Protein AF-A0A3B1A1F6-F1 (afdb_monomer)

Nearest PDB structures (foldseek):
  2eix-assembly1_B  TM=8.586E-01  e=1.267E-15  Physarum polycephalum
  7rom-assembly1_A  TM=8.284E-01  e=2.058E-14  Saccharomyces cerevisiae
  7c3a-assembly3_C  TM=8.137E-01  e=8.472E-13  Janthinobacterium sp. J3
  7c3a-assembly2_B  TM=8.041E-01  e=6.346E-12  Janthinobacterium sp. J3
  2gpj-assembly1_A  TM=7.113E-01  e=2.867E-08  Shewanella putrefaciens CN-32

pLDDT: mean 85.25, std 14.63, range [32.78, 98.19]

Foldseek 3Di:
DPVPPPDDDDDQQDQLAQVVSFGNVLLLVVCVVVVLPDDLVRSCVQQVGCQAPVQSSCVSCVSSPHPFKAWWFFPDWDDQFPFKIKTKTAGPPFWAAWDAQQWWKWKWFQFPNDIDIDIFTWLAATGHTGITMGMAGADDVDRVRVVVVPDDRPDTGMMMGHTDDPLADDQQDQAAEEEEEEQSQCRSVSNSLNHCLVDPNSLHAYEYEYEYQAPSSPGCPVVLVVSCVSRVSYYYDYHRCPPRNDDDLVNLLVVCVVRPPHAYEYTYPPVNRVRSVVSCVVSVNDPVSYGYDYPDDPRPPPPVLVPPLLVLLVVLVVVLVCCVVVVPDDPVLVVLLPDLVSLVVLLVVLLVLLVLLCVQVVCVVVPPNNVNPVNVSVSSNSLSCQSVSVCSNDSDCDDDLSVVLSVLSVVLSVLSSPQLPPDPDSNVSSVCNVVSVVVSVVSSVVNNVSSVVVVVVSVVD

InterPro domains:
  IPR001433 Oxidoreductase FAD/NAD(P)-binding [PF00175] (181-274)
  IPR008333 Flavoprotein pyridine nucleotide cytochrome reductase-like, FAD-binding domain [PF00970] (73-166)
  IPR017927 FAD-binding domain, ferredoxin reductase-type [PS51384] (67-170)
  IPR017938 Riboflavin synthase-like beta-barrel [SSF63380] (67-168)
  IPR039261 Ferredoxin-NADP reductase (FNR), nucleotide-binding domain [G3DSA:3.40.50.80] (172-301)
  IPR039261 Ferredoxin-NADP reductase (FNR), nucleotide-binding domain [SSF52343] (158-292)
  IPR050415 Multicomponent Reductase Electron Transfer [PTHR47354] (69-302)

Secondary structure (DSSP, 8-state):
--SSTT-PPPPTTSEEETTTTEEHHHHHHHHHHTTT---HHHHHHHH-TTTTT-TTHHHHHHHHT---EEEEEEEEEEEEETTEEEEEEE-SS-PPPP--TT-EEEEEEEETTEEEEEEEEB-SPTT--S-EEEEEE--TT-HHHHHHHH--TTS--EEEEPPB-S----SS-SS-EEEEEEGGGHHHHHHHHHHHTT-GGG---EEEEEEESSGGG-TTHHHHHHHHHH-TTEEEEEEEHHHH----HHHHHHHHHHSTT-EEEEEE-HHHHHHHHHHHHHTT--GGGEEEEE-S-STTTTTTTTTHHHHHHHHHHHHHHHHHHTT---HHHHHHHHSHHHHHHHHHHHHHHHHHTTHHHHHHHTT--SSHHHHHHHHHHHHHTHHHHHHHH-SS--STHHHHHHHHHHHHHHHHHS-GGG-SSHHHHHHHHHHHHHHHHHHHHHHHHHHHHHHHHHHH-

Mean predicted aligned error: 13.26 Å

Sequence (461 aa):
MSELEDHPGYNEDDLLCHCMSIKRGAVTSLFKKSRRAINLDGLIGRSGAGSVCTGCHPLLKEIVGENVWSFVTVSSIETLSTDFKTYRFETKGQPFYPAKAGQHIIVQAYINGQWELRRYTLTTPAEETRYREITVKRKSAGIMSNWLHNISESENLIRISQPIGDATPELVSNTPLVCLVGGIGLTPALSIVRTLSQREECGRDLKLDYSVKTDSDLVYKNEILEIVEQNKNISVTFRITNEAGYINQNDINTLVSQNPGSDFYICGPTEFSNTIIYYLDKANVYPDKISLENFTAPEQQQLNSSKSYYYIGLLFFILFSAQLALDIKFSWLENLQMTESYKIYSGLFLALYILSQFIMPYNKSCKVPHVTARIYQRHKFRGAFAPLIFYFHSTSLGSSYLLLLSAVYFSNFLLGLFNHERIKHSIRRLNYFKYWLSVHIALSVLLVGLVGFHTYIVASY

Solvent-accessible surface area (backbone atoms only — not comparable to full-atom values): 25559 Å² total; per-residue (Å²): 138,82,81,71,86,79,65,82,78,85,59,52,80,40,70,51,20,73,94,75,70,37,37,35,39,49,50,52,51,50,42,58,73,52,73,66,71,51,52,60,68,54,47,30,73,66,60,56,48,42,74,72,79,46,80,31,41,66,61,49,35,47,72,64,67,45,89,48,70,43,60,36,47,48,76,44,80,46,78,73,38,99,52,31,38,34,41,32,34,31,46,96,86,57,71,50,75,68,35,62,35,35,22,24,29,41,43,34,37,74,52,97,93,38,85,46,73,49,79,43,41,26,42,41,37,46,54,49,25,75,57,48,32,34,69,45,64,56,43,90,94,32,68,68,41,46,48,63,72,69,60,72,67,81,83,63,77,34,33,33,38,58,69,43,76,82,85,43,81,79,56,73,42,96,54,37,37,38,33,46,22,31,53,81,30,37,34,31,54,46,1,39,52,50,30,46,72,72,32,80,85,26,78,33,40,35,40,39,38,44,37,23,61,43,76,78,56,54,66,64,53,67,61,52,49,56,49,35,77,75,28,88,51,40,46,79,45,84,39,40,31,76,78,75,45,74,91,49,60,66,58,48,44,50,52,45,69,76,43,72,86,36,36,36,40,34,20,22,53,70,67,58,47,52,51,51,53,53,36,37,49,75,60,69,51,57,70,92,40,54,46,76,48,80,76,66,74,73,82,70,74,56,74,73,60,68,56,57,37,47,56,51,23,50,48,34,44,50,52,50,51,50,28,62,76,68,68,62,74,57,68,73,58,52,58,44,52,68,36,68,69,46,45,53,56,40,47,50,51,52,50,51,56,58,56,59,58,46,56,52,63,54,45,62,74,69,72,51,70,75,62,49,66,66,43,48,51,50,43,52,46,56,53,24,45,45,46,52,56,45,44,72,51,42,85,65,57,67,60,74,70,44,30,52,45,44,51,40,49,53,51,33,46,51,50,63,61,67,44,51,89,75,46,84,52,60,62,60,21,44,57,44,38,58,54,50,52,53,52,42,51,52,36,49,55,51,40,54,53,47,50,53,52,50,52,49,52,67,73,74,106

Organism: NCBI:txid652676

Structure (mmCIF, N/CA/C/O backbone):
data_AF-A0A3B1A1F6-F1
#
_entry.id   AF-A0A3B1A1F6-F1
#
loop_
_atom_site.group_PDB
_atom_site.id
_atom_site.type_symbol
_atom_site.label_atom_id
_atom_site.label_alt_id
_atom_site.label_comp_id
_atom_site.label_asym_id
_atom_site.label_entity_id
_atom_site.label_seq_id
_atom_site.pdbx_PDB_ins_code
_atom_site.Cartn_x
_atom_site.Cartn_y
_atom_site.Cartn_z
_atom_site.occupancy
_atom_site.B_iso_or_equiv
_atom_site.auth_seq_id
_atom_site.auth_comp_id
_atom_site.auth_asym_id
_atom_site.auth_atom_id
_atom_site.pdbx_PDB_model_num
ATOM 1 N N . MET A 1 1 ? -18.204 -31.054 6.158 1.00 32.78 1 MET A N 1
ATOM 2 C CA . MET A 1 1 ? -17.430 -31.429 4.952 1.00 32.78 1 MET A CA 1
ATOM 3 C C . MET A 1 1 ? -18.290 -31.484 3.679 1.00 32.78 1 MET A C 1
ATOM 5 O O . MET A 1 1 ? -17.778 -31.930 2.669 1.00 32.78 1 MET A O 1
ATOM 9 N N . SER A 1 2 ? -19.542 -30.992 3.689 1.00 36.50 2 SER A N 1
ATOM 10 C CA . SER A 1 2 ? -20.493 -31.092 2.562 1.00 36.50 2 SER A CA 1
ATOM 11 C C . SER A 1 2 ? -20.938 -29.745 1.959 1.00 36.50 2 SER A C 1
ATOM 13 O O . SER A 1 2 ? -21.838 -29.727 1.138 1.00 36.50 2 SER A O 1
ATOM 15 N N . GLU A 1 3 ? -20.328 -28.616 2.345 1.00 35.97 3 GLU A N 1
ATOM 16 C CA . GLU A 1 3 ? -20.562 -27.294 1.714 1.00 35.97 3 GLU A CA 1
ATOM 17 C C . GLU A 1 3 ? -19.407 -26.873 0.778 1.00 35.97 3 GLU A C 1
ATOM 19 O O . GLU A 1 3 ? -19.424 -25.791 0.205 1.00 35.97 3 GLU A O 1
ATOM 24 N N . LEU A 1 4 ? -18.374 -27.713 0.631 1.00 44.75 4 LEU A N 1
ATOM 25 C CA . LEU A 1 4 ? -17.158 -27.414 -0.144 1.00 44.75 4 LEU A CA 1
ATOM 26 C C . LEU A 1 4 ? -17.261 -27.787 -1.633 1.00 44.75 4 LEU A C 1
ATOM 28 O O . LEU A 1 4 ? -16.342 -27.482 -2.390 1.00 44.75 4 LEU A O 1
ATOM 32 N N . GLU A 1 5 ? -18.334 -28.462 -2.054 1.00 37.56 5 GLU A N 1
ATOM 33 C CA . GLU A 1 5 ? -18.433 -29.053 -3.398 1.00 37.56 5 GLU A CA 1
ATOM 34 C C . GLU A 1 5 ? -18.925 -28.080 -4.481 1.00 37.56 5 GLU A C 1
ATOM 36 O O . GLU A 1 5 ? -18.731 -28.360 -5.659 1.00 37.56 5 GLU A O 1
ATOM 41 N N . ASP A 1 6 ? -19.444 -26.905 -4.107 1.00 45.88 6 ASP A N 1
ATOM 42 C CA . ASP A 1 6 ? -20.024 -25.932 -5.050 1.00 45.88 6 ASP A CA 1
ATOM 43 C C . ASP A 1 6 ? -19.185 -24.644 -5.192 1.00 45.88 6 ASP A C 1
ATOM 45 O O . ASP A 1 6 ? -19.688 -23.559 -5.479 1.00 45.88 6 ASP A O 1
ATOM 49 N N . HIS A 1 7 ? -17.867 -24.733 -4.966 1.00 57.28 7 HIS A N 1
ATOM 50 C CA . HIS A 1 7 ? -16.962 -23.609 -5.212 1.00 57.28 7 HIS A CA 1
ATOM 51 C C . HIS A 1 7 ? -16.733 -23.455 -6.724 1.00 57.28 7 HIS A C 1
ATOM 53 O O . HIS A 1 7 ? -16.093 -24.327 -7.324 1.00 57.28 7 HIS A O 1
ATOM 59 N N . PRO A 1 8 ? -17.159 -22.346 -7.361 1.00 65.00 8 PRO A N 1
ATOM 60 C CA . PRO A 1 8 ? -16.946 -22.169 -8.788 1.00 65.00 8 PRO A CA 1
ATOM 61 C C . PRO A 1 8 ? -15.448 -22.227 -9.100 1.00 65.00 8 PRO A C 1
ATOM 63 O O . PRO A 1 8 ? -14.620 -21.571 -8.454 1.00 65.00 8 PRO A O 1
ATOM 66 N N . GLY A 1 9 ? -15.089 -23.076 -10.062 1.00 72.00 9 GLY A N 1
ATOM 67 C CA . GLY A 1 9 ? -13.708 -23.263 -10.488 1.00 72.00 9 GLY A CA 1
ATOM 68 C C . GLY A 1 9 ? -13.086 -21.965 -11.010 1.00 72.00 9 GLY A C 1
ATOM 69 O O . GLY A 1 9 ? -13.775 -21.031 -11.416 1.00 72.00 9 GLY A O 1
ATOM 70 N N . TYR A 1 10 ? -11.758 -21.901 -11.010 1.00 80.12 10 TYR A N 1
ATOM 71 C CA . TYR A 1 10 ? -11.032 -20.784 -11.611 1.00 80.12 10 TYR A CA 1
ATOM 72 C C . TYR A 1 10 ? -10.921 -20.932 -13.126 1.00 80.12 10 TYR A C 1
ATOM 74 O O . TYR A 1 10 ? -10.589 -22.021 -13.604 1.00 80.12 10 TYR A O 1
ATOM 82 N N . ASN A 1 11 ? -11.062 -19.833 -13.869 1.00 82.06 11 ASN A N 1
ATOM 83 C CA . ASN A 1 11 ? -10.718 -19.816 -15.285 1.00 82.06 11 ASN A CA 1
ATOM 84 C C . ASN A 1 11 ? -9.202 -19.574 -15.450 1.00 82.06 11 ASN A C 1
ATOM 86 O O . ASN A 1 11 ? -8.580 -18.789 -14.729 1.00 82.06 11 ASN A O 1
ATOM 90 N N . GLU A 1 12 ? -8.566 -20.257 -16.405 1.00 82.75 12 GLU A N 1
ATOM 91 C CA . GLU A 1 12 ? -7.149 -20.039 -16.721 1.00 82.75 12 GLU A CA 1
ATOM 92 C C . GLU A 1 12 ? -6.877 -18.624 -17.260 1.00 82.75 12 GLU A C 1
ATOM 94 O O . GLU A 1 12 ? -5.757 -18.113 -17.120 1.00 82.75 12 GLU A O 1
ATOM 99 N N . ASP A 1 13 ? -7.892 -17.976 -17.833 1.00 82.44 13 ASP A N 1
ATOM 100 C CA . ASP A 1 13 ? -7.798 -16.617 -18.356 1.00 82.44 13 ASP A CA 1
ATOM 101 C C . ASP A 1 13 ? -7.936 -15.512 -17.304 1.00 82.44 13 ASP A C 1
ATOM 103 O O . ASP A 1 13 ? -7.576 -14.365 -17.602 1.00 82.44 13 ASP A O 1
ATOM 107 N N . ASP A 1 14 ? -8.359 -15.848 -16.083 1.00 82.75 14 ASP A N 1
ATOM 108 C CA . ASP A 1 14 ? -8.508 -14.890 -14.989 1.00 82.75 14 ASP A CA 1
ATOM 109 C C . ASP A 1 14 ? -7.163 -14.250 -14.626 1.00 82.75 14 ASP A C 1
ATOM 111 O O . ASP A 1 14 ? -6.101 -14.895 -14.630 1.00 82.75 14 ASP A O 1
ATOM 115 N N . LEU A 1 15 ? -7.195 -12.963 -14.273 1.00 81.31 15 LEU A N 1
ATOM 116 C CA . LEU A 1 15 ? -6.026 -12.279 -13.733 1.00 81.31 15 LEU A CA 1
ATOM 117 C C . LEU A 1 15 ? -5.732 -12.806 -12.328 1.00 81.31 15 LEU A C 1
ATOM 119 O O . LEU A 1 15 ? -6.487 -12.591 -11.391 1.00 81.31 15 LEU A O 1
ATOM 123 N N . LEU A 1 16 ? -4.582 -13.459 -12.171 1.00 86.06 16 LEU A N 1
ATOM 124 C CA . LEU A 1 16 ? -4.072 -13.839 -10.856 1.00 86.06 16 LEU A CA 1
ATOM 125 C C . LEU A 1 16 ? -3.349 -12.665 -10.196 1.00 86.06 16 LEU A C 1
ATOM 127 O O . LEU A 1 16 ? -3.445 -12.461 -8.990 1.00 86.06 16 LEU A O 1
ATOM 131 N N . CYS A 1 17 ? -2.591 -11.895 -10.981 1.00 80.12 17 CYS A N 1
ATOM 132 C CA . CYS A 1 17 ? -1.827 -10.754 -10.494 1.00 80.12 17 CYS A CA 1
ATOM 133 C C . CYS A 1 17 ? -2.207 -9.502 -11.282 1.00 80.12 17 CYS A C 1
ATOM 135 O O . CYS A 1 17 ? -1.746 -9.314 -12.409 1.00 80.12 17 CYS A O 1
ATOM 137 N N . HIS A 1 18 ? -3.017 -8.636 -10.672 1.00 77.31 18 HIS A N 1
ATOM 138 C CA . HIS A 1 18 ? -3.508 -7.404 -11.293 1.00 77.31 18 HIS A CA 1
ATOM 139 C C . HIS A 1 18 ? -2.372 -6.413 -11.579 1.00 77.31 18 HIS A C 1
ATOM 141 O O . HIS A 1 18 ? -2.250 -5.916 -12.696 1.00 77.31 18 HIS A O 1
ATOM 147 N N . CYS A 1 19 ? -1.469 -6.199 -10.614 1.00 67.88 19 CYS A N 1
ATOM 148 C CA . CYS A 1 19 ? -0.381 -5.223 -10.751 1.00 67.88 19 CYS A CA 1
ATOM 149 C C . CYS A 1 19 ? 0.610 -5.552 -11.879 1.00 67.88 19 CYS A C 1
ATOM 151 O O . CYS A 1 19 ? 1.186 -4.644 -12.466 1.00 67.88 19 CYS A O 1
ATOM 153 N N . MET A 1 20 ? 0.776 -6.837 -12.206 1.00 74.44 20 MET A N 1
ATOM 154 C CA . MET A 1 20 ? 1.649 -7.306 -13.288 1.00 74.44 20 MET A CA 1
ATOM 155 C C . MET A 1 20 ? 0.870 -7.791 -14.520 1.00 74.44 20 MET A C 1
ATOM 157 O O . MET A 1 20 ? 1.477 -8.230 -15.497 1.00 74.44 20 MET A O 1
ATOM 161 N N . SER A 1 21 ? -0.469 -7.743 -14.487 1.00 76.69 21 SER A N 1
ATOM 162 C CA . SER A 1 21 ? -1.351 -8.287 -15.532 1.00 76.69 21 SER A CA 1
ATOM 163 C C . SER A 1 21 ? -1.006 -9.736 -15.926 1.00 76.69 21 SER A C 1
ATOM 165 O O . SER A 1 21 ? -0.884 -10.068 -17.113 1.00 76.69 21 SER A O 1
ATOM 167 N N . ILE A 1 22 ? -0.806 -10.604 -14.925 1.00 79.06 22 ILE A N 1
ATOM 168 C CA . ILE A 1 22 ? -0.463 -12.024 -15.116 1.00 79.06 22 ILE A CA 1
ATOM 169 C C . ILE A 1 22 ? -1.703 -12.890 -14.901 1.00 79.06 22 ILE A C 1
ATOM 171 O O . ILE A 1 22 ? -2.350 -12.819 -13.857 1.00 79.06 22 ILE A O 1
ATOM 175 N N . LYS A 1 23 ? -1.985 -13.749 -15.885 1.00 85.81 23 LYS A N 1
ATOM 176 C CA . LYS A 1 23 ? -3.090 -14.714 -15.869 1.00 85.81 23 LYS A CA 1
ATOM 177 C C . LYS A 1 23 ? -2.782 -15.958 -15.037 1.00 85.81 23 LYS A C 1
ATOM 179 O O . LYS A 1 23 ? -1.633 -16.414 -15.009 1.00 85.81 23 LYS A O 1
ATOM 184 N N . ARG A 1 24 ? -3.812 -16.565 -14.446 1.00 88.38 24 ARG A N 1
ATOM 185 C CA . ARG A 1 24 ? -3.706 -17.795 -13.644 1.00 88.38 24 ARG A CA 1
ATOM 186 C C . ARG A 1 24 ? -3.153 -18.980 -14.438 1.00 88.38 24 ARG A C 1
ATOM 188 O O . ARG A 1 24 ? -2.261 -19.672 -13.945 1.00 88.38 24 ARG A O 1
ATOM 195 N N . GLY A 1 25 ? -3.607 -19.187 -15.674 1.00 86.19 25 GLY A N 1
ATOM 196 C CA . GLY A 1 25 ? -3.150 -20.270 -16.557 1.00 86.19 25 GLY A CA 1
ATOM 197 C C . GLY A 1 25 ? -1.639 -20.251 -16.804 1.00 86.19 25 GLY A C 1
ATOM 198 O O . GLY A 1 25 ? -0.977 -21.286 -16.830 1.00 86.19 25 GLY A O 1
ATOM 199 N N . ALA A 1 26 ? -1.046 -19.055 -16.891 1.00 83.25 26 ALA A N 1
ATOM 200 C CA . ALA A 1 26 ? 0.397 -18.914 -17.074 1.00 83.25 26 ALA A CA 1
ATOM 201 C C . ALA A 1 26 ? 1.182 -19.410 -15.848 1.00 83.25 26 ALA A C 1
ATOM 203 O O . ALA A 1 26 ? 2.175 -20.123 -15.994 1.00 83.25 26 ALA A O 1
ATOM 204 N N . VAL A 1 27 ? 0.718 -19.064 -14.645 1.00 87.19 27 VAL A N 1
ATOM 205 C CA . VAL A 1 27 ? 1.352 -19.462 -13.379 1.00 87.19 27 VAL A CA 1
ATOM 206 C C . VAL A 1 27 ? 1.165 -20.957 -13.119 1.00 87.19 27 VAL A C 1
ATOM 208 O O . VAL A 1 27 ? 2.127 -21.662 -12.814 1.00 87.19 27 VAL A O 1
ATOM 211 N N . THR A 1 28 ? -0.049 -21.472 -13.306 1.00 89.69 28 THR A N 1
ATOM 212 C CA . THR A 1 28 ? -0.350 -22.899 -13.108 1.00 89.69 28 THR A CA 1
ATOM 213 C C . THR A 1 28 ? 0.378 -23.785 -14.121 1.00 89.69 28 THR A C 1
ATOM 215 O O . THR A 1 28 ? 0.904 -24.832 -13.746 1.00 89.69 28 THR A O 1
ATOM 218 N N . SER A 1 29 ? 0.504 -23.361 -15.385 1.00 86.69 29 SER A N 1
ATOM 219 C CA . SER A 1 29 ? 1.312 -24.060 -16.396 1.00 86.69 29 SER A CA 1
ATOM 220 C C . SER A 1 29 ? 2.793 -24.115 -16.005 1.00 86.69 29 SER A C 1
ATOM 222 O O . SER A 1 29 ? 3.427 -25.163 -16.146 1.00 86.69 29 SER A O 1
ATOM 224 N N . LEU A 1 30 ? 3.348 -23.025 -15.458 1.00 84.81 30 LEU A N 1
ATOM 225 C CA . LEU A 1 30 ? 4.723 -23.005 -14.945 1.00 84.81 30 LEU A CA 1
ATOM 226 C C . LEU A 1 30 ? 4.920 -23.990 -13.788 1.00 84.81 30 LEU A C 1
ATOM 228 O O . LEU A 1 30 ? 5.898 -24.738 -13.794 1.00 84.81 30 LEU A O 1
ATOM 232 N N . PHE A 1 31 ? 3.982 -24.027 -12.841 1.00 87.19 31 PHE A N 1
ATOM 233 C CA . PHE A 1 31 ? 4.017 -24.955 -11.709 1.00 87.19 31 PHE A CA 1
ATOM 234 C C . PHE A 1 31 ? 3.874 -26.425 -12.144 1.00 87.19 31 PHE A C 1
ATOM 236 O O . PHE A 1 31 ? 4.594 -27.303 -11.669 1.00 87.19 31 PHE A O 1
ATOM 243 N N . LYS A 1 32 ? 3.002 -26.714 -13.118 1.00 87.44 32 LYS A N 1
ATOM 244 C CA . LYS A 1 32 ? 2.887 -28.057 -13.714 1.00 87.44 32 LYS A CA 1
ATOM 245 C C . LYS A 1 32 ? 4.194 -28.472 -14.408 1.00 87.44 32 LYS A C 1
ATOM 247 O O . LYS A 1 32 ? 4.674 -29.583 -14.194 1.00 87.44 32 LYS A O 1
ATOM 252 N N . LYS A 1 33 ? 4.813 -27.575 -15.189 1.00 85.50 33 LYS A N 1
ATOM 253 C CA . LYS A 1 33 ? 6.080 -27.838 -15.905 1.00 85.50 33 LYS A CA 1
ATOM 254 C C . LYS A 1 33 ? 7.270 -28.078 -14.982 1.00 85.50 33 LYS A C 1
ATOM 256 O O . LYS A 1 33 ? 8.179 -28.811 -15.356 1.00 85.50 33 LYS A O 1
ATOM 261 N N . SER A 1 34 ? 7.274 -27.506 -13.782 1.00 77.62 34 SER A N 1
ATOM 262 C CA . SER A 1 34 ? 8.301 -27.787 -12.776 1.00 77.62 34 SER A CA 1
ATOM 263 C C . SER A 1 34 ? 8.060 -29.087 -12.001 1.00 77.62 34 SER A C 1
ATOM 265 O O . SER A 1 34 ? 8.674 -29.282 -10.955 1.00 77.62 34 SER A O 1
ATOM 267 N N . ARG A 1 35 ? 7.159 -29.962 -12.477 1.00 80.88 35 ARG A N 1
ATOM 268 C CA . ARG A 1 35 ? 6.719 -31.176 -11.769 1.00 80.88 35 ARG A CA 1
ATOM 269 C C . ARG A 1 35 ? 6.228 -30.873 -10.348 1.00 80.88 35 ARG A C 1
ATOM 271 O O . ARG A 1 35 ? 6.397 -31.696 -9.459 1.00 80.88 35 ARG A O 1
ATOM 278 N N . ARG A 1 36 ? 5.639 -29.685 -10.138 1.00 77.62 36 ARG A N 1
ATOM 279 C CA . ARG A 1 36 ? 5.137 -29.209 -8.836 1.00 77.62 36 ARG A CA 1
ATOM 280 C C . ARG A 1 36 ? 6.208 -29.119 -7.735 1.00 77.62 36 ARG A C 1
ATOM 282 O O . ARG A 1 36 ? 5.874 -29.077 -6.562 1.00 77.62 36 ARG A O 1
ATOM 289 N N . ALA A 1 37 ? 7.488 -29.052 -8.109 1.00 71.12 37 ALA A N 1
ATOM 290 C CA . ALA A 1 37 ? 8.612 -29.050 -7.169 1.00 71.12 37 ALA A CA 1
ATOM 291 C C . ALA A 1 37 ? 9.115 -27.642 -6.785 1.00 71.12 37 ALA A C 1
ATOM 293 O O . ALA A 1 37 ? 10.150 -27.516 -6.140 1.00 71.12 37 ALA A O 1
ATOM 294 N N . ILE A 1 38 ? 8.441 -26.570 -7.222 1.00 82.31 38 ILE A N 1
ATOM 295 C CA . ILE A 1 38 ? 8.831 -25.193 -6.869 1.00 82.31 38 ILE A CA 1
ATOM 296 C C . ILE A 1 38 ? 7.989 -24.696 -5.700 1.00 82.31 38 ILE A C 1
ATOM 298 O O . ILE A 1 38 ? 6.768 -24.791 -5.735 1.00 82.31 38 ILE A O 1
ATOM 302 N N . ASN A 1 39 ? 8.651 -24.139 -4.693 1.00 85.19 39 ASN A N 1
ATOM 303 C CA . ASN A 1 39 ? 8.002 -23.433 -3.593 1.00 85.19 39 ASN A CA 1
ATOM 304 C C . ASN A 1 39 ? 7.499 -22.044 -4.039 1.00 85.19 39 ASN A C 1
ATOM 306 O O . ASN A 1 39 ? 7.695 -21.636 -5.192 1.00 85.19 39 ASN A O 1
ATOM 310 N N . LEU A 1 40 ? 6.861 -21.311 -3.121 1.00 84.31 40 LEU A N 1
ATOM 311 C CA . LEU A 1 40 ? 6.331 -19.968 -3.371 1.00 84.31 40 LEU A CA 1
ATOM 312 C C . LEU A 1 40 ? 7.378 -19.028 -3.987 1.00 84.31 40 LEU A C 1
ATOM 314 O O . LEU A 1 40 ? 7.115 -18.430 -5.030 1.00 84.31 40 LEU A O 1
ATOM 318 N N . ASP A 1 41 ? 8.575 -18.944 -3.404 1.00 79.75 41 ASP A N 1
ATOM 319 C CA . ASP A 1 41 ? 9.646 -18.068 -3.896 1.00 79.75 41 ASP A CA 1
ATOM 320 C C . ASP A 1 41 ? 10.099 -18.450 -5.306 1.00 79.75 41 ASP A C 1
ATOM 322 O O . ASP A 1 41 ? 10.280 -17.590 -6.172 1.00 79.75 41 ASP A O 1
ATOM 326 N N . GLY A 1 42 ? 10.215 -19.751 -5.582 1.00 74.38 42 GLY A N 1
ATOM 327 C CA . GLY A 1 42 ? 10.506 -20.258 -6.918 1.00 74.38 42 GLY A CA 1
ATOM 328 C C . GLY A 1 42 ? 9.414 -19.900 -7.930 1.00 74.38 42 GLY A C 1
ATOM 329 O O . GLY A 1 42 ? 9.720 -19.581 -9.085 1.00 74.38 42 GLY A O 1
ATOM 330 N N . LEU A 1 43 ? 8.145 -19.916 -7.515 1.00 81.88 43 LEU A N 1
ATOM 331 C CA . LEU A 1 43 ? 7.012 -19.542 -8.360 1.00 81.88 43 LEU A CA 1
ATOM 332 C C . LEU A 1 43 ? 6.954 -18.027 -8.601 1.00 81.88 43 LEU A C 1
ATOM 334 O O . LEU A 1 43 ? 6.770 -17.609 -9.749 1.00 81.88 43 LEU A O 1
ATOM 338 N N . ILE A 1 44 ? 7.178 -17.206 -7.571 1.00 77.62 44 ILE A N 1
ATOM 339 C CA . ILE A 1 44 ? 7.295 -15.742 -7.677 1.00 77.62 44 ILE A CA 1
ATOM 340 C C . ILE A 1 44 ? 8.464 -15.384 -8.597 1.00 77.62 44 ILE A C 1
ATOM 342 O O . ILE A 1 44 ? 8.283 -14.631 -9.552 1.00 77.62 44 ILE A O 1
ATOM 346 N N . GLY A 1 45 ? 9.643 -15.971 -8.384 1.00 70.62 45 GLY A N 1
ATOM 347 C CA . GLY A 1 45 ? 10.840 -15.687 -9.178 1.00 70.62 45 GLY A CA 1
ATOM 348 C C . GLY A 1 45 ? 10.693 -16.045 -10.661 1.00 70.62 45 GLY A C 1
ATOM 349 O O . GLY A 1 45 ? 11.243 -15.359 -11.521 1.00 70.62 45 GLY A O 1
ATOM 350 N N . ARG A 1 46 ? 9.921 -17.090 -10.987 1.00 74.00 46 ARG A N 1
ATOM 351 C CA . ARG A 1 46 ? 9.685 -17.524 -12.378 1.00 74.00 46 ARG A CA 1
ATOM 352 C C . ARG A 1 46 ? 8.528 -16.801 -13.059 1.00 74.00 46 ARG A C 1
ATOM 354 O O . ARG A 1 46 ? 8.581 -16.588 -14.267 1.00 74.00 46 ARG A O 1
ATOM 361 N N . SER A 1 47 ? 7.475 -16.471 -12.315 1.00 79.62 47 SER A N 1
ATOM 362 C CA . SER A 1 47 ? 6.278 -15.831 -12.872 1.00 79.62 47 SER A CA 1
ATOM 363 C C . SER A 1 47 ? 6.307 -14.307 -12.782 1.00 79.62 47 SER A C 1
ATOM 365 O O . SER A 1 47 ? 5.580 -13.648 -13.513 1.00 79.62 47 SER A O 1
ATOM 367 N N . GLY A 1 48 ? 7.091 -13.726 -11.875 1.00 73.44 48 GLY A N 1
ATOM 368 C CA . GLY A 1 48 ? 7.023 -12.306 -11.523 1.00 73.44 48 GLY A CA 1
ATOM 369 C C . GLY A 1 48 ? 5.741 -11.901 -10.779 1.00 73.44 48 GLY A C 1
ATOM 370 O O . GLY A 1 48 ? 5.650 -10.763 -10.314 1.00 73.44 48 GLY A O 1
ATOM 371 N N . ALA A 1 49 ? 4.755 -12.794 -10.631 1.00 78.06 49 ALA A N 1
ATOM 372 C CA . ALA A 1 49 ? 3.527 -12.520 -9.895 1.00 78.06 49 ALA A CA 1
ATOM 373 C C . ALA A 1 49 ? 3.846 -12.279 -8.415 1.00 78.06 49 ALA A C 1
ATOM 375 O O . ALA A 1 49 ? 4.673 -12.968 -7.829 1.00 78.06 49 ALA A O 1
ATOM 376 N N . GLY A 1 50 ? 3.203 -11.280 -7.811 1.00 74.62 50 GLY A N 1
ATOM 377 C CA . GLY A 1 50 ? 3.370 -10.979 -6.386 1.00 74.62 50 GLY A CA 1
ATOM 378 C C . GLY A 1 50 ? 4.669 -10.254 -6.025 1.00 74.62 50 GLY A C 1
ATOM 379 O O . GLY A 1 50 ? 4.844 -9.910 -4.862 1.00 74.62 50 GLY A O 1
ATOM 380 N N . SER A 1 51 ? 5.541 -9.962 -6.996 1.00 72.81 51 SER A N 1
ATOM 381 C CA . SER A 1 51 ? 6.833 -9.288 -6.775 1.00 72.81 51 SER A CA 1
ATOM 382 C C . SER A 1 51 ? 6.735 -7.784 -6.479 1.00 72.81 51 SER A C 1
ATOM 384 O O . SER A 1 51 ? 7.725 -7.181 -6.079 1.00 72.81 51 SER A O 1
ATOM 386 N N . VAL A 1 52 ? 5.560 -7.175 -6.686 1.00 68.94 52 VAL A N 1
ATOM 387 C CA . VAL A 1 52 ? 5.341 -5.728 -6.510 1.00 68.94 52 VAL A CA 1
ATOM 388 C C . VAL A 1 52 ? 4.543 -5.421 -5.249 1.00 68.94 52 VAL A C 1
ATOM 390 O O . VAL A 1 52 ? 5.027 -4.730 -4.366 1.00 68.94 52 VAL A O 1
ATOM 393 N N . CYS A 1 53 ? 3.295 -5.890 -5.172 1.00 70.06 53 CYS A N 1
ATOM 394 C CA . CYS A 1 53 ? 2.368 -5.466 -4.118 1.00 70.06 53 CYS A CA 1
ATOM 395 C C . CYS A 1 53 ? 1.970 -6.576 -3.149 1.00 70.06 53 CYS A C 1
ATOM 397 O O . CYS A 1 53 ? 1.117 -6.317 -2.308 1.00 70.06 53 CYS A O 1
ATOM 399 N N . THR A 1 54 ? 2.477 -7.799 -3.345 1.00 79.25 54 THR A N 1
ATOM 400 C CA . THR A 1 54 ? 2.149 -9.032 -2.598 1.00 79.25 54 THR A CA 1
ATOM 401 C C . THR A 1 54 ? 0.668 -9.438 -2.521 1.00 79.25 54 THR A C 1
ATOM 403 O O . THR A 1 54 ? 0.349 -10.509 -2.021 1.00 79.25 54 THR A O 1
ATOM 406 N N . GLY A 1 55 ? -0.261 -8.666 -3.097 1.00 81.00 55 GLY A N 1
ATOM 407 C CA . GLY A 1 55 ? -1.706 -8.903 -2.963 1.00 81.00 55 GLY A CA 1
ATOM 408 C C . GLY A 1 55 ? -2.205 -10.231 -3.541 1.00 81.00 55 GLY A C 1
ATOM 409 O O . GLY A 1 55 ? -3.210 -10.755 -3.081 1.00 81.00 55 GLY A O 1
ATOM 410 N N . CYS A 1 56 ? -1.490 -10.813 -4.510 1.00 86.19 56 CYS A N 1
ATOM 411 C CA . CYS A 1 56 ? -1.814 -12.132 -5.060 1.00 86.19 56 CYS A CA 1
ATOM 412 C C . CYS A 1 56 ? -1.077 -13.291 -4.368 1.00 86.19 56 CYS A C 1
ATOM 414 O O . CYS A 1 56 ? -1.167 -14.422 -4.841 1.00 86.19 56 CYS A O 1
ATOM 416 N N . HIS A 1 57 ? -0.317 -13.042 -3.294 1.00 89.25 57 HIS A N 1
ATOM 417 C CA . HIS A 1 57 ? 0.426 -14.093 -2.586 1.00 89.25 57 HIS A CA 1
ATOM 418 C C . HIS A 1 57 ? -0.478 -15.223 -2.088 1.00 89.25 57 HIS A C 1
ATOM 420 O O . HIS A 1 57 ? -0.108 -16.368 -2.332 1.00 89.25 57 HIS A O 1
ATOM 426 N N . PRO A 1 58 ? -1.671 -14.973 -1.508 1.00 91.00 58 PRO A N 1
ATOM 427 C CA . PRO A 1 58 ? -2.560 -16.067 -1.117 1.00 91.00 58 PRO A CA 1
ATOM 428 C C . PRO A 1 58 ? -2.968 -16.979 -2.284 1.00 91.00 58 PRO A C 1
ATOM 430 O O . PRO A 1 58 ? -3.006 -18.195 -2.132 1.00 91.00 58 PRO A O 1
ATOM 433 N N . LEU A 1 59 ? -3.174 -16.420 -3.484 1.00 91.19 59 LEU A N 1
ATOM 434 C CA . LEU A 1 59 ? -3.460 -17.213 -4.687 1.00 91.19 59 LEU A CA 1
ATOM 435 C C . LEU A 1 59 ? -2.248 -18.024 -5.165 1.00 91.19 59 LEU A C 1
ATOM 437 O O . LEU A 1 59 ? -2.408 -19.122 -5.691 1.00 91.19 59 LEU A O 1
ATOM 441 N N . LEU A 1 60 ? -1.033 -17.487 -5.020 1.00 91.62 60 LEU A N 1
ATOM 442 C CA . LEU A 1 60 ? 0.196 -18.211 -5.360 1.00 91.62 60 LEU A CA 1
ATOM 443 C C . LEU A 1 60 ? 0.460 -19.356 -4.379 1.00 91.62 60 LEU A C 1
ATOM 445 O O . LEU A 1 60 ? 0.819 -20.447 -4.814 1.00 91.62 60 LEU A O 1
ATOM 449 N N . LYS A 1 61 ? 0.232 -19.112 -3.085 1.00 91.38 61 LYS A N 1
ATOM 450 C CA . LYS A 1 61 ? 0.291 -20.109 -2.012 1.00 91.38 61 LYS A CA 1
ATOM 451 C C . LYS A 1 61 ? -0.690 -21.257 -2.257 1.00 91.38 61 LYS A C 1
ATOM 453 O O . LYS A 1 61 ? -0.289 -22.416 -2.252 1.00 91.38 61 LYS A O 1
ATOM 458 N N . GLU A 1 62 ? -1.928 -20.934 -2.628 1.00 90.81 62 GLU A N 1
ATOM 459 C CA . GLU A 1 62 ? -2.928 -21.930 -3.033 1.00 90.81 62 GLU A CA 1
ATOM 460 C C . GLU A 1 62 ? -2.452 -22.785 -4.226 1.00 90.81 62 GLU A C 1
ATOM 462 O O . GLU A 1 62 ? -2.649 -23.997 -4.233 1.00 90.81 62 GLU A O 1
ATOM 467 N N . ILE A 1 63 ? -1.768 -22.196 -5.219 1.00 91.00 63 ILE A N 1
ATOM 468 C CA . ILE A 1 63 ? -1.226 -22.951 -6.368 1.00 91.00 63 ILE A CA 1
ATOM 469 C C . ILE A 1 63 ? -0.125 -23.931 -5.951 1.00 91.00 63 ILE A C 1
ATOM 471 O O . ILE A 1 63 ? -0.065 -25.028 -6.510 1.00 91.00 63 ILE A O 1
ATOM 475 N N . VAL A 1 64 ? 0.742 -23.556 -5.006 1.00 91.12 64 VAL A N 1
ATOM 476 C CA . VAL A 1 64 ? 1.811 -24.442 -4.509 1.00 91.12 64 VAL A CA 1
ATOM 477 C C . VAL A 1 64 ? 1.323 -25.443 -3.455 1.00 91.12 64 VAL A C 1
ATOM 479 O O . VAL A 1 64 ? 2.114 -26.256 -2.986 1.00 91.12 64 VAL A O 1
ATOM 482 N N . GLY A 1 65 ? 0.024 -25.439 -3.134 1.00 87.19 65 GLY A N 1
ATOM 483 C CA . GLY A 1 65 ? -0.612 -26.397 -2.226 1.00 87.19 65 GLY A CA 1
ATOM 484 C C . GLY A 1 65 ? -0.646 -25.967 -0.758 1.00 87.19 65 GLY A C 1
ATOM 485 O O . GLY A 1 65 ? -0.969 -26.785 0.098 1.00 87.19 65 GLY A O 1
ATOM 486 N N . GLU A 1 66 ? -0.332 -24.709 -0.447 1.00 88.88 66 GLU A N 1
ATOM 487 C CA . GLU A 1 66 ? -0.483 -24.167 0.905 1.00 88.88 66 GLU A CA 1
ATOM 488 C C . GLU A 1 66 ? -1.950 -23.795 1.172 1.00 88.88 66 GLU A C 1
ATOM 490 O O . GLU A 1 66 ? -2.578 -23.074 0.388 1.00 88.88 66 GLU A O 1
ATOM 495 N N . ASN A 1 67 ? -2.494 -24.241 2.308 1.00 84.69 67 ASN A N 1
ATOM 496 C CA . ASN A 1 67 ? -3.824 -23.834 2.750 1.00 84.69 67 ASN A CA 1
ATOM 497 C C . ASN A 1 67 ? -3.744 -22.536 3.565 1.00 84.69 67 ASN A C 1
ATOM 499 O O . ASN A 1 67 ? -3.371 -22.543 4.736 1.00 84.69 67 ASN A O 1
ATOM 503 N N . VAL A 1 68 ? -4.097 -21.422 2.926 1.00 88.94 68 VAL A N 1
ATOM 504 C CA . VAL A 1 68 ? -4.079 -20.079 3.529 1.00 88.94 68 VAL A CA 1
ATOM 505 C C . VAL A 1 68 ? -5.448 -19.415 3.578 1.00 88.94 68 VAL A C 1
ATOM 507 O O . VAL A 1 68 ? -5.528 -18.241 3.934 1.00 88.94 68 VAL A O 1
ATOM 510 N N . TRP A 1 69 ? -6.502 -20.132 3.189 1.00 90.94 69 TRP A N 1
ATOM 511 C CA . TRP A 1 69 ? -7.853 -19.599 3.077 1.00 90.94 69 TRP A CA 1
ATOM 512 C C . TRP A 1 69 ? -8.743 -20.158 4.178 1.00 90.94 69 TRP A C 1
ATOM 514 O O . TRP A 1 69 ? -8.805 -21.367 4.389 1.00 90.94 69 TRP A O 1
ATOM 524 N N . SER A 1 70 ? -9.492 -19.270 4.815 1.00 91.06 70 SER A N 1
ATOM 525 C CA . SER A 1 70 ? -10.593 -19.626 5.700 1.00 91.06 70 SER A CA 1
ATOM 526 C C . SER A 1 70 ? -11.897 -19.219 5.034 1.00 91.06 70 SER A C 1
ATOM 528 O O . SER A 1 70 ? -12.076 -18.051 4.689 1.00 91.06 70 SER A O 1
ATOM 530 N N . PHE A 1 71 ? -12.811 -20.170 4.856 1.00 89.94 71 PHE A N 1
ATOM 531 C CA . PHE A 1 71 ? -14.197 -19.848 4.526 1.00 89.94 71 PHE A CA 1
ATOM 532 C C . PHE A 1 71 ? -14.870 -19.230 5.742 1.00 89.94 71 PHE A C 1
ATOM 534 O O . PHE A 1 71 ? -14.667 -19.695 6.869 1.00 89.94 71 PHE A O 1
ATOM 541 N N . VAL A 1 72 ? -15.639 -18.172 5.506 1.00 90.94 72 VAL A N 1
ATOM 542 C CA . VAL A 1 72 ? -16.239 -17.385 6.578 1.00 90.94 72 VAL A CA 1
ATOM 543 C C . VAL A 1 72 ? -17.689 -17.051 6.290 1.00 90.94 72 VAL A C 1
ATOM 545 O O . VAL A 1 72 ? -18.094 -16.905 5.139 1.00 90.94 72 VAL A O 1
ATOM 548 N N . THR A 1 73 ? -18.449 -16.885 7.363 1.00 89.75 73 THR A N 1
ATOM 549 C CA . THR A 1 73 ? -19.772 -16.263 7.348 1.00 89.75 73 THR A CA 1
ATOM 550 C C . THR A 1 73 ? -19.665 -14.844 7.885 1.00 89.75 73 THR A C 1
ATOM 552 O O . THR A 1 73 ? -18.807 -14.559 8.724 1.00 89.75 73 THR A O 1
ATOM 555 N N . VAL A 1 74 ? -20.529 -13.950 7.408 1.00 91.62 74 VAL A N 1
ATOM 556 C CA . VAL A 1 74 ? -20.640 -12.597 7.960 1.00 91.62 74 VAL A CA 1
ATOM 557 C C . VAL A 1 74 ? -21.514 -12.679 9.206 1.00 91.62 74 VAL A C 1
ATOM 559 O O . VAL A 1 74 ? -22.712 -12.899 9.085 1.00 91.62 74 VAL A O 1
ATOM 562 N N . SER A 1 75 ? -20.922 -12.558 10.394 1.00 91.19 75 SER A N 1
ATOM 563 C CA . SER A 1 75 ? -21.661 -12.678 11.659 1.00 91.19 75 SER A CA 1
ATOM 564 C C . SER A 1 75 ? -22.309 -11.371 12.112 1.00 91.19 75 SER A C 1
ATOM 566 O O . SER A 1 75 ? -23.265 -11.406 12.879 1.00 91.19 75 SER A O 1
ATOM 568 N N . SER A 1 76 ? -21.816 -10.221 11.641 1.00 92.50 76 SER A N 1
ATOM 569 C CA . SER A 1 76 ? -22.457 -8.925 11.885 1.00 92.50 76 SER A CA 1
ATOM 570 C C . SER A 1 76 ? -22.082 -7.888 10.832 1.00 92.50 76 SER A C 1
ATOM 572 O O . SER A 1 76 ? -20.904 -7.797 10.451 1.00 92.50 76 SER A O 1
ATOM 574 N N . ILE A 1 77 ? -23.044 -7.046 10.448 1.00 94.69 77 ILE A N 1
ATOM 575 C CA . ILE A 1 77 ? -22.816 -5.845 9.634 1.00 94.69 77 ILE A CA 1
ATOM 576 C C . ILE A 1 77 ? -23.225 -4.592 10.413 1.00 94.69 77 ILE A C 1
ATOM 578 O O . ILE A 1 77 ? -24.394 -4.392 10.730 1.00 94.69 77 ILE A O 1
ATOM 582 N N . GLU A 1 78 ? -22.274 -3.692 10.644 1.00 95.44 78 GLU A N 1
ATOM 583 C CA . GLU A 1 78 ? -22.520 -2.395 11.279 1.00 95.44 78 GLU A CA 1
ATOM 584 C C . GLU A 1 78 ? -22.405 -1.266 10.248 1.00 95.44 78 GLU A C 1
ATOM 586 O O . GLU A 1 78 ? -21.452 -1.208 9.468 1.00 95.44 78 GLU A O 1
ATOM 591 N N . THR A 1 79 ? -23.371 -0.346 10.231 1.00 95.50 79 THR A N 1
ATOM 592 C CA . THR A 1 79 ? -23.316 0.851 9.378 1.00 95.50 79 THR A CA 1
ATOM 593 C C . THR A 1 79 ? -22.819 2.035 10.194 1.00 95.50 79 THR A C 1
ATOM 595 O O . THR A 1 79 ? -23.525 2.501 11.081 1.00 95.50 79 THR A O 1
ATOM 598 N N . LEU A 1 80 ? -21.623 2.535 9.870 1.00 94.56 80 LEU A N 1
ATOM 599 C CA . LEU A 1 80 ? -20.999 3.661 10.574 1.00 94.56 80 LEU A CA 1
ATOM 600 C C . LEU A 1 80 ? -21.424 5.006 9.976 1.00 94.56 80 LEU A C 1
ATOM 602 O O . LEU A 1 80 ? -21.646 5.975 10.692 1.00 94.56 80 LEU A O 1
ATOM 606 N N . SER A 1 81 ? -21.532 5.065 8.648 1.00 92.94 81 SER A N 1
ATOM 607 C CA . SER A 1 81 ? -22.094 6.198 7.908 1.00 92.94 81 SER A CA 1
ATOM 608 C C . SER A 1 81 ? -22.494 5.758 6.496 1.00 92.94 81 SER A C 1
ATOM 610 O O . SER A 1 81 ? -22.339 4.588 6.137 1.00 92.94 81 SER A O 1
ATOM 612 N N . THR A 1 82 ? -22.995 6.679 5.667 1.00 90.06 82 THR A N 1
ATOM 613 C CA . THR A 1 82 ? -23.456 6.388 4.294 1.00 90.06 82 THR A CA 1
ATOM 614 C C . THR A 1 82 ? -22.431 5.610 3.464 1.00 90.06 82 THR A C 1
ATOM 616 O O . THR A 1 82 ? -22.789 4.686 2.732 1.00 90.06 82 THR A O 1
ATOM 619 N N . ASP A 1 83 ? -21.149 5.953 3.600 1.00 92.75 83 ASP A N 1
ATOM 620 C CA . ASP A 1 83 ? -20.072 5.352 2.813 1.00 92.75 83 ASP A CA 1
ATOM 621 C C . ASP A 1 83 ? -19.286 4.279 3.569 1.00 92.75 83 ASP A C 1
ATOM 623 O O . ASP A 1 83 ? -18.427 3.638 2.965 1.00 92.75 83 ASP A O 1
ATOM 627 N N . PHE A 1 84 ? -19.552 4.038 4.854 1.00 95.38 84 PHE A N 1
ATOM 628 C CA . PHE A 1 84 ? -18.724 3.166 5.687 1.00 95.38 84 PHE A CA 1
ATOM 629 C C . PHE A 1 84 ? -19.554 2.100 6.393 1.00 95.38 84 PHE A C 1
ATOM 631 O O . PHE A 1 84 ? -20.482 2.394 7.145 1.00 95.38 84 PHE A O 1
ATOM 638 N N . LYS A 1 85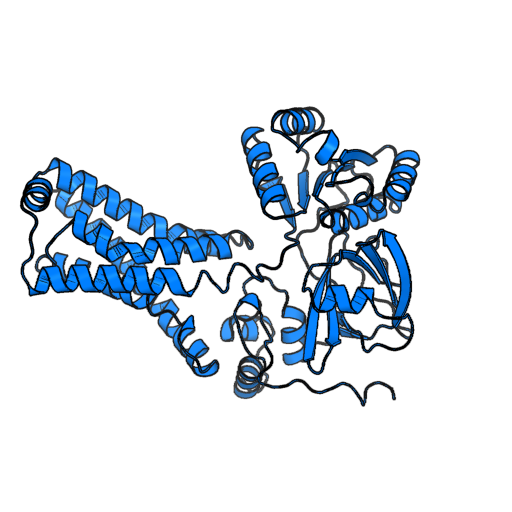 ? -19.162 0.844 6.178 1.00 96.50 85 LYS A N 1
ATOM 639 C CA . LYS A 1 85 ? -19.714 -0.318 6.874 1.00 96.50 85 LYS A CA 1
ATOM 640 C C . LYS A 1 85 ? -18.597 -1.190 7.422 1.00 96.50 85 LYS A C 1
ATOM 642 O O . LYS A 1 85 ? -17.540 -1.296 6.792 1.00 96.50 85 LYS A O 1
ATOM 647 N N . THR A 1 86 ? -18.870 -1.838 8.539 1.00 97.06 86 THR A N 1
ATOM 648 C CA . THR A 1 86 ? -17.976 -2.785 9.195 1.00 97.06 86 THR A CA 1
ATOM 649 C C . THR A 1 86 ? -18.579 -4.175 9.158 1.00 97.06 86 THR A C 1
ATOM 651 O O . THR A 1 86 ? -19.786 -4.340 9.303 1.00 97.06 86 THR A O 1
ATOM 654 N N . TYR A 1 87 ? -17.726 -5.167 8.920 1.00 96.00 87 TYR A N 1
ATOM 655 C CA . TYR A 1 87 ? -18.116 -6.563 8.758 1.00 96.00 87 TYR A CA 1
ATOM 656 C C . TYR A 1 87 ? -17.295 -7.402 9.718 1.00 96.00 87 TYR A C 1
ATOM 658 O O . TYR A 1 87 ? -16.063 -7.294 9.714 1.00 96.00 87 TYR A O 1
ATOM 666 N N . ARG A 1 88 ? -17.966 -8.256 10.492 1.00 95.38 88 ARG A N 1
ATOM 667 C CA . ARG A 1 88 ? -17.312 -9.324 11.251 1.00 95.38 88 ARG A CA 1
ATOM 668 C C . ARG A 1 88 ? -17.476 -10.648 10.532 1.00 95.38 88 ARG A C 1
ATOM 670 O O . ARG A 1 88 ? -18.551 -10.976 10.037 1.00 95.38 88 ARG A O 1
ATOM 677 N N . PHE A 1 89 ? -16.379 -11.383 10.473 1.00 94.19 89 PHE A N 1
ATOM 678 C CA . PHE A 1 89 ? -16.279 -12.694 9.870 1.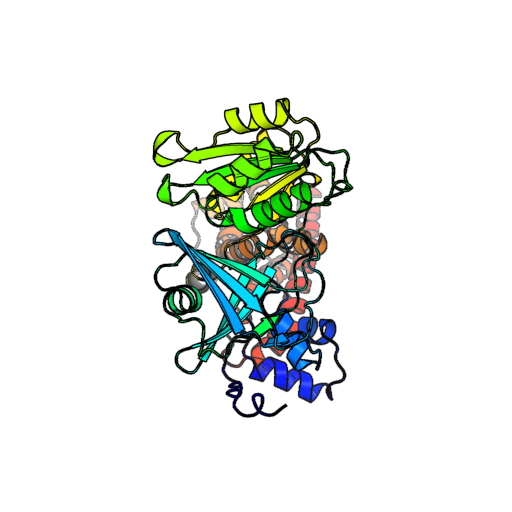00 94.19 89 PHE A CA 1
ATOM 679 C C . PHE A 1 89 ? -15.941 -13.725 10.933 1.00 94.19 89 PHE A C 1
ATOM 681 O O . PHE A 1 89 ? -15.001 -13.540 11.711 1.00 94.19 89 PHE A O 1
ATOM 688 N N . GLU A 1 90 ? -16.647 -14.843 10.887 1.00 92.88 90 GLU A N 1
ATOM 689 C CA . GLU A 1 90 ? -16.407 -16.010 11.728 1.00 92.88 90 GLU A CA 1
ATOM 690 C C . GLU A 1 90 ? -16.239 -17.246 10.851 1.00 92.88 90 GLU A C 1
ATOM 692 O O . GLU A 1 90 ? -16.780 -17.323 9.745 1.00 92.88 90 GLU A O 1
ATOM 697 N N . THR A 1 91 ? -15.464 -18.218 11.326 1.00 89.69 91 THR A N 1
ATOM 698 C CA . THR A 1 91 ? -15.417 -19.535 10.686 1.00 89.69 91 THR A CA 1
ATOM 699 C C . THR A 1 91 ? -16.422 -20.471 11.355 1.00 89.69 91 THR A C 1
ATOM 701 O O . THR A 1 91 ? -16.792 -20.298 12.518 1.00 89.69 91 THR A O 1
ATOM 704 N N . LYS A 1 92 ? -16.801 -21.545 10.658 1.00 79.50 92 LYS A N 1
ATOM 705 C CA . LYS A 1 92 ? -17.539 -22.657 11.268 1.00 79.50 92 LYS A CA 1
ATOM 706 C C . LYS A 1 92 ? -16.589 -23.523 12.114 1.00 79.50 92 LYS A C 1
ATOM 708 O O . LYS A 1 92 ? -16.131 -24.573 11.670 1.00 79.50 92 LYS A O 1
ATOM 713 N N . GLY A 1 93 ? -16.294 -23.071 13.334 1.00 71.06 93 GLY A N 1
ATOM 714 C CA . GLY A 1 93 ? -15.716 -23.897 14.403 1.00 71.06 93 GLY A CA 1
ATOM 715 C C . GLY A 1 93 ? -14.188 -24.013 14.464 1.00 71.06 93 GLY A C 1
ATOM 716 O O . GLY A 1 93 ? -13.701 -24.920 15.135 1.00 71.06 93 GLY A O 1
ATOM 717 N N . GLN A 1 94 ? -13.421 -23.142 13.796 1.00 83.19 94 GLN A N 1
ATOM 718 C CA . GLN A 1 94 ? -11.955 -23.089 13.933 1.00 83.19 94 GLN A CA 1
ATOM 719 C C . GLN A 1 94 ? -11.461 -21.659 14.216 1.00 83.19 94 GLN A C 1
ATOM 721 O O . GLN A 1 94 ? -11.801 -20.736 13.473 1.00 83.19 94 GLN A O 1
ATOM 726 N N . PRO A 1 95 ? -10.631 -21.432 15.246 1.00 89.62 95 PRO A N 1
ATOM 727 C CA . PRO A 1 95 ? -10.081 -20.105 15.489 1.00 89.62 95 PRO A CA 1
ATOM 728 C C . PRO A 1 95 ? -9.184 -19.660 14.325 1.00 89.62 95 PRO A C 1
ATOM 730 O O . PRO A 1 95 ? -8.513 -20.464 13.673 1.00 89.62 95 PRO A O 1
ATOM 733 N N . PHE A 1 96 ? -9.152 -18.357 14.067 1.00 93.50 96 PHE A N 1
ATOM 734 C CA . PHE A 1 96 ? -8.200 -17.760 13.140 1.00 93.50 96 PHE A CA 1
ATOM 735 C C . PHE A 1 96 ? -6.783 -17.771 13.721 1.00 93.50 96 PHE A C 1
ATOM 737 O O . PHE A 1 96 ? -6.586 -17.649 14.927 1.00 93.50 96 PHE A O 1
ATOM 744 N N . TYR A 1 97 ? -5.778 -17.809 12.844 1.00 90.06 97 TYR A N 1
ATOM 745 C CA . TYR A 1 97 ? -4.391 -17.547 13.233 1.00 90.06 97 TYR A CA 1
ATOM 746 C C . TYR A 1 97 ? -4.245 -16.136 13.809 1.00 90.06 97 TYR A C 1
ATOM 748 O O . TYR A 1 97 ? -4.760 -15.209 13.174 1.00 90.06 97 TYR A O 1
ATOM 756 N N . PRO A 1 98 ? -3.528 -15.946 14.934 1.00 91.94 98 PRO A N 1
ATOM 757 C CA . PRO A 1 98 ? -3.269 -14.629 15.510 1.00 91.94 98 PRO A CA 1
ATOM 758 C C . PRO A 1 98 ? -2.741 -13.631 14.472 1.00 91.94 98 PRO A C 1
ATOM 760 O O . PRO A 1 98 ? -1.876 -13.963 13.661 1.00 91.94 98 PRO A O 1
ATOM 763 N N . ALA A 1 99 ? -3.270 -12.408 14.500 1.00 92.50 99 ALA A N 1
ATOM 764 C CA . ALA A 1 99 ? -2.822 -11.303 13.656 1.00 92.50 99 ALA A CA 1
ATOM 765 C C . ALA A 1 99 ? -2.035 -10.288 14.489 1.00 92.50 99 ALA A C 1
ATOM 767 O O . ALA A 1 99 ? -2.361 -10.062 15.654 1.00 92.50 99 ALA A O 1
ATOM 768 N N . LYS A 1 100 ? -1.046 -9.625 13.889 1.00 92.81 100 LYS A N 1
ATOM 769 C CA . LYS A 1 100 ? -0.460 -8.405 14.461 1.00 92.81 100 LYS A CA 1
ATOM 770 C C . LYS A 1 100 ? -1.340 -7.199 14.129 1.00 92.81 100 LYS A C 1
ATOM 772 O O . LYS A 1 100 ? -2.003 -7.179 13.089 1.00 92.81 100 LYS A O 1
ATOM 777 N N . ALA A 1 101 ? -1.317 -6.184 14.989 1.00 92.38 101 ALA A N 1
ATOM 778 C CA . ALA A 1 101 ? -2.053 -4.950 14.743 1.00 92.38 101 ALA A CA 1
ATOM 779 C C . ALA A 1 101 ? -1.577 -4.271 13.452 1.00 92.38 101 ALA A C 1
ATOM 781 O O . ALA A 1 101 ? -0.377 -4.168 13.205 1.00 92.38 101 ALA A O 1
ATOM 782 N N . GLY A 1 102 ? -2.517 -3.819 12.623 1.00 90.56 102 GLY A N 1
ATOM 783 C CA . GLY A 1 102 ? -2.220 -3.206 11.324 1.00 90.56 102 GLY A CA 1
ATOM 784 C C . GLY A 1 102 ? -1.997 -4.190 10.168 1.00 90.56 102 GLY A C 1
ATOM 785 O O . GLY A 1 102 ? -1.847 -3.749 9.028 1.00 90.56 102 GLY A O 1
ATOM 786 N N . GLN A 1 103 ? -2.027 -5.508 10.407 1.00 92.06 103 GLN A N 1
ATOM 787 C CA . GLN A 1 103 ? -2.039 -6.481 9.312 1.00 92.06 103 GLN A CA 1
ATOM 788 C C . GLN A 1 103 ? -3.350 -6.445 8.528 1.00 92.06 103 GLN A C 1
ATOM 790 O O . GLN A 1 103 ? -4.400 -6.008 9.002 1.00 92.06 103 GLN A O 1
ATOM 795 N N . HIS A 1 104 ? -3.291 -6.950 7.304 1.00 92.00 104 HIS A N 1
ATOM 796 C CA . HIS A 1 104 ? -4.433 -7.018 6.410 1.00 92.00 104 HIS A CA 1
ATOM 797 C C . HIS A 1 104 ? -4.719 -8.451 5.973 1.00 92.00 104 HIS A C 1
ATOM 799 O O . HIS A 1 104 ? -3.861 -9.330 6.017 1.00 92.00 104 HIS A O 1
ATOM 805 N N . ILE A 1 105 ? -5.941 -8.674 5.512 1.00 94.06 105 ILE A N 1
ATOM 806 C CA . ILE A 1 105 ? -6.383 -9.919 4.889 1.00 94.06 105 ILE A CA 1
ATOM 807 C C . ILE A 1 105 ? -6.766 -9.654 3.435 1.00 94.06 105 ILE A C 1
ATOM 809 O O . ILE A 1 105 ? -7.107 -8.530 3.048 1.00 94.06 105 ILE A O 1
ATOM 813 N N . ILE A 1 106 ? -6.709 -10.693 2.609 1.00 93.19 106 ILE A N 1
ATOM 814 C CA . ILE A 1 106 ? -7.353 -10.688 1.298 1.00 93.19 106 ILE A CA 1
ATOM 815 C C . ILE A 1 106 ? -8.746 -11.273 1.470 1.00 93.19 106 ILE A C 1
ATOM 817 O O . ILE A 1 106 ? -8.876 -12.423 1.874 1.00 93.19 106 ILE A O 1
ATOM 821 N N . VAL A 1 107 ? -9.766 -10.489 1.142 1.00 93.88 107 VAL A N 1
ATOM 822 C CA . VAL A 1 107 ? -11.150 -10.949 1.022 1.00 93.88 107 VAL A CA 1
ATOM 823 C C . VAL A 1 107 ? -11.381 -11.342 -0.423 1.00 93.88 107 VAL A C 1
ATOM 825 O O . VAL A 1 107 ? -11.095 -10.551 -1.327 1.00 93.88 107 VAL A O 1
ATOM 828 N N . GLN A 1 108 ? -11.893 -12.548 -0.635 1.00 91.75 108 GLN A N 1
ATOM 829 C CA . GLN A 1 108 ? -12.243 -13.059 -1.947 1.00 91.75 108 GLN A CA 1
ATOM 830 C C . GLN A 1 108 ? -13.698 -13.526 -1.962 1.00 91.75 108 GLN A C 1
ATOM 832 O O . GLN A 1 108 ? -14.133 -14.255 -1.069 1.00 91.75 108 GLN A O 1
ATOM 837 N N . ALA A 1 109 ? -14.422 -13.111 -2.996 1.00 89.69 109 ALA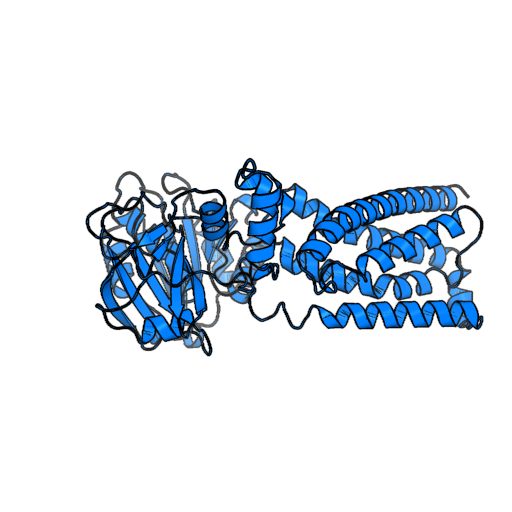 A N 1
ATOM 838 C CA . ALA A 1 109 ? -15.816 -13.463 -3.224 1.00 89.69 109 ALA A CA 1
ATOM 839 C C . ALA A 1 109 ? -16.056 -13.710 -4.717 1.00 89.69 109 ALA A C 1
ATOM 841 O O . ALA A 1 109 ? -15.343 -13.176 -5.573 1.00 89.69 109 ALA A O 1
ATOM 842 N N . TYR A 1 110 ? -17.063 -14.521 -5.028 1.00 84.38 110 TYR A N 1
ATOM 843 C CA . TYR A 1 110 ? -17.506 -14.742 -6.398 1.00 84.38 110 TYR A CA 1
ATOM 844 C C . TYR A 1 110 ? -18.624 -13.753 -6.737 1.00 84.38 110 TYR A C 1
ATOM 846 O O . TYR A 1 110 ? -19.714 -13.823 -6.173 1.00 84.38 110 TYR A O 1
ATOM 854 N N . ILE A 1 111 ? -18.341 -12.798 -7.622 1.00 83.62 111 ILE A N 1
ATOM 855 C CA . ILE A 1 111 ? -19.218 -11.664 -7.928 1.00 83.62 111 ILE A CA 1
ATOM 856 C C . ILE A 1 111 ? -19.425 -11.618 -9.442 1.00 83.62 111 ILE A C 1
ATOM 858 O O . ILE A 1 111 ? -18.461 -11.569 -10.201 1.00 83.62 111 ILE A O 1
ATOM 862 N N . ASN A 1 112 ? -20.681 -11.619 -9.898 1.00 81.75 112 ASN A N 1
ATOM 863 C CA . ASN A 1 112 ? -21.042 -11.505 -11.320 1.00 81.75 112 ASN A CA 1
ATOM 864 C C . ASN A 1 112 ? -20.313 -12.511 -12.239 1.00 81.75 112 ASN A C 1
ATOM 866 O O . ASN A 1 112 ? -19.886 -12.165 -13.340 1.00 81.75 112 ASN A O 1
ATOM 870 N N . GLY A 1 113 ? -20.144 -13.756 -11.785 1.00 78.19 113 GLY A N 1
ATOM 871 C CA . GLY A 1 113 ? -19.496 -14.809 -12.571 1.00 78.19 113 GLY A CA 1
ATOM 872 C C . GLY A 1 113 ? -17.961 -14.791 -12.542 1.00 78.19 113 GLY A C 1
ATOM 873 O O . GLY A 1 113 ? -17.335 -15.588 -13.244 1.00 78.19 113 GLY A O 1
ATOM 874 N N . GLN A 1 114 ? -17.337 -13.910 -11.750 1.00 80.56 114 GLN A N 1
ATOM 875 C CA . GLN A 1 114 ? -15.881 -13.796 -11.646 1.00 80.56 114 GLN A CA 1
ATOM 876 C C . GLN A 1 114 ? -15.403 -13.765 -10.194 1.00 80.56 114 GLN A C 1
ATOM 878 O O . GLN A 1 114 ? -16.077 -13.272 -9.291 1.00 80.56 114 GLN A O 1
ATOM 883 N N . TRP A 1 115 ? -14.200 -14.292 -9.970 1.00 83.06 115 TRP A N 1
ATOM 884 C CA . TRP A 1 115 ? -13.532 -14.191 -8.680 1.00 83.06 115 TRP A CA 1
ATOM 885 C C . TRP A 1 115 ? -12.958 -12.794 -8.488 1.00 83.06 115 TRP A C 1
ATOM 887 O O . TRP A 1 115 ? -12.012 -12.398 -9.166 1.00 83.06 115 TRP A O 1
ATOM 897 N N . GLU A 1 116 ? -13.488 -12.082 -7.505 1.00 85.56 116 GLU A N 1
ATOM 898 C CA . GLU A 1 116 ? -12.998 -10.776 -7.098 1.00 85.56 116 GLU A CA 1
ATOM 899 C C . GLU A 1 116 ? -12.256 -10.900 -5.777 1.00 85.56 116 GLU A C 1
ATOM 901 O O . GLU A 1 116 ? -12.720 -11.548 -4.839 1.00 85.56 116 GLU A O 1
ATOM 906 N N . LEU A 1 117 ? -11.100 -10.250 -5.686 1.00 88.94 117 LEU A N 1
ATOM 907 C CA . LEU A 1 117 ? -10.311 -10.197 -4.460 1.00 88.94 117 LEU A CA 1
ATOM 908 C C . LEU A 1 117 ? -9.926 -8.763 -4.142 1.00 88.94 117 LEU A C 1
ATOM 910 O O . LEU A 1 117 ? -9.563 -8.007 -5.044 1.00 88.94 117 LEU A O 1
ATOM 914 N N . ARG A 1 118 ? -9.967 -8.373 -2.870 1.00 88.38 118 ARG A N 1
ATOM 915 C CA . ARG A 1 118 ? -9.424 -7.091 -2.408 1.00 88.38 118 ARG A CA 1
ATOM 916 C C . ARG A 1 118 ? -8.777 -7.236 -1.042 1.00 88.38 118 ARG A C 1
ATOM 918 O O . ARG A 1 118 ? -9.130 -8.096 -0.244 1.00 88.38 118 ARG A O 1
ATOM 925 N N . ARG A 1 119 ? -7.796 -6.373 -0.804 1.00 89.62 119 ARG A N 1
ATOM 926 C CA . ARG A 1 119 ? -7.115 -6.242 0.479 1.00 89.62 119 ARG A CA 1
ATOM 927 C C . ARG A 1 119 ? -7.930 -5.348 1.404 1.00 89.62 119 ARG A C 1
ATOM 929 O O . ARG A 1 119 ? -8.318 -4.258 0.985 1.00 89.62 119 ARG A O 1
ATOM 936 N N . TYR A 1 120 ? -8.083 -5.779 2.649 1.00 93.38 120 TYR A N 1
ATOM 937 C CA . TYR A 1 120 ? -8.650 -4.979 3.728 1.00 93.38 120 TYR A CA 1
ATOM 938 C C . TYR A 1 120 ? -7.809 -5.135 4.989 1.00 93.38 120 TYR A C 1
ATOM 940 O O . TYR A 1 120 ? -7.485 -6.254 5.388 1.00 93.38 120 TYR A O 1
ATOM 948 N N . THR A 1 121 ? -7.438 -4.012 5.596 1.00 94.25 121 THR A N 1
ATOM 949 C CA . THR A 1 121 ? -6.765 -4.004 6.895 1.00 94.25 121 THR A CA 1
ATOM 950 C C . THR A 1 121 ? -7.729 -4.460 7.976 1.00 94.25 121 THR A C 1
ATOM 952 O O . THR A 1 121 ? -8.896 -4.061 7.974 1.00 94.25 121 THR A O 1
ATOM 955 N N . LEU A 1 122 ? -7.242 -5.317 8.870 1.00 96.31 122 LEU A N 1
ATOM 956 C CA . LEU A 1 122 ? -8.010 -5.757 10.022 1.00 96.31 122 LEU A CA 1
ATOM 957 C C . LEU A 1 122 ? -8.185 -4.587 10.985 1.00 96.31 122 LEU A C 1
ATOM 959 O O . LEU A 1 122 ? -7.222 -3.886 11.284 1.00 96.31 122 LEU A O 1
ATOM 963 N N . THR A 1 123 ? -9.401 -4.401 11.484 1.00 96.88 123 THR A N 1
ATOM 964 C CA . THR A 1 123 ? -9.695 -3.454 12.567 1.00 96.88 123 THR A CA 1
ATOM 965 C C . THR A 1 123 ? -9.729 -4.139 13.929 1.00 96.88 123 THR A C 1
ATOM 967 O O . THR A 1 123 ? -9.795 -3.462 14.949 1.00 96.88 123 THR A O 1
ATOM 970 N N . THR A 1 124 ? -9.633 -5.471 13.984 1.00 95.75 124 THR A N 1
ATOM 971 C CA . THR A 1 124 ? -9.496 -6.214 15.245 1.00 95.75 124 THR A CA 1
ATOM 972 C C . THR A 1 124 ? -8.207 -5.851 15.986 1.00 95.75 124 THR A C 1
ATOM 974 O O . THR A 1 124 ? -7.199 -5.552 15.334 1.00 95.75 124 THR A O 1
ATOM 977 N N . PRO A 1 125 ? -8.196 -5.941 17.327 1.00 94.50 125 PRO A N 1
ATOM 978 C CA . PRO A 1 125 ? -6.954 -5.912 18.093 1.00 94.50 125 PRO A CA 1
ATOM 979 C C . PRO A 1 125 ? -6.050 -7.105 17.734 1.00 94.50 125 PRO A C 1
ATOM 981 O O . PRO A 1 125 ? -6.500 -8.102 17.152 1.00 94.50 125 PRO A O 1
ATOM 984 N N . ALA A 1 126 ? -4.765 -7.001 18.074 1.00 92.69 126 ALA A N 1
ATOM 985 C CA . ALA A 1 126 ? -3.798 -8.071 17.866 1.00 92.69 126 ALA A CA 1
ATOM 986 C C . ALA A 1 126 ? -4.200 -9.355 18.610 1.00 92.69 126 ALA A C 1
ATOM 988 O O . ALA A 1 126 ? -4.802 -9.318 19.682 1.00 92.69 126 ALA A O 1
ATOM 989 N N . GLU A 1 127 ? -3.840 -10.490 18.016 1.00 91.38 127 GLU A N 1
ATOM 990 C CA . GLU A 1 127 ? -4.112 -11.863 18.465 1.00 91.38 127 GLU A CA 1
ATOM 991 C C . GLU A 1 127 ? -5.583 -12.219 18.717 1.00 91.38 127 GLU A C 1
ATOM 993 O O . GLU A 1 127 ? -5.850 -13.326 19.178 1.00 91.38 127 GLU A O 1
ATOM 998 N N . GLU A 1 128 ? -6.556 -11.375 18.353 1.00 94.12 128 GLU A N 1
ATOM 999 C CA . GLU A 1 128 ? -7.949 -11.829 18.288 1.00 94.12 128 GLU A CA 1
ATOM 1000 C C . GLU A 1 128 ? -8.012 -13.036 17.339 1.00 94.12 128 GLU A C 1
ATOM 1002 O O . GLU A 1 128 ? -7.403 -13.031 16.264 1.00 94.12 128 GLU A O 1
ATOM 1007 N N . THR A 1 129 ? -8.704 -14.098 17.736 1.00 94.56 129 THR A N 1
ATOM 1008 C CA . THR A 1 129 ? -8.778 -15.366 16.986 1.00 94.56 129 THR A CA 1
ATOM 1009 C C . THR A 1 129 ? -10.208 -15.842 16.771 1.00 94.56 129 THR A C 1
ATOM 1011 O O . THR A 1 129 ? -10.434 -16.705 15.926 1.00 94.56 129 THR A O 1
ATOM 1014 N N . ARG A 1 130 ? -11.190 -15.276 17.477 1.00 94.19 130 ARG A N 1
ATOM 1015 C CA . ARG A 1 130 ? -12.599 -15.678 17.385 1.00 94.19 130 ARG A CA 1
ATOM 1016 C C . ARG A 1 130 ? -13.264 -15.115 16.137 1.00 94.19 130 ARG A C 1
ATOM 1018 O O . ARG A 1 130 ? -13.985 -15.835 15.458 1.00 94.19 130 ARG A O 1
ATOM 1025 N N . TYR A 1 131 ? -12.976 -13.857 15.811 1.00 95.19 131 TYR A N 1
ATOM 1026 C CA . TYR A 1 131 ? -13.525 -13.178 14.640 1.00 95.19 131 TYR A CA 1
ATOM 1027 C C . TYR A 1 131 ? -12.470 -12.333 13.916 1.00 95.19 131 TYR A C 1
ATOM 1029 O O . TYR A 1 131 ? -11.379 -12.045 14.424 1.00 95.19 131 TYR A O 1
ATOM 1037 N N . ARG A 1 132 ? -12.785 -11.941 12.684 1.00 96.44 132 ARG A N 1
ATOM 1038 C CA . ARG A 1 132 ? -12.021 -10.970 11.891 1.00 96.44 132 ARG A CA 1
ATOM 1039 C C . ARG A 1 132 ? -12.939 -9.813 11.552 1.00 96.44 132 ARG A C 1
ATOM 1041 O O . ARG A 1 132 ? -14.063 -10.041 11.134 1.00 96.44 132 ARG A O 1
ATOM 1048 N N . GLU A 1 133 ? -12.465 -8.591 11.716 1.00 97.62 133 GLU A N 1
ATOM 1049 C CA . GLU A 1 133 ? -13.243 -7.384 11.448 1.00 97.62 133 GLU A CA 1
ATOM 1050 C C . GLU A 1 133 ? -12.523 -6.528 10.413 1.00 97.62 133 GLU A C 1
ATOM 1052 O O . GLU A 1 133 ? -11.300 -6.368 10.480 1.00 97.62 133 GLU A O 1
ATOM 1057 N N . ILE A 1 134 ? -13.283 -6.007 9.452 1.00 97.62 134 ILE A N 1
ATOM 1058 C CA . ILE A 1 134 ? -12.811 -5.018 8.482 1.00 97.62 134 ILE A CA 1
ATOM 1059 C C . ILE A 1 134 ? -13.810 -3.871 8.378 1.00 97.62 134 ILE A C 1
ATOM 1061 O O . ILE A 1 134 ? -15.021 -4.085 8.448 1.00 97.62 134 ILE A O 1
ATOM 1065 N N .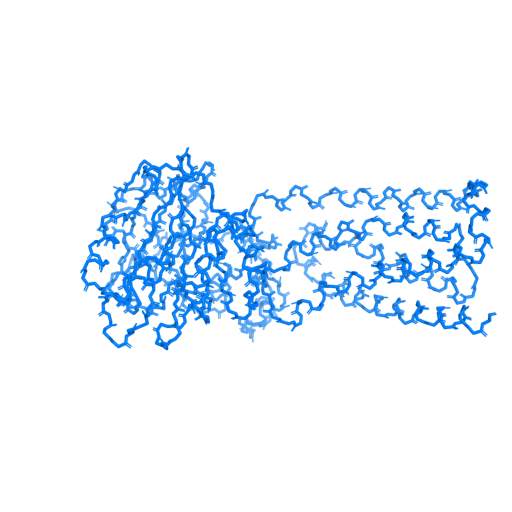 THR A 1 135 ? -13.308 -2.677 8.075 1.00 97.12 135 THR A N 1
ATOM 1066 C CA . THR A 1 135 ? -14.138 -1.527 7.695 1.00 97.12 135 THR A CA 1
ATOM 1067 C C . THR A 1 135 ? -13.949 -1.203 6.222 1.00 97.12 135 THR A C 1
ATOM 1069 O O . THR A 1 135 ? -12.830 -1.092 5.715 1.00 97.12 135 THR A O 1
ATOM 1072 N N . VAL A 1 136 ? -15.062 -1.024 5.516 1.00 95.38 136 VAL A N 1
ATOM 1073 C CA . VAL A 1 136 ? -15.097 -0.842 4.065 1.00 95.38 136 VAL A CA 1
ATOM 1074 C C . VAL A 1 136 ? -15.714 0.504 3.728 1.00 95.38 136 VAL A C 1
ATOM 1076 O O . VAL A 1 136 ? -16.924 0.701 3.867 1.00 95.38 136 VAL A O 1
ATOM 1079 N N . LYS A 1 137 ? -14.884 1.403 3.187 1.00 94.31 137 LYS A N 1
ATOM 1080 C CA . LYS A 1 137 ? -15.366 2.605 2.500 1.00 94.31 137 LYS A CA 1
ATOM 1081 C C . LYS A 1 137 ? -15.868 2.248 1.099 1.00 94.31 137 LYS A C 1
ATOM 1083 O O . LYS A 1 137 ? -15.140 1.627 0.315 1.00 94.31 137 LYS A O 1
ATOM 1088 N N . ARG A 1 138 ? -17.082 2.676 0.759 1.00 91.88 138 ARG A N 1
ATOM 1089 C CA . ARG A 1 138 ? -17.654 2.568 -0.583 1.00 91.88 138 ARG A CA 1
ATOM 1090 C C . ARG A 1 138 ? -16.794 3.360 -1.570 1.00 91.88 138 ARG A C 1
ATOM 1092 O O . ARG A 1 138 ? -16.448 4.516 -1.334 1.00 91.88 138 ARG A O 1
ATOM 1099 N N . LYS A 1 139 ? -16.421 2.734 -2.688 1.00 88.38 139 LYS A N 1
ATOM 1100 C CA . LYS A 1 139 ? -15.734 3.403 -3.800 1.00 88.38 139 LYS A CA 1
ATOM 1101 C C . LYS A 1 139 ? -16.650 3.481 -5.011 1.00 88.38 139 LYS A C 1
ATOM 1103 O O . LYS A 1 139 ? -17.272 2.485 -5.384 1.00 88.38 139 LYS A O 1
ATOM 1108 N N . SER A 1 140 ? -16.670 4.643 -5.663 1.00 82.69 140 SER A N 1
ATOM 1109 C CA . SER A 1 140 ? -17.321 4.795 -6.966 1.00 82.69 140 SER A CA 1
ATOM 1110 C C . SER A 1 140 ? -16.747 3.771 -7.952 1.00 82.69 140 SER A C 1
ATOM 1112 O O . SER A 1 140 ? -15.529 3.613 -8.034 1.00 82.69 140 SER A O 1
ATOM 1114 N N . ALA A 1 141 ? -17.626 3.026 -8.627 1.00 81.94 141 ALA A N 1
ATOM 1115 C CA . ALA A 1 141 ? -17.290 1.923 -9.536 1.00 81.94 141 ALA A CA 1
ATOM 1116 C C . ALA A 1 141 ? -16.442 0.770 -8.936 1.00 81.94 141 ALA A C 1
ATOM 1118 O O . ALA A 1 141 ? -15.902 -0.051 -9.676 1.00 81.94 141 ALA A O 1
ATOM 1119 N N . GLY A 1 142 ? -16.312 0.668 -7.607 1.00 84.31 142 GLY A N 1
ATOM 1120 C CA . GLY A 1 142 ? -15.581 -0.427 -6.961 1.00 84.31 142 GLY A CA 1
ATOM 1121 C C . GLY A 1 142 ? -16.412 -1.709 -6.864 1.00 84.31 142 GLY A C 1
ATOM 1122 O O . GLY A 1 142 ? -17.420 -1.718 -6.167 1.00 84.31 142 GLY A O 1
ATOM 1123 N N . ILE A 1 143 ? -15.985 -2.802 -7.502 1.00 87.62 143 ILE A N 1
ATOM 1124 C CA . ILE A 1 143 ? -16.761 -4.058 -7.559 1.00 87.62 143 ILE A CA 1
ATOM 1125 C C . ILE A 1 143 ? -16.976 -4.649 -6.155 1.00 87.62 143 ILE A C 1
ATOM 1127 O O . ILE A 1 143 ? -18.103 -4.679 -5.666 1.00 87.62 143 ILE A O 1
ATOM 1131 N N . MET A 1 144 ? -15.892 -5.024 -5.463 1.00 90.75 144 MET A N 1
ATOM 1132 C CA . MET A 1 144 ? -15.962 -5.625 -4.121 1.00 90.75 144 MET A CA 1
ATOM 1133 C C . MET A 1 144 ? -16.600 -4.688 -3.085 1.00 90.75 144 MET A C 1
ATOM 1135 O O . MET A 1 144 ? -17.435 -5.118 -2.299 1.00 90.75 144 MET A O 1
ATOM 1139 N N . SER A 1 145 ? -16.239 -3.397 -3.077 1.00 92.69 145 SER A N 1
ATOM 1140 C CA . SER A 1 145 ? -16.767 -2.465 -2.070 1.00 92.69 145 SER A CA 1
ATOM 1141 C C . SER A 1 145 ? -18.269 -2.237 -2.215 1.00 92.69 145 SER A C 1
ATOM 1143 O O . SER A 1 145 ? -18.954 -2.151 -1.205 1.00 92.69 145 SER A O 1
ATOM 1145 N N . ASN A 1 146 ? -18.786 -2.127 -3.447 1.00 91.81 146 ASN A N 1
ATOM 1146 C CA . ASN A 1 146 ? -20.227 -1.959 -3.656 1.00 91.81 146 ASN A CA 1
ATOM 1147 C C . ASN A 1 146 ? -20.977 -3.264 -3.397 1.00 91.81 146 ASN A C 1
ATOM 1149 O O . ASN A 1 146 ? -22.054 -3.224 -2.817 1.00 91.81 146 ASN A O 1
ATOM 1153 N N . TRP A 1 147 ? -20.392 -4.407 -3.768 1.00 91.94 147 TRP A N 1
ATOM 1154 C CA . TRP A 1 147 ? -20.964 -5.709 -3.449 1.00 91.94 147 TRP A CA 1
ATOM 1155 C C . TRP A 1 147 ? -21.101 -5.906 -1.936 1.00 91.94 147 TRP A C 1
ATOM 1157 O O . TRP A 1 147 ? -22.220 -6.086 -1.474 1.00 91.94 147 TRP A O 1
ATOM 1167 N N . LEU A 1 148 ? -20.023 -5.733 -1.156 1.00 93.06 148 LEU A N 1
ATOM 1168 C CA . LEU A 1 148 ? -20.069 -5.808 0.315 1.00 93.06 148 LEU A CA 1
ATOM 1169 C C . LEU A 1 148 ? -21.124 -4.862 0.902 1.00 93.06 148 LEU A C 1
ATOM 1171 O O . LEU A 1 148 ? -21.865 -5.222 1.805 1.00 93.06 148 LEU A O 1
ATOM 1175 N N . HIS A 1 149 ? -21.258 -3.656 0.355 1.00 93.00 149 HIS A N 1
ATOM 1176 C CA . HIS A 1 149 ? -22.258 -2.701 0.830 1.00 93.00 149 HIS A CA 1
ATOM 1177 C C . HIS A 1 149 ? -23.715 -3.138 0.621 1.00 93.00 149 HIS A C 1
ATOM 1179 O O . HIS A 1 149 ? -24.591 -2.613 1.318 1.00 93.00 149 HIS A O 1
ATOM 1185 N N . ASN A 1 150 ? -23.953 -4.073 -0.298 1.00 89.12 150 ASN A N 1
ATOM 1186 C CA . ASN A 1 150 ? -25.270 -4.554 -0.703 1.00 89.12 150 ASN A CA 1
ATOM 1187 C C . ASN A 1 150 ? -25.571 -5.991 -0.239 1.00 89.12 150 ASN A C 1
ATOM 1189 O O . ASN A 1 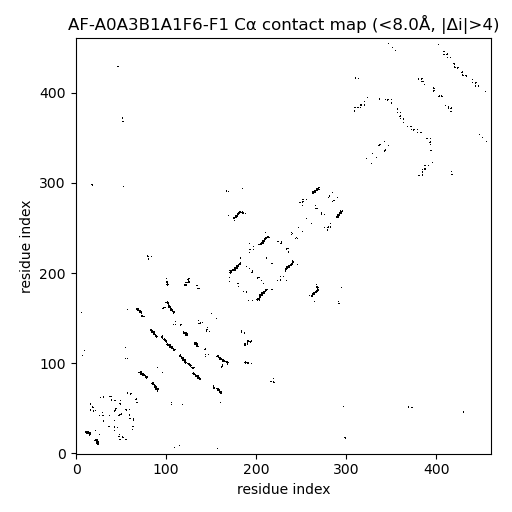150 ? -26.688 -6.453 -0.465 1.00 89.12 150 ASN A O 1
ATOM 1193 N N . ILE A 1 151 ? -24.619 -6.707 0.373 1.00 85.50 151 ILE A N 1
ATOM 1194 C CA . ILE A 1 151 ? -24.876 -8.067 0.870 1.00 85.50 151 ILE A CA 1
ATOM 1195 C C . ILE A 1 151 ? -25.695 -8.071 2.168 1.00 85.50 151 ILE A C 1
ATOM 1197 O O . ILE A 1 151 ? -25.636 -7.127 2.958 1.00 85.50 151 ILE A O 1
ATOM 1201 N N . SER A 1 152 ? -26.418 -9.170 2.395 1.00 74.62 152 SER A N 1
ATOM 1202 C CA . SER A 1 152 ? -27.024 -9.550 3.675 1.00 74.62 152 SER A CA 1
ATOM 1203 C C . SER A 1 152 ? -26.160 -10.588 4.411 1.00 74.62 152 SER A C 1
ATOM 1205 O O . SER A 1 152 ? -25.238 -11.173 3.834 1.00 74.62 152 SER A O 1
ATOM 1207 N N . GLU A 1 153 ? -26.452 -10.816 5.695 1.00 64.69 153 GLU A N 1
ATOM 1208 C CA . GLU A 1 153 ? -25.636 -11.627 6.615 1.00 64.69 153 GLU A CA 1
ATOM 1209 C C . GLU A 1 153 ? -25.577 -13.135 6.279 1.00 64.69 153 GLU A C 1
ATOM 1211 O O . GLU A 1 153 ? -24.744 -13.843 6.837 1.00 64.69 153 GLU A O 1
ATOM 1216 N N . SER A 1 154 ? -26.378 -13.659 5.339 1.00 55.62 154 SER A N 1
ATOM 1217 C CA . SER A 1 154 ? -26.650 -15.107 5.297 1.00 55.62 154 SER A CA 1
ATOM 1218 C C . SER A 1 154 ? -26.355 -15.895 4.011 1.00 55.62 154 SER A C 1
ATOM 1220 O O . SER A 1 154 ? -26.607 -17.094 4.025 1.00 55.62 154 SER A O 1
ATOM 1222 N N . GLU A 1 155 ? -25.814 -15.341 2.916 1.00 55.94 155 GLU A N 1
ATOM 1223 C CA . GLU A 1 155 ? -25.854 -16.085 1.625 1.00 55.94 155 GLU A CA 1
ATOM 1224 C C . GLU A 1 155 ? -24.618 -16.011 0.713 1.00 55.94 155 GLU A C 1
ATOM 1226 O O . GLU A 1 155 ? -24.710 -16.308 -0.475 1.00 55.94 155 GLU A O 1
ATOM 1231 N N . ASN A 1 156 ? -23.432 -15.654 1.217 1.00 65.00 156 ASN A N 1
ATOM 1232 C CA . ASN A 1 156 ? -22.293 -15.408 0.326 1.00 65.00 156 ASN A CA 1
ATOM 1233 C C . ASN A 1 156 ? -21.079 -16.298 0.605 1.00 65.00 156 ASN A C 1
ATOM 1235 O O . ASN A 1 156 ? -20.558 -16.333 1.718 1.00 65.00 156 ASN A O 1
ATOM 1239 N N . LEU A 1 157 ? -20.581 -16.962 -0.447 1.00 72.19 157 LEU A N 1
ATOM 1240 C CA . LEU A 1 157 ? -19.298 -17.669 -0.451 1.00 72.19 157 LEU A CA 1
ATOM 1241 C C . LEU A 1 157 ? -18.150 -16.654 -0.353 1.00 72.19 157 LEU A C 1
ATOM 1243 O O . LEU A 1 157 ? -17.592 -16.211 -1.361 1.00 72.19 157 LEU A O 1
ATOM 1247 N N . ILE A 1 158 ? -17.808 -16.279 0.878 1.00 88.81 158 ILE A N 1
ATOM 1248 C CA . ILE A 1 158 ? -16.651 -15.446 1.193 1.00 88.81 158 ILE A CA 1
ATOM 1249 C C . ILE A 1 158 ? -15.564 -16.335 1.779 1.00 88.81 158 ILE A C 1
ATOM 1251 O O . ILE A 1 158 ? -15.794 -17.155 2.673 1.00 88.81 158 ILE A O 1
ATOM 1255 N N . ARG A 1 159 ? -14.340 -16.134 1.303 1.00 91.62 159 ARG A N 1
ATOM 1256 C CA . ARG A 1 159 ? -13.151 -16.656 1.969 1.00 91.62 159 ARG A CA 1
ATOM 1257 C C . ARG A 1 159 ? -12.143 -15.546 2.181 1.00 91.62 159 ARG A C 1
ATOM 1259 O O . ARG A 1 159 ? -12.019 -14.630 1.365 1.00 91.62 159 ARG A O 1
ATOM 1266 N N . ILE A 1 160 ? -11.424 -15.639 3.286 1.00 94.31 160 ILE A N 1
ATOM 1267 C CA . ILE A 1 160 ? -10.399 -14.673 3.661 1.00 94.31 160 ILE A CA 1
ATOM 1268 C C . ILE A 1 160 ? -9.056 -15.364 3.824 1.00 94.31 160 ILE A C 1
ATOM 1270 O O . ILE A 1 160 ? -8.991 -16.523 4.235 1.00 94.31 160 ILE A O 1
ATOM 1274 N N . SER A 1 161 ? -7.978 -14.676 3.461 1.00 94.06 161 SER A N 1
ATOM 1275 C CA . SER A 1 161 ? -6.635 -15.203 3.672 1.00 94.06 161 SER A CA 1
ATOM 1276 C C . SER A 1 161 ? -6.243 -15.146 5.149 1.00 94.06 161 SER A C 1
ATOM 1278 O O . SER A 1 161 ? -6.797 -14.366 5.926 1.00 94.06 161 SER A O 1
ATOM 1280 N N . GLN A 1 162 ? -5.195 -15.880 5.517 1.00 92.56 162 GLN A N 1
ATOM 1281 C CA . GLN A 1 162 ? -4.423 -15.568 6.719 1.00 92.56 162 GLN A CA 1
ATOM 1282 C C . GLN A 1 162 ? -3.935 -14.100 6.696 1.00 92.56 162 GLN A C 1
ATOM 1284 O O . GLN A 1 162 ? -3.757 -13.538 5.602 1.00 92.56 162 GLN A O 1
ATOM 1289 N N . PRO A 1 163 ? -3.718 -13.481 7.874 1.00 91.75 163 PRO A N 1
ATOM 1290 C CA . PRO A 1 163 ? -3.142 -12.145 7.972 1.00 91.75 163 PRO A CA 1
ATOM 1291 C C . PRO A 1 163 ? -1.793 -12.054 7.254 1.00 91.75 163 PRO A C 1
ATOM 1293 O O . PRO A 1 163 ? -0.952 -12.949 7.347 1.00 91.75 163 PRO A O 1
ATOM 1296 N N . ILE A 1 164 ? -1.595 -10.961 6.528 1.00 86.44 164 ILE A N 1
ATOM 1297 C CA . ILE A 1 164 ? -0.376 -10.646 5.785 1.00 86.44 164 ILE A CA 1
ATOM 1298 C C . ILE A 1 164 ? 0.003 -9.175 6.003 1.00 86.44 164 ILE A C 1
ATOM 1300 O O . ILE A 1 164 ? -0.830 -8.343 6.365 1.00 86.44 164 ILE A O 1
ATOM 1304 N N . GLY A 1 165 ? 1.273 -8.862 5.750 1.00 79.06 165 GLY A N 1
ATOM 1305 C CA . GLY A 1 165 ? 1.843 -7.526 5.910 1.00 79.06 165 GLY A CA 1
ATOM 1306 C C . GLY A 1 165 ? 2.820 -7.469 7.080 1.00 79.06 165 GLY A C 1
ATOM 1307 O O . GLY A 1 165 ? 2.486 -7.869 8.192 1.00 79.06 165 GLY A O 1
ATOM 1308 N N . ASP A 1 166 ? 4.021 -6.966 6.802 1.00 68.25 166 ASP A N 1
ATOM 1309 C CA . ASP A 1 166 ? 5.107 -6.843 7.783 1.00 68.25 166 ASP A CA 1
ATOM 1310 C C . ASP A 1 166 ? 5.293 -5.396 8.272 1.00 68.25 166 ASP A C 1
ATOM 1312 O O . ASP A 1 166 ? 6.040 -5.149 9.212 1.00 68.25 166 ASP A O 1
ATOM 1316 N N . ALA A 1 167 ? 4.607 -4.430 7.650 1.00 67.31 167 ALA A N 1
ATOM 1317 C CA . ALA A 1 167 ? 4.678 -3.005 7.977 1.00 67.31 167 ALA A CA 1
ATOM 1318 C C . ALA A 1 167 ? 3.792 -2.652 9.186 1.00 67.31 167 ALA A C 1
ATOM 1320 O O . ALA A 1 167 ? 2.916 -1.790 9.109 1.00 67.31 167 ALA A O 1
ATOM 1321 N N . THR A 1 168 ? 3.997 -3.351 10.300 1.00 78.00 168 THR A N 1
ATOM 1322 C CA . THR A 1 168 ? 3.305 -3.107 11.571 1.00 78.00 168 THR A CA 1
ATOM 1323 C C . THR A 1 168 ? 4.285 -2.499 12.569 1.00 78.00 168 THR A C 1
ATOM 1325 O O . THR A 1 168 ? 5.381 -3.050 12.708 1.00 78.00 168 THR A O 1
ATOM 1328 N N . PRO A 1 169 ? 3.936 -1.413 13.277 1.00 82.50 169 PRO A N 1
ATOM 1329 C CA . PRO A 1 169 ? 4.817 -0.863 14.298 1.00 82.50 169 PRO A CA 1
ATOM 1330 C C . PRO A 1 169 ? 4.991 -1.853 15.455 1.00 82.50 169 PRO A C 1
ATOM 1332 O O . PRO A 1 169 ? 4.090 -2.629 15.777 1.00 82.50 169 PRO A O 1
ATOM 1335 N N . GLU A 1 170 ? 6.157 -1.819 16.095 1.00 86.06 170 GLU A N 1
ATOM 1336 C CA . GLU A 1 170 ? 6.409 -2.567 17.326 1.00 86.06 170 GLU A CA 1
ATOM 1337 C C . GLU A 1 170 ? 5.593 -1.964 18.475 1.00 86.06 170 GLU A C 1
ATOM 1339 O O . GLU A 1 170 ? 5.701 -0.776 18.754 1.00 86.06 170 GLU A O 1
ATOM 1344 N N . LEU A 1 171 ? 4.744 -2.746 19.138 1.00 86.31 171 LEU A N 1
ATOM 1345 C CA . LEU A 1 171 ? 3.849 -2.196 20.166 1.00 86.31 171 LEU A CA 1
ATOM 1346 C C . LEU A 1 171 ? 4.470 -2.161 21.565 1.00 86.31 171 LEU A C 1
ATOM 1348 O O . LEU A 1 171 ? 4.043 -1.367 22.393 1.00 86.31 171 LEU A O 1
ATOM 1352 N N . VAL A 1 172 ? 5.506 -2.963 21.812 1.00 87.69 172 VAL A N 1
ATOM 1353 C CA . VAL A 1 172 ? 6.261 -2.961 23.071 1.00 87.69 172 VAL A CA 1
ATOM 1354 C C . VAL A 1 172 ? 7.526 -2.136 22.862 1.00 87.69 172 VAL A C 1
ATOM 1356 O O . VAL A 1 172 ? 8.543 -2.642 22.399 1.00 87.69 172 VAL A O 1
ATOM 1359 N N . SER A 1 173 ? 7.450 -0.834 23.136 1.00 87.44 173 SER A N 1
ATOM 1360 C CA . SER A 1 173 ? 8.579 0.085 22.973 1.00 87.44 173 SER A CA 1
ATOM 1361 C C . SER A 1 173 ? 8.451 1.289 23.901 1.00 87.44 173 SER A C 1
ATOM 1363 O O . SER A 1 173 ? 7.352 1.781 24.138 1.00 87.44 173 SER A O 1
ATOM 1365 N N . ASN A 1 174 ? 9.593 1.801 24.369 1.00 86.56 174 ASN A N 1
ATOM 1366 C CA . ASN A 1 174 ? 9.674 3.043 25.149 1.00 86.56 174 ASN A CA 1
ATOM 1367 C C . ASN A 1 174 ? 9.667 4.302 24.264 1.00 86.56 174 ASN A C 1
ATOM 1369 O O . ASN A 1 174 ? 9.694 5.419 24.770 1.00 86.56 174 ASN A O 1
ATOM 1373 N N . THR A 1 175 ? 9.705 4.142 22.939 1.00 91.81 175 THR A N 1
ATOM 1374 C CA . THR A 1 175 ? 9.633 5.266 21.999 1.00 91.81 175 THR A CA 1
ATOM 1375 C C . THR A 1 175 ? 8.169 5.574 21.694 1.00 91.81 175 THR A C 1
ATOM 1377 O O . THR A 1 175 ? 7.454 4.646 21.328 1.00 91.81 175 THR A O 1
ATOM 1380 N N . PRO A 1 176 ? 7.690 6.827 21.756 1.00 94.56 176 PRO A N 1
ATOM 1381 C CA . PRO A 1 176 ? 6.304 7.133 21.403 1.00 94.56 176 PRO A CA 1
ATOM 1382 C C . PRO A 1 176 ? 5.974 6.783 19.942 1.00 94.56 176 PRO A C 1
ATOM 1384 O O . PRO A 1 176 ? 6.861 6.706 19.083 1.00 94.56 176 PRO A O 1
ATOM 1387 N N . LEU A 1 177 ? 4.698 6.534 19.658 1.00 96.38 177 LEU A N 1
ATOM 1388 C CA . LEU A 1 177 ? 4.175 6.258 18.320 1.00 96.38 177 LEU A CA 1
ATOM 1389 C C . LEU A 1 177 ? 3.213 7.363 17.889 1.00 96.38 177 LEU A C 1
ATOM 1391 O O . LEU A 1 177 ? 2.179 7.583 18.516 1.00 96.38 177 LEU A O 1
ATOM 1395 N N . VAL A 1 178 ? 3.507 8.008 16.766 1.00 97.75 178 VAL A N 1
ATOM 1396 C CA . VAL A 1 178 ? 2.643 9.028 16.170 1.00 97.75 178 VAL A CA 1
ATOM 1397 C C . VAL A 1 178 ? 1.986 8.462 14.913 1.00 97.75 178 VAL A C 1
ATOM 1399 O O . VAL A 1 178 ? 2.635 8.266 13.887 1.00 97.75 178 VAL A O 1
ATOM 1402 N N . CYS A 1 179 ? 0.684 8.200 14.978 1.00 97.62 179 CYS A N 1
ATOM 1403 C CA . CYS A 1 179 ? -0.115 7.736 13.848 1.00 97.62 179 CYS A CA 1
ATOM 1404 C C . CYS A 1 179 ? -0.740 8.926 13.109 1.00 97.62 179 CYS A C 1
ATOM 1406 O O . CYS A 1 179 ? -1.596 9.609 13.661 1.00 97.62 179 CYS A O 1
ATOM 1408 N N . LEU A 1 180 ? -0.354 9.149 11.853 1.00 97.75 180 LEU A N 1
ATOM 1409 C CA . LEU A 1 180 ? -0.894 10.193 10.974 1.00 97.75 180 LEU A CA 1
ATOM 1410 C C . LEU A 1 180 ? -1.765 9.534 9.905 1.00 97.75 180 LEU A C 1
ATOM 1412 O O . LEU A 1 180 ? -1.247 8.916 8.966 1.00 97.75 180 LEU A O 1
ATOM 1416 N N . VAL A 1 181 ? -3.087 9.643 10.043 1.00 97.25 181 VAL A N 1
ATOM 1417 C CA . VAL A 1 181 ? -4.027 8.884 9.210 1.00 97.25 181 VAL A CA 1
ATOM 1418 C C . VAL A 1 181 ? -5.072 9.739 8.502 1.00 97.25 181 VAL A C 1
ATOM 1420 O O . VAL A 1 181 ? -5.589 10.715 9.041 1.00 97.25 181 VAL A O 1
ATOM 1423 N N . GLY A 1 182 ? -5.398 9.343 7.269 1.00 95.56 182 GLY A N 1
ATOM 1424 C CA . GLY A 1 182 ? -6.351 10.034 6.402 1.00 95.56 182 GLY A CA 1
ATOM 1425 C C . GLY A 1 182 ? -7.509 9.144 5.948 1.00 95.56 182 GLY A C 1
ATOM 1426 O O . GLY A 1 182 ? -7.296 8.146 5.249 1.00 95.56 182 GLY A O 1
ATOM 1427 N N . GLY A 1 183 ? -8.751 9.526 6.262 1.00 94.19 183 GLY A N 1
ATOM 1428 C CA . GLY A 1 183 ? -9.957 8.805 5.832 1.00 94.19 183 GLY A CA 1
ATOM 1429 C C . GLY A 1 183 ? -9.977 7.339 6.290 1.00 94.19 183 GLY A C 1
ATOM 1430 O O . GLY A 1 183 ? -9.772 7.046 7.460 1.00 94.19 183 GLY A O 1
ATOM 1431 N N . ILE A 1 184 ? -10.189 6.394 5.363 1.00 93.69 184 ILE A N 1
ATOM 1432 C CA . ILE A 1 184 ? -10.176 4.947 5.679 1.00 93.69 184 ILE A CA 1
ATOM 1433 C C . ILE A 1 184 ? -8.781 4.418 6.073 1.00 93.69 184 ILE A C 1
ATOM 1435 O O . ILE A 1 184 ? -8.666 3.317 6.613 1.00 93.69 184 ILE A O 1
ATOM 1439 N N . GLY A 1 185 ? -7.726 5.220 5.872 1.00 93.31 185 GLY A N 1
ATOM 1440 C CA . GLY A 1 185 ? -6.390 4.947 6.409 1.00 93.31 185 GLY A CA 1
ATOM 1441 C C . GLY A 1 185 ? -6.344 4.876 7.941 1.00 93.31 185 GLY A C 1
ATOM 1442 O O . GLY A 1 185 ? -5.336 4.450 8.487 1.00 93.31 185 GLY A O 1
ATOM 1443 N N . LEU A 1 186 ? -7.435 5.229 8.636 1.00 96.31 186 LEU A N 1
ATOM 1444 C CA . LEU A 1 186 ? -7.613 4.975 10.066 1.00 96.31 186 LEU A CA 1
ATOM 1445 C C . LEU A 1 186 ? -7.480 3.489 10.430 1.00 96.31 186 LEU A C 1
ATOM 1447 O O . LEU A 1 186 ? -6.973 3.178 11.496 1.00 96.31 186 LEU A O 1
ATOM 1451 N N . THR A 1 187 ? -7.934 2.569 9.578 1.00 95.94 187 THR A N 1
ATOM 1452 C CA . THR A 1 187 ? -8.095 1.142 9.934 1.00 95.94 187 THR A CA 1
ATOM 1453 C C . THR A 1 187 ? -6.867 0.461 10.571 1.00 95.94 187 THR A C 1
ATOM 1455 O O . THR A 1 187 ? -7.056 -0.171 11.612 1.00 95.9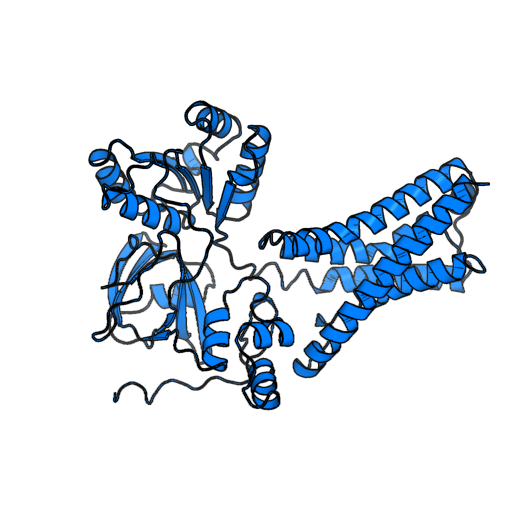4 187 THR A O 1
ATOM 1458 N N . PRO A 1 188 ? -5.617 0.596 10.072 1.00 94.56 188 PRO A N 1
ATOM 1459 C CA . PRO A 1 188 ? -4.456 0.060 10.781 1.00 94.56 188 PRO A CA 1
ATOM 1460 C C . PRO A 1 188 ? -4.220 0.744 12.130 1.00 94.56 188 PRO A C 1
ATOM 1462 O O . PRO A 1 188 ? -3.925 0.066 13.110 1.00 94.56 188 PRO A O 1
ATOM 1465 N N . ALA A 1 189 ? -4.384 2.069 12.205 1.00 96.12 189 ALA A N 1
ATOM 1466 C CA . ALA A 1 189 ? -4.229 2.811 13.453 1.00 96.12 189 ALA A CA 1
ATOM 1467 C C . ALA A 1 189 ? -5.306 2.437 14.480 1.00 96.12 189 ALA A C 1
ATOM 1469 O O . ALA A 1 189 ? -4.994 2.330 15.657 1.00 96.12 189 ALA A O 1
ATOM 1470 N N . LEU A 1 190 ? -6.537 2.152 14.051 1.00 97.38 190 LEU A N 1
ATOM 1471 C CA . LEU A 1 190 ? -7.600 1.665 14.929 1.00 97.38 190 LEU A CA 1
ATOM 1472 C C . LEU A 1 190 ? -7.253 0.295 15.525 1.00 97.38 190 LEU A C 1
ATOM 1474 O O . LEU A 1 190 ? -7.414 0.095 16.724 1.00 97.38 190 LEU A O 1
ATOM 1478 N N . SER A 1 191 ? -6.722 -0.626 14.714 1.00 96.12 191 SER A N 1
ATOM 1479 C CA . SER A 1 191 ? -6.229 -1.922 15.204 1.00 96.12 191 SER A CA 1
ATOM 1480 C C . SER A 1 191 ? -5.113 -1.750 16.241 1.00 96.12 191 SER A C 1
ATOM 1482 O O . SER A 1 191 ? -5.115 -2.431 17.267 1.00 96.12 191 SER A O 1
ATOM 1484 N N . ILE A 1 192 ? -4.196 -0.802 16.021 1.00 95.56 192 ILE A N 1
ATOM 1485 C CA . ILE A 1 192 ? -3.136 -0.457 16.980 1.00 95.56 192 ILE A CA 1
ATOM 1486 C C . ILE A 1 192 ? -3.736 0.118 18.269 1.00 95.56 192 ILE A C 1
ATOM 1488 O O . ILE A 1 192 ? -3.447 -0.403 19.341 1.00 95.56 192 ILE A O 1
ATOM 1492 N N . VAL A 1 193 ? -4.607 1.127 18.173 1.00 96.50 193 VAL A N 1
ATOM 1493 C CA . VAL A 1 193 ? -5.270 1.773 19.320 1.00 96.50 193 VAL A CA 1
ATOM 1494 C C . VAL A 1 193 ? -6.018 0.749 20.173 1.00 96.50 193 VAL A C 1
ATOM 1496 O O . VAL A 1 193 ? -5.785 0.684 21.376 1.00 96.50 193 VAL A O 1
ATOM 1499 N N . ARG A 1 194 ? -6.831 -0.115 19.550 1.00 96.00 194 ARG A N 1
ATOM 1500 C CA . ARG A 1 194 ? -7.547 -1.205 20.236 1.00 96.00 194 ARG A CA 1
ATOM 1501 C C . ARG A 1 194 ? -6.608 -2.211 20.895 1.00 96.00 194 ARG A C 1
ATOM 1503 O O . ARG A 1 194 ? -6.948 -2.795 21.915 1.00 96.00 194 ARG A O 1
ATOM 1510 N N . THR A 1 195 ? -5.441 -2.453 20.299 1.00 95.12 195 THR A N 1
ATOM 1511 C CA . THR A 1 195 ? -4.451 -3.371 20.876 1.00 95.12 195 THR A CA 1
ATOM 1512 C C . THR A 1 195 ? -3.802 -2.763 22.113 1.00 95.12 195 THR A C 1
ATOM 1514 O O . THR A 1 195 ? -3.730 -3.427 23.142 1.00 95.12 195 THR A O 1
ATOM 1517 N N . LEU A 1 196 ? -3.370 -1.502 22.028 1.00 93.50 196 LEU A N 1
ATOM 1518 C CA . LEU A 1 196 ? -2.749 -0.792 23.147 1.00 93.50 196 LEU A CA 1
ATOM 1519 C C . LEU A 1 196 ? -3.725 -0.593 24.312 1.00 93.50 196 LEU A C 1
ATOM 1521 O O . LEU A 1 196 ? -3.312 -0.677 25.460 1.00 93.50 196 LEU A O 1
ATOM 1525 N N . SER A 1 197 ? -5.015 -0.390 24.030 1.00 92.44 197 SER A N 1
ATOM 1526 C CA . SER A 1 197 ? -6.032 -0.210 25.071 1.00 92.44 197 SER A CA 1
ATOM 1527 C C . SER A 1 197 ? -6.410 -1.495 25.814 1.00 92.44 197 SER A C 1
ATOM 1529 O O . SER A 1 197 ? -7.084 -1.428 26.835 1.00 92.44 197 SER A O 1
ATOM 1531 N N . GLN A 1 198 ? -6.067 -2.669 25.274 1.00 89.31 198 GLN A N 1
ATOM 1532 C CA . GLN A 1 198 ? -6.433 -3.972 25.849 1.00 89.31 198 GLN A CA 1
ATOM 1533 C C . GLN A 1 198 ? -5.252 -4.698 26.498 1.00 89.31 198 GLN A C 1
ATOM 1535 O O . GLN A 1 198 ? -5.465 -5.671 27.220 1.00 89.31 198 GLN A O 1
ATOM 1540 N N . ARG A 1 199 ? -4.017 -4.270 26.218 1.00 80.69 199 ARG A N 1
ATOM 1541 C CA . ARG A 1 199 ? -2.792 -4.968 26.619 1.00 80.69 199 ARG A CA 1
ATOM 1542 C C . ARG A 1 199 ? -1.923 -4.070 27.473 1.00 80.69 199 ARG A C 1
ATOM 1544 O O . ARG A 1 199 ? -1.179 -3.243 26.948 1.00 80.69 199 ARG A O 1
ATOM 1551 N N . GLU A 1 200 ? -1.989 -4.268 28.783 1.00 72.81 200 GLU A N 1
ATOM 1552 C CA . GLU A 1 200 ? -1.201 -3.500 29.752 1.00 72.81 200 GLU A CA 1
ATOM 1553 C C . GLU A 1 200 ? 0.311 -3.620 29.498 1.00 72.81 200 GLU A C 1
ATOM 1555 O O . GLU A 1 200 ? 1.053 -2.658 29.698 1.00 72.81 200 GLU A O 1
ATOM 1560 N N . GLU A 1 201 ? 0.782 -4.761 28.980 1.00 74.94 201 GLU A N 1
ATOM 1561 C CA . GLU A 1 201 ? 2.191 -4.964 28.626 1.00 74.94 201 GLU A CA 1
ATOM 1562 C C . GLU A 1 201 ? 2.663 -4.106 27.437 1.00 74.94 201 GLU A C 1
ATOM 1564 O O . GLU A 1 201 ? 3.865 -3.946 27.222 1.00 74.94 201 GLU A O 1
ATOM 1569 N N . CYS A 1 202 ? 1.733 -3.539 26.664 1.00 73.31 202 CYS A N 1
ATOM 1570 C CA . CYS A 1 202 ? 2.017 -2.729 25.485 1.00 73.31 202 CYS A CA 1
ATOM 1571 C C . CYS A 1 202 ? 2.032 -1.221 25.794 1.00 73.31 202 CYS A C 1
ATOM 1573 O O . CYS A 1 202 ? 1.701 -0.453 24.905 1.00 73.31 202 CYS A O 1
ATOM 1575 N N . GLY A 1 203 ? 2.400 -0.779 27.007 1.00 74.69 203 GLY A N 1
ATOM 1576 C CA . GLY A 1 203 ? 2.315 0.608 27.527 1.00 74.69 203 GLY A CA 1
ATOM 1577 C C . GLY A 1 203 ? 3.072 1.735 26.788 1.00 74.69 203 GLY A C 1
ATOM 1578 O O . GLY A 1 203 ? 3.509 2.698 27.411 1.00 74.69 203 GLY A O 1
ATOM 1579 N N . ARG A 1 204 ? 3.244 1.626 25.471 1.00 91.62 204 ARG A N 1
ATOM 1580 C CA . ARG A 1 204 ? 3.782 2.617 24.547 1.00 91.62 204 ARG A CA 1
ATOM 1581 C C . ARG A 1 204 ? 2.841 3.821 24.438 1.00 91.62 204 ARG A C 1
ATOM 1583 O O . ARG A 1 204 ? 1.636 3.661 24.232 1.00 91.62 204 ARG A O 1
ATOM 1590 N N . ASP A 1 205 ? 3.399 5.026 24.515 1.00 94.00 205 ASP A N 1
ATOM 1591 C CA . ASP A 1 205 ? 2.651 6.261 24.264 1.00 94.00 205 ASP A CA 1
ATOM 1592 C C . ASP A 1 205 ? 2.220 6.342 22.795 1.00 94.00 205 ASP A C 1
ATOM 1594 O O . ASP A 1 205 ? 3.038 6.157 21.888 1.00 94.00 205 ASP A O 1
ATOM 1598 N N . LEU A 1 206 ? 0.942 6.643 22.550 1.00 96.12 206 LEU A N 1
ATOM 1599 C CA . LEU A 1 206 ? 0.376 6.801 21.214 1.00 96.12 206 LEU A CA 1
ATOM 1600 C C . LEU A 1 206 ? -0.302 8.161 21.040 1.00 96.12 206 LEU A C 1
ATOM 1602 O O . LEU A 1 206 ? -1.198 8.549 21.792 1.00 96.12 206 LEU A O 1
ATOM 1606 N N . LYS A 1 207 ? 0.056 8.846 19.953 1.00 97.56 207 LYS A N 1
ATOM 1607 C CA . LYS A 1 207 ? -0.644 10.027 19.443 1.00 97.56 207 LYS A CA 1
ATOM 1608 C C . LYS A 1 207 ? -1.293 9.693 18.103 1.00 97.56 207 LYS A C 1
ATOM 1610 O O . LYS A 1 207 ? -0.595 9.385 17.142 1.00 97.56 207 LYS A O 1
ATOM 1615 N N . LEU A 1 208 ? -2.615 9.781 18.018 1.00 98.19 208 LEU A N 1
ATOM 1616 C CA . LEU A 1 208 ? -3.372 9.633 16.777 1.00 98.19 208 LEU A CA 1
ATOM 1617 C C . LEU A 1 208 ? -3.750 11.012 16.227 1.00 98.19 208 LEU A C 1
ATOM 1619 O O . LEU A 1 208 ? -4.463 11.758 16.886 1.00 98.19 208 LEU A O 1
ATOM 1623 N N . ASP A 1 209 ? -3.331 11.343 15.012 1.00 97.88 209 ASP A N 1
ATOM 1624 C CA . ASP A 1 209 ? -3.861 12.473 14.245 1.00 97.88 209 ASP A CA 1
ATOM 1625 C C . ASP A 1 209 ? -4.704 11.922 13.089 1.00 97.88 209 ASP A C 1
ATOM 1627 O O . ASP A 1 209 ? -4.191 11.277 12.166 1.00 97.88 209 ASP A O 1
ATOM 1631 N N . TYR A 1 210 ? -6.019 12.120 13.189 1.00 98.12 210 TYR A N 1
ATOM 1632 C CA . TYR A 1 210 ? -7.003 11.567 12.272 1.00 98.12 210 TYR A CA 1
ATOM 1633 C C . TYR A 1 210 ? -7.666 12.667 11.445 1.00 98.12 210 TYR A C 1
ATOM 1635 O O . TYR A 1 210 ? -8.504 13.431 11.929 1.00 98.12 210 TYR A O 1
ATOM 1643 N N . SER A 1 211 ? -7.306 12.711 10.164 1.00 97.62 211 SER A N 1
ATOM 1644 C CA . SER A 1 211 ? -7.804 13.681 9.194 1.00 97.62 211 SER A CA 1
ATOM 1645 C C . SER A 1 211 ? -8.887 13.098 8.282 1.00 97.62 211 SER A C 1
ATOM 1647 O O . SER A 1 211 ? -8.694 12.067 7.628 1.00 97.62 211 SER A O 1
ATOM 1649 N N . VAL A 1 212 ? -10.011 13.801 8.149 1.00 96.19 212 VAL A N 1
ATOM 1650 C CA . VAL A 1 212 ? -11.098 13.467 7.215 1.00 96.19 212 VAL A CA 1
ATOM 1651 C C . VAL A 1 212 ? -11.690 14.717 6.569 1.00 96.19 212 VAL A C 1
ATOM 1653 O O . VAL A 1 212 ? -11.435 15.826 7.019 1.00 96.19 212 VAL A O 1
ATOM 1656 N N . LYS A 1 213 ? -12.498 14.557 5.514 1.00 93.62 213 LYS A N 1
ATOM 1657 C CA . LYS A 1 213 ? -13.084 15.702 4.802 1.00 93.62 213 LYS A CA 1
ATOM 1658 C C . LYS A 1 213 ? -14.229 16.353 5.569 1.00 93.62 213 LYS A C 1
ATOM 1660 O O . LYS A 1 213 ? -14.261 17.573 5.680 1.00 93.62 213 LYS A O 1
ATOM 1665 N N . THR A 1 214 ? -15.156 15.542 6.066 1.00 94.44 214 THR A N 1
ATOM 1666 C CA . THR A 1 214 ? -16.385 15.979 6.743 1.00 94.44 214 THR A CA 1
ATOM 1667 C C . THR A 1 214 ? -16.531 15.268 8.085 1.00 94.44 214 THR A C 1
ATOM 1669 O O . THR 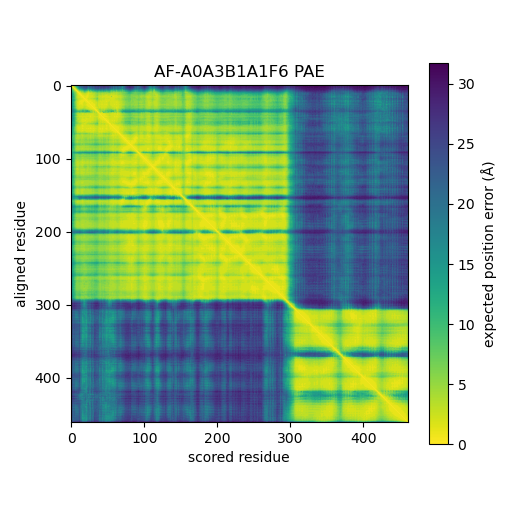A 1 214 ? -15.982 14.181 8.246 1.00 94.44 214 THR A O 1
ATOM 1672 N N . ASP A 1 215 ? -17.304 15.816 9.026 1.00 92.94 215 ASP A N 1
ATOM 1673 C CA . ASP A 1 215 ? -17.586 15.126 10.298 1.00 92.94 215 ASP A CA 1
ATOM 1674 C C . ASP A 1 215 ? -18.224 13.738 10.071 1.00 92.94 215 ASP A C 1
ATOM 1676 O O . ASP A 1 215 ? -17.874 12.779 10.745 1.00 92.94 215 ASP A O 1
ATOM 1680 N N . SER A 1 216 ? -19.042 13.572 9.021 1.00 90.94 216 SER A N 1
ATOM 1681 C CA . SER A 1 216 ? -19.640 12.272 8.658 1.00 90.94 216 SER A CA 1
ATOM 1682 C C . SER A 1 216 ? -18.636 11.198 8.199 1.00 90.94 216 SER A C 1
ATOM 1684 O O . SER A 1 216 ? -18.963 10.008 8.165 1.00 90.94 216 SER A O 1
ATOM 1686 N N . ASP A 1 217 ? -17.413 11.602 7.839 1.00 93.06 217 ASP A N 1
ATOM 1687 C CA . ASP A 1 217 ? -16.310 10.689 7.533 1.00 93.06 217 ASP A CA 1
ATOM 1688 C C . ASP A 1 217 ? -15.513 10.285 8.796 1.00 93.06 217 ASP A C 1
ATOM 1690 O O . ASP A 1 217 ? -14.688 9.374 8.688 1.00 93.06 217 ASP A O 1
ATOM 1694 N N . LEU A 1 218 ? -15.721 10.927 9.964 1.00 94.62 218 LEU A N 1
ATOM 1695 C CA . LEU A 1 218 ? -15.071 10.593 11.249 1.00 94.62 218 LEU A CA 1
ATOM 1696 C C . LEU A 1 218 ? -15.673 9.321 11.866 1.00 94.62 218 LEU A C 1
ATOM 1698 O O . LEU A 1 218 ? -16.288 9.335 12.935 1.00 94.62 218 LEU A O 1
ATOM 1702 N N . VAL A 1 219 ? -15.482 8.190 11.196 1.00 95.75 219 VAL A N 1
ATOM 1703 C CA . VAL A 1 219 ? -15.889 6.887 11.728 1.00 95.75 219 VAL A CA 1
ATOM 1704 C C . VAL A 1 219 ? -15.086 6.529 12.985 1.00 95.75 219 VAL A C 1
ATOM 1706 O O . VAL A 1 219 ? -13.923 6.907 13.109 1.00 95.75 219 VAL A O 1
ATOM 1709 N N . TYR A 1 220 ? -15.706 5.801 13.919 1.00 97.50 220 TYR A N 1
ATOM 1710 C CA . TYR A 1 220 ? -15.113 5.390 15.205 1.00 97.50 220 TYR A CA 1
ATOM 1711 C C . TYR A 1 220 ? -14.727 6.520 16.177 1.00 97.50 220 TYR A C 1
ATOM 1713 O O . TYR A 1 220 ? -14.044 6.268 17.165 1.00 97.50 220 TYR A O 1
ATOM 1721 N N . LYS A 1 221 ? -15.191 7.758 15.957 1.00 97.00 221 LYS A N 1
ATOM 1722 C CA . LYS A 1 221 ? -14.912 8.905 16.842 1.00 97.00 221 LYS A CA 1
ATOM 1723 C C . LYS A 1 221 ? -15.233 8.621 18.316 1.00 97.00 221 LYS A C 1
ATOM 1725 O O . LYS A 1 221 ? -14.375 8.841 19.162 1.00 97.00 221 LYS A O 1
ATOM 1730 N N . ASN A 1 222 ? -16.433 8.114 18.606 1.00 96.75 222 ASN A N 1
ATOM 1731 C CA . ASN A 1 222 ? -16.877 7.853 19.981 1.00 96.75 222 ASN A CA 1
ATOM 1732 C C . ASN A 1 222 ? -16.057 6.741 20.643 1.00 96.75 222 ASN A C 1
ATOM 1734 O O . ASN A 1 222 ? -15.553 6.941 21.738 1.00 96.75 222 ASN A O 1
ATOM 1738 N N . GLU A 1 223 ? -15.834 5.626 19.942 1.00 97.31 223 GLU A N 1
ATOM 1739 C CA . GLU A 1 223 ? -15.000 4.530 20.451 1.00 97.31 223 GLU A CA 1
ATOM 1740 C C . GLU A 1 223 ? -13.577 5.007 20.778 1.00 97.31 223 GLU A C 1
ATOM 1742 O O . GLU A 1 223 ? -13.032 4.693 21.832 1.00 97.31 223 GLU A O 1
ATOM 1747 N N . ILE A 1 224 ? -12.965 5.801 19.892 1.00 98.12 224 ILE A N 1
ATOM 1748 C CA . ILE A 1 224 ? -11.615 6.327 20.121 1.00 98.12 224 ILE A CA 1
ATOM 1749 C C . ILE A 1 224 ? -11.593 7.264 21.336 1.00 98.12 224 ILE A C 1
ATOM 1751 O O . ILE A 1 224 ? -10.637 7.221 22.108 1.00 98.12 224 ILE A O 1
ATOM 1755 N N . LEU A 1 225 ? -12.620 8.100 21.519 1.00 97.88 225 LEU A N 1
ATOM 1756 C CA . LEU A 1 225 ? -12.730 8.974 22.690 1.00 97.88 225 LEU A CA 1
ATOM 1757 C C . LEU A 1 225 ? -12.864 8.168 23.989 1.00 97.88 225 LEU A C 1
ATOM 1759 O O . LEU A 1 225 ? -12.135 8.448 24.935 1.00 97.88 225 LEU A O 1
ATOM 1763 N N . GLU A 1 226 ? -13.702 7.130 24.008 1.00 97.69 226 GLU A N 1
ATOM 1764 C CA . GLU A 1 226 ? -13.847 6.227 25.160 1.00 97.69 226 GLU A CA 1
ATOM 1765 C C . GLU A 1 226 ? -12.521 5.531 25.508 1.00 97.69 226 GLU A C 1
ATOM 1767 O O . GLU A 1 226 ? -12.133 5.464 26.676 1.00 97.69 226 GLU A O 1
ATOM 1772 N N . ILE A 1 227 ? -11.779 5.068 24.496 1.00 96.19 227 ILE A N 1
ATOM 1773 C CA . ILE A 1 227 ? -10.448 4.480 24.692 1.00 96.19 227 ILE A CA 1
ATOM 1774 C C . ILE A 1 227 ? -9.484 5.507 25.299 1.00 96.19 227 ILE A C 1
ATOM 1776 O O . ILE A 1 227 ? -8.771 5.182 26.246 1.00 96.19 227 ILE A O 1
ATOM 1780 N N . VAL A 1 228 ? -9.458 6.737 24.783 1.00 95.94 228 VAL A N 1
ATOM 1781 C CA . VAL A 1 228 ? -8.576 7.808 25.278 1.00 95.94 228 VAL A CA 1
ATOM 1782 C C . VAL A 1 228 ? -8.909 8.194 26.722 1.00 95.94 228 VAL A C 1
ATOM 1784 O O . VAL A 1 228 ? -7.998 8.410 27.519 1.00 95.94 228 VAL A O 1
ATOM 1787 N N . GLU A 1 229 ? -10.187 8.233 27.098 1.00 95.94 229 GLU A N 1
ATOM 1788 C CA . GLU A 1 229 ? -10.601 8.510 28.482 1.00 95.94 229 GLU A CA 1
ATOM 1789 C C . GLU A 1 229 ? -10.108 7.440 29.467 1.00 95.94 229 GLU A C 1
ATOM 1791 O O . GLU A 1 229 ? -9.755 7.755 30.607 1.00 95.94 229 GLU A O 1
ATOM 1796 N N . GLN A 1 230 ? -10.040 6.183 29.024 1.00 94.19 230 GLN A N 1
ATOM 1797 C CA . GLN A 1 230 ? -9.601 5.049 29.841 1.00 94.19 230 GLN A CA 1
ATOM 1798 C C . GLN A 1 230 ? -8.076 4.844 29.834 1.00 94.19 230 GLN A C 1
ATOM 1800 O O . GLN A 1 230 ? -7.548 4.185 30.729 1.00 94.19 230 GLN A O 1
ATOM 1805 N N . ASN A 1 231 ? -7.352 5.415 28.863 1.00 93.62 231 ASN A N 1
ATOM 1806 C CA . ASN A 1 231 ? -5.932 5.136 28.626 1.00 93.62 231 ASN A CA 1
ATOM 1807 C C . ASN A 1 231 ? -5.111 6.428 28.525 1.00 93.62 231 ASN A C 1
ATOM 1809 O O . ASN A 1 231 ? -5.056 7.075 27.482 1.00 93.62 231 ASN A O 1
ATOM 1813 N N . LYS A 1 232 ? -4.396 6.779 29.601 1.00 91.25 232 LYS A N 1
ATOM 1814 C CA . LYS A 1 232 ? -3.621 8.035 29.696 1.00 91.25 232 LYS A CA 1
ATOM 1815 C C . LYS A 1 232 ? -2.456 8.145 28.705 1.00 91.25 232 LYS A C 1
ATOM 1817 O O . LYS A 1 232 ? -2.020 9.255 28.419 1.00 91.25 232 LYS A O 1
ATOM 1822 N N . ASN A 1 233 ? -1.943 7.017 28.218 1.00 91.88 233 ASN A N 1
ATOM 1823 C CA . ASN A 1 233 ? -0.862 6.946 27.232 1.00 91.88 233 ASN A CA 1
ATOM 1824 C C . ASN A 1 233 ? -1.362 7.122 25.788 1.00 91.88 233 ASN A C 1
ATOM 1826 O O . ASN A 1 233 ? -0.553 7.199 24.868 1.00 91.88 233 ASN A O 1
ATOM 1830 N N . ILE A 1 234 ? -2.678 7.179 25.560 1.00 95.75 234 ILE A N 1
ATOM 1831 C CA . ILE A 1 234 ? -3.269 7.343 24.231 1.00 95.75 234 ILE A CA 1
ATOM 1832 C C . ILE A 1 234 ? -3.895 8.732 24.140 1.00 95.75 234 ILE A C 1
ATOM 1834 O O . ILE A 1 234 ? -4.675 9.142 24.991 1.00 95.75 234 ILE A O 1
ATOM 1838 N N . SER A 1 235 ? -3.587 9.469 23.077 1.00 96.81 235 SER A N 1
ATOM 1839 C CA . SER A 1 235 ? -4.228 10.754 22.800 1.00 96.81 235 SER A CA 1
ATOM 1840 C C . SER A 1 235 ? -4.580 10.898 21.326 1.00 96.81 235 SER A C 1
ATOM 1842 O O . SER A 1 235 ? -3.911 10.345 20.454 1.00 96.81 235 SER A O 1
ATOM 1844 N N . VAL A 1 236 ? -5.628 11.670 21.035 1.00 98.06 236 VAL A N 1
ATOM 1845 C CA . VAL A 1 236 ? -6.148 11.853 19.675 1.00 98.06 236 VAL A CA 1
ATOM 1846 C C . VAL A 1 236 ? -6.309 13.329 19.321 1.00 98.06 236 VAL A C 1
ATOM 1848 O O . VAL A 1 236 ? -6.614 14.159 20.175 1.00 98.06 236 VAL A O 1
ATOM 1851 N N . THR A 1 237 ? -6.106 13.649 18.047 1.00 97.38 237 THR A N 1
ATOM 1852 C CA . THR A 1 237 ? -6.482 14.905 17.403 1.00 97.38 237 THR A CA 1
ATOM 1853 C C . THR A 1 237 ? -7.346 14.563 16.191 1.00 97.38 237 THR A C 1
ATOM 1855 O O . THR A 1 237 ? -6.895 13.855 15.292 1.00 97.38 237 THR A O 1
ATOM 1858 N N . PHE A 1 238 ? -8.580 15.067 16.144 1.00 97.75 238 PHE A N 1
ATOM 1859 C CA . PHE A 1 238 ? -9.441 14.951 14.964 1.00 97.75 238 PHE A CA 1
ATOM 1860 C C . PHE A 1 238 ? -9.330 16.210 14.105 1.00 97.75 238 PHE A C 1
ATOM 1862 O O . PHE A 1 238 ? -9.382 17.325 14.627 1.00 97.75 238 PHE A O 1
ATOM 1869 N N . ARG A 1 239 ? -9.224 16.042 12.785 1.00 96.44 239 ARG A N 1
ATOM 1870 C CA . ARG A 1 239 ? -9.154 17.149 11.826 1.00 96.44 239 ARG A CA 1
ATOM 1871 C C . ARG A 1 239 ? -10.189 16.975 10.722 1.00 96.44 239 ARG A C 1
ATOM 1873 O O . ARG A 1 239 ? -10.082 16.074 9.893 1.00 96.44 239 ARG A O 1
ATOM 1880 N N . ILE A 1 240 ? -11.155 17.888 10.678 1.00 97.25 240 ILE A N 1
ATOM 1881 C CA . ILE A 1 240 ? -12.131 17.997 9.589 1.00 97.25 240 ILE A CA 1
ATOM 1882 C C . ILE A 1 240 ? -11.593 19.018 8.585 1.00 97.25 240 ILE A C 1
ATOM 1884 O O . ILE A 1 240 ? -11.609 20.225 8.826 1.00 97.25 240 ILE A O 1
ATOM 1888 N N . THR A 1 241 ? -11.063 18.545 7.460 1.00 95.88 241 THR A N 1
ATOM 1889 C CA . THR A 1 241 ? -10.260 19.373 6.548 1.00 95.88 241 THR A CA 1
ATOM 1890 C C . THR A 1 241 ? -11.075 20.414 5.790 1.00 95.88 241 THR A C 1
ATOM 1892 O O . THR A 1 241 ? -10.499 21.402 5.344 1.00 95.88 241 THR A O 1
ATOM 1895 N N . ASN A 1 242 ? -12.390 20.224 5.637 1.00 95.06 242 ASN A N 1
ATOM 1896 C CA . ASN A 1 242 ? -13.258 21.241 5.034 1.00 95.06 242 ASN A CA 1
ATOM 1897 C C . ASN A 1 242 ? -13.452 22.470 5.940 1.00 95.06 242 ASN A C 1
ATOM 1899 O O . ASN A 1 242 ? -13.826 23.526 5.440 1.00 95.06 242 ASN A O 1
ATOM 1903 N N . GLU A 1 243 ? -13.192 22.337 7.243 1.00 94.50 243 GLU A N 1
ATOM 1904 C CA . GLU A 1 243 ? -13.374 23.399 8.238 1.00 94.50 243 GLU A CA 1
ATOM 1905 C C . GLU A 1 243 ? -12.024 23.951 8.709 1.00 94.50 243 GLU A C 1
ATOM 1907 O O . GLU A 1 243 ? -11.776 25.151 8.640 1.00 94.50 243 GLU A O 1
ATOM 1912 N N . ALA A 1 244 ? -11.120 23.065 9.136 1.00 91.81 244 ALA A N 1
ATOM 1913 C CA . ALA A 1 244 ? -9.828 23.422 9.724 1.00 91.81 244 ALA A CA 1
ATOM 1914 C C . ALA A 1 244 ? -8.673 23.484 8.705 1.00 91.81 244 ALA A C 1
ATOM 1916 O O . ALA A 1 244 ? -7.542 23.810 9.066 1.00 91.81 244 ALA A O 1
ATOM 1917 N N . GLY A 1 245 ? -8.931 23.139 7.439 1.00 93.75 245 GLY A N 1
ATOM 1918 C CA . GLY A 1 245 ? -7.899 22.976 6.418 1.00 93.75 245 GLY A CA 1
ATOM 1919 C C . GLY A 1 245 ? -7.083 21.686 6.569 1.00 93.75 245 GLY A C 1
ATOM 1920 O O . GLY A 1 245 ? -7.249 20.897 7.504 1.00 93.75 245 GLY A O 1
ATOM 1921 N N . TYR A 1 246 ? -6.196 21.446 5.603 1.00 93.94 246 TYR A N 1
ATOM 1922 C CA . TYR A 1 246 ? -5.262 20.322 5.654 1.00 93.94 246 TYR A CA 1
ATOM 1923 C C . TYR A 1 246 ? -4.164 20.558 6.693 1.00 93.94 246 TYR A C 1
ATOM 1925 O O . TYR A 1 246 ? -3.788 21.696 6.971 1.00 93.94 246 TYR A O 1
ATOM 1933 N N . ILE A 1 247 ? -3.620 19.459 7.218 1.00 93.94 247 ILE A N 1
ATOM 1934 C CA . ILE A 1 247 ? -2.390 19.481 8.009 1.00 93.94 247 ILE A CA 1
ATOM 1935 C C . ILE A 1 247 ? -1.266 20.172 7.227 1.00 93.94 247 ILE A C 1
ATOM 1937 O O . ILE A 1 247 ? -1.101 19.939 6.026 1.00 93.94 247 ILE A O 1
ATOM 1941 N N . ASN A 1 248 ? -0.519 21.039 7.901 1.00 95.38 248 ASN A N 1
ATOM 1942 C CA . ASN A 1 248 ? 0.537 21.855 7.311 1.00 95.38 248 ASN A CA 1
ATOM 1943 C C . ASN A 1 248 ? 1.895 21.627 8.005 1.00 95.38 248 ASN A C 1
ATOM 1945 O O . ASN A 1 248 ? 2.019 20.851 8.951 1.00 95.38 248 ASN A O 1
ATOM 1949 N N . GLN A 1 249 ? 2.938 22.314 7.526 1.00 97.19 249 GLN A N 1
ATOM 1950 C CA . GLN A 1 249 ? 4.293 22.184 8.072 1.00 97.19 249 GLN A CA 1
ATOM 1951 C C . GLN A 1 249 ? 4.386 22.578 9.555 1.00 97.19 249 GLN A C 1
ATOM 1953 O O . GLN A 1 249 ? 5.133 21.948 10.299 1.00 97.19 249 GLN A O 1
ATOM 1958 N N . ASN A 1 250 ? 3.648 23.601 9.997 1.00 97.50 250 ASN A N 1
ATOM 1959 C CA . ASN A 1 250 ? 3.691 24.050 11.389 1.00 97.50 250 ASN A CA 1
ATOM 1960 C C . ASN A 1 250 ? 3.066 23.011 12.320 1.00 97.50 250 ASN A C 1
ATOM 1962 O O . ASN A 1 250 ? 3.652 22.728 13.361 1.00 97.50 250 ASN A O 1
ATOM 1966 N N . ASP A 1 251 ? 1.950 22.393 11.914 1.00 96.38 251 ASP A N 1
ATOM 1967 C CA . ASP A 1 251 ? 1.342 21.285 12.661 1.00 96.38 251 ASP A CA 1
ATOM 1968 C C . ASP A 1 251 ? 2.367 20.162 12.903 1.00 96.38 251 ASP A C 1
ATOM 1970 O O . ASP A 1 251 ? 2.535 19.696 14.029 1.00 96.38 251 ASP A O 1
ATOM 1974 N N . ILE A 1 252 ? 3.104 19.766 11.856 1.00 97.50 252 ILE A N 1
ATOM 1975 C CA . ILE A 1 252 ? 4.125 18.712 11.942 1.00 97.50 252 ILE A CA 1
ATOM 1976 C C . ILE A 1 252 ? 5.317 19.142 12.803 1.00 97.50 252 ILE A C 1
ATOM 1978 O O . ILE A 1 252 ? 5.779 18.357 13.627 1.00 97.50 252 ILE A O 1
ATOM 1982 N N . ASN A 1 253 ? 5.790 20.385 12.681 1.00 97.19 253 ASN A N 1
ATOM 1983 C CA . ASN A 1 253 ? 6.879 20.896 13.519 1.00 97.19 253 ASN A CA 1
ATOM 1984 C C . ASN A 1 253 ? 6.505 20.868 15.008 1.00 97.19 253 ASN A C 1
ATOM 1986 O O . ASN A 1 253 ? 7.318 20.465 15.843 1.00 97.19 253 ASN A O 1
ATOM 1990 N N . THR A 1 254 ? 5.276 21.269 15.342 1.00 96.44 254 THR A N 1
ATOM 1991 C CA . THR A 1 254 ? 4.743 21.194 16.707 1.00 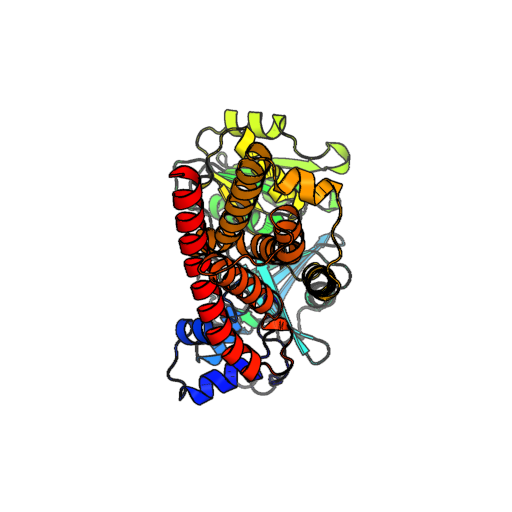96.44 254 THR A CA 1
ATOM 1992 C C . THR A 1 254 ? 4.638 19.746 17.173 1.00 96.44 254 THR A C 1
ATOM 1994 O O . THR A 1 254 ? 5.110 19.432 18.265 1.00 96.44 254 THR A O 1
ATOM 1997 N N . LEU A 1 255 ? 4.097 18.855 16.339 1.00 95.56 255 LEU A N 1
ATOM 1998 C CA . LEU A 1 255 ? 3.947 17.434 16.652 1.00 95.56 255 LEU A CA 1
ATOM 1999 C C . LEU A 1 255 ? 5.296 16.759 16.939 1.00 95.56 255 LEU A C 1
ATOM 2001 O O . LEU A 1 255 ? 5.422 16.055 17.938 1.00 95.56 255 LEU A O 1
ATOM 2005 N N . VAL A 1 256 ? 6.313 17.017 16.112 1.00 96.06 256 VAL A N 1
ATOM 2006 C CA . VAL A 1 256 ? 7.678 16.489 16.290 1.00 96.06 256 VAL A CA 1
ATOM 2007 C C . VAL A 1 256 ? 8.327 17.061 17.550 1.00 96.06 256 VAL A C 1
ATOM 2009 O O . VAL A 1 256 ? 8.949 16.326 18.311 1.00 96.06 256 VAL A O 1
ATOM 2012 N N . SER A 1 257 ? 8.150 18.359 17.804 1.00 95.38 257 SER A N 1
ATOM 2013 C CA . SER A 1 257 ? 8.739 19.036 18.967 1.00 95.38 257 SER A CA 1
ATOM 2014 C C . SER A 1 257 ? 8.125 18.571 20.292 1.00 95.38 257 SER A C 1
ATOM 2016 O O . SER A 1 257 ? 8.829 18.468 21.291 1.00 95.38 257 SER A O 1
ATOM 2018 N N . GLN A 1 258 ? 6.822 18.273 20.307 1.00 93.81 258 GLN A N 1
ATOM 2019 C CA . GLN A 1 258 ? 6.120 17.727 21.474 1.00 93.81 258 GLN A CA 1
ATOM 2020 C C . GLN A 1 258 ? 6.410 16.240 21.705 1.00 93.81 258 GLN A C 1
ATOM 2022 O O . GLN A 1 258 ? 6.246 15.764 22.823 1.00 93.81 258 GLN A O 1
ATOM 2027 N N . ASN A 1 259 ? 6.835 15.511 20.669 1.00 91.94 259 ASN A N 1
ATOM 2028 C CA . ASN A 1 259 ? 7.049 14.064 20.718 1.00 91.94 259 ASN A CA 1
ATOM 2029 C C . ASN A 1 259 ? 8.433 13.705 20.133 1.00 91.94 259 ASN A C 1
ATOM 2031 O O . ASN A 1 259 ? 8.519 13.045 19.088 1.00 91.94 259 ASN A O 1
ATOM 2035 N N . PRO A 1 260 ? 9.536 14.155 20.759 1.00 91.12 260 PRO A N 1
ATOM 2036 C CA . PRO A 1 260 ? 10.877 13.958 20.223 1.00 91.12 260 PRO A CA 1
ATOM 2037 C C . PRO A 1 260 ? 11.251 12.470 20.162 1.00 91.12 260 PRO A C 1
ATOM 2039 O O . PRO A 1 260 ? 10.978 11.702 21.079 1.00 91.12 260 PRO A O 1
ATOM 2042 N N . GLY A 1 261 ? 11.905 12.060 19.071 1.00 90.69 261 GLY A N 1
ATOM 2043 C CA . GLY A 1 261 ? 12.401 10.688 18.886 1.00 90.69 261 GLY A CA 1
ATOM 2044 C C . GLY A 1 261 ? 11.345 9.642 18.507 1.00 90.69 261 GLY A C 1
ATOM 2045 O O . GLY A 1 261 ? 11.714 8.481 18.311 1.00 90.69 261 GLY A O 1
ATOM 2046 N N . SER A 1 262 ? 10.078 10.049 18.376 1.00 95.75 262 SER A N 1
ATOM 2047 C CA . SER A 1 262 ? 8.947 9.177 18.037 1.00 95.75 262 SER A CA 1
ATOM 2048 C C . SER A 1 262 ? 9.128 8.432 16.723 1.00 95.75 262 SER A C 1
ATOM 2050 O O . SER A 1 262 ? 9.738 8.941 15.779 1.00 95.75 262 SER A O 1
ATOM 2052 N N . ASP A 1 263 ? 8.500 7.262 16.641 1.00 95.25 263 ASP A N 1
ATOM 2053 C CA . ASP A 1 263 ? 8.256 6.618 15.356 1.00 95.25 263 ASP A CA 1
ATOM 2054 C C . ASP A 1 263 ? 6.937 7.147 14.774 1.00 95.25 263 ASP A C 1
ATOM 2056 O O . ASP A 1 263 ? 5.961 7.373 15.493 1.00 95.25 263 ASP A O 1
ATOM 2060 N N . PHE A 1 264 ? 6.897 7.331 13.459 1.00 95.25 264 PHE A N 1
ATOM 2061 C CA . PHE A 1 264 ? 5.756 7.858 12.723 1.00 95.25 264 PHE A CA 1
ATOM 2062 C C . PHE A 1 264 ? 5.145 6.764 11.856 1.00 95.25 264 PHE A C 1
ATOM 2064 O O . PHE A 1 264 ? 5.821 6.172 11.015 1.00 95.25 264 PHE A O 1
ATOM 2071 N N . TYR A 1 265 ? 3.849 6.520 12.024 1.00 94.25 265 TYR A N 1
ATOM 2072 C CA . TYR A 1 265 ? 3.085 5.568 11.229 1.00 94.25 265 TYR A CA 1
ATOM 2073 C C . TYR A 1 265 ? 2.055 6.303 10.376 1.00 94.25 265 TYR A C 1
ATOM 2075 O O . TYR A 1 265 ? 1.145 6.948 10.893 1.00 94.25 265 TYR A O 1
ATOM 2083 N N . ILE A 1 266 ? 2.201 6.227 9.056 1.00 94.00 266 ILE A N 1
ATOM 2084 C CA . ILE A 1 266 ? 1.413 7.018 8.111 1.00 94.00 266 ILE A CA 1
ATOM 2085 C C . ILE A 1 266 ? 0.516 6.093 7.302 1.00 94.00 266 ILE A C 1
ATOM 2087 O O . ILE A 1 266 ? 0.991 5.133 6.690 1.00 94.00 266 ILE A O 1
ATOM 2091 N N . CYS A 1 267 ? -0.772 6.423 7.214 1.00 91.12 267 CYS A N 1
ATOM 2092 C CA . CYS A 1 267 ? -1.683 5.702 6.332 1.00 91.12 267 CYS A CA 1
ATOM 2093 C C . CYS A 1 267 ? -2.789 6.596 5.763 1.00 91.12 267 CYS A C 1
ATOM 2095 O O . CYS A 1 267 ? -3.529 7.254 6.487 1.00 91.12 267 CYS A O 1
ATOM 2097 N N . GLY A 1 268 ? -2.951 6.612 4.442 1.00 90.50 268 GLY A N 1
ATOM 2098 C CA . GLY A 1 268 ? -4.002 7.399 3.804 1.00 90.50 268 GLY A CA 1
ATOM 2099 C C . GLY A 1 268 ? -3.907 7.417 2.280 1.00 90.50 268 GLY A C 1
ATOM 2100 O O . GLY A 1 268 ? -3.194 6.607 1.679 1.00 90.50 268 GLY A O 1
ATOM 2101 N N . PRO A 1 269 ? -4.644 8.330 1.623 1.00 86.56 269 PRO A N 1
ATOM 2102 C CA . PRO A 1 269 ? -4.489 8.588 0.196 1.00 86.56 269 PRO A CA 1
ATOM 2103 C C . PRO A 1 269 ? -3.045 8.964 -0.160 1.00 86.56 269 PRO A C 1
ATOM 2105 O O . PRO A 1 269 ? -2.355 9.614 0.619 1.00 86.56 269 PRO A O 1
ATOM 2108 N N . THR A 1 270 ? -2.601 8.625 -1.372 1.00 81.50 270 THR A N 1
ATOM 2109 C CA . THR A 1 270 ? -1.214 8.865 -1.814 1.00 81.50 270 THR A CA 1
ATOM 2110 C C . THR A 1 270 ? -0.775 10.325 -1.677 1.00 81.50 270 THR A C 1
ATOM 2112 O O . THR A 1 270 ? 0.376 10.586 -1.341 1.00 81.50 270 THR A O 1
ATOM 2115 N N . GLU A 1 271 ? -1.668 11.281 -1.934 1.00 83.19 271 GLU A N 1
ATOM 2116 C CA . GLU A 1 271 ? -1.374 12.710 -1.769 1.00 83.19 271 GLU A CA 1
ATOM 2117 C C . GLU A 1 271 ? -1.154 13.077 -0.301 1.00 83.19 271 GLU A C 1
ATOM 2119 O O . GLU A 1 271 ? -0.147 13.701 0.011 1.00 83.19 271 GLU A O 1
ATOM 2124 N N . PHE A 1 272 ? -2.023 12.605 0.599 1.00 88.31 272 PHE A N 1
ATOM 2125 C CA . PHE A 1 272 ? -1.872 12.787 2.043 1.00 88.31 272 PHE A CA 1
ATOM 2126 C C . PHE A 1 272 ? -0.524 12.240 2.523 1.00 88.31 272 PHE A C 1
ATOM 2128 O O . PHE A 1 272 ? 0.276 12.981 3.088 1.00 88.31 272 PHE A O 1
ATOM 2135 N N . SER A 1 273 ? -0.221 10.976 2.217 1.00 86.00 273 SER A N 1
ATOM 2136 C CA . SER A 1 273 ? 1.024 10.342 2.655 1.00 86.00 273 SER A CA 1
ATOM 2137 C C . SER A 1 273 ? 2.272 11.055 2.127 1.00 86.00 273 SER A C 1
ATOM 2139 O O . SER A 1 273 ? 3.208 11.276 2.888 1.00 86.00 273 SER A O 1
ATOM 2141 N N . ASN A 1 274 ? 2.293 11.455 0.848 1.00 84.81 274 ASN A N 1
ATOM 2142 C CA . ASN A 1 274 ? 3.438 12.176 0.278 1.00 84.81 274 ASN A CA 1
ATOM 2143 C C . ASN A 1 274 ? 3.651 13.539 0.952 1.00 84.81 274 ASN A C 1
ATOM 2145 O O . ASN A 1 274 ? 4.794 13.921 1.193 1.00 84.81 274 ASN A O 1
ATOM 2149 N N . THR A 1 275 ? 2.567 14.260 1.241 1.00 86.62 275 THR A N 1
ATOM 2150 C CA . THR A 1 275 ? 2.623 15.565 1.908 1.00 86.62 275 THR A CA 1
ATOM 2151 C C . THR A 1 275 ? 3.155 15.437 3.333 1.00 86.62 275 THR A C 1
ATOM 2153 O O . THR A 1 275 ? 4.060 16.176 3.707 1.00 86.62 275 THR A O 1
ATOM 2156 N N . ILE A 1 276 ? 2.669 14.456 4.099 1.00 93.06 276 ILE A N 1
ATOM 2157 C CA . ILE A 1 276 ? 3.169 14.187 5.454 1.00 93.06 276 ILE A CA 1
ATOM 2158 C C . ILE A 1 276 ? 4.658 13.839 5.435 1.00 93.06 276 ILE A C 1
ATOM 2160 O O . ILE A 1 276 ? 5.424 14.414 6.200 1.00 93.06 276 ILE A O 1
ATOM 2164 N N . ILE A 1 277 ? 5.083 12.938 4.543 1.00 87.94 277 ILE A N 1
ATOM 2165 C CA . ILE A 1 277 ? 6.496 12.546 4.421 1.00 87.94 277 ILE A CA 1
ATOM 2166 C C . ILE A 1 277 ? 7.368 13.762 4.100 1.00 87.94 277 ILE A C 1
ATOM 2168 O O . ILE A 1 277 ? 8.423 13.933 4.701 1.00 87.94 277 ILE A O 1
ATOM 2172 N N . TYR A 1 278 ? 6.915 14.626 3.189 1.00 86.75 278 TYR A N 1
ATOM 2173 C CA . TYR A 1 278 ? 7.617 15.866 2.867 1.00 86.75 278 TYR A CA 1
ATOM 2174 C C . TYR A 1 278 ? 7.745 16.796 4.085 1.00 86.75 278 TYR A C 1
ATOM 2176 O O . TYR A 1 278 ? 8.813 17.359 4.313 1.00 86.75 278 TYR A O 1
ATOM 2184 N N . TYR A 1 279 ? 6.693 16.941 4.893 1.00 94.81 279 TYR A N 1
ATOM 2185 C CA . TYR A 1 279 ? 6.751 17.775 6.095 1.00 94.81 279 TYR A CA 1
ATOM 2186 C C . TYR A 1 279 ? 7.617 17.179 7.208 1.00 94.81 279 TYR A C 1
ATOM 2188 O O . TYR A 1 279 ? 8.317 17.931 7.885 1.00 94.81 279 TYR A O 1
ATOM 2196 N N . LEU A 1 280 ? 7.611 15.855 7.379 1.00 90.06 280 LEU A N 1
ATOM 2197 C CA . LEU A 1 280 ? 8.480 15.157 8.331 1.00 90.06 280 LEU A CA 1
ATOM 2198 C C . LEU A 1 280 ? 9.960 15.284 7.942 1.00 90.06 280 LEU A C 1
ATOM 2200 O O . LEU A 1 280 ? 10.788 15.565 8.804 1.00 90.06 280 LEU A O 1
ATOM 2204 N N . ASP A 1 281 ? 10.279 15.176 6.650 1.00 89.44 281 ASP A N 1
ATOM 2205 C CA . ASP A 1 281 ? 11.627 15.426 6.117 1.00 89.44 281 ASP A CA 1
ATOM 2206 C C . ASP A 1 281 ? 12.094 16.858 6.429 1.00 89.44 281 ASP A C 1
ATOM 2208 O O . ASP A 1 281 ? 13.174 17.069 6.977 1.00 89.44 281 ASP A O 1
ATOM 2212 N N . LYS A 1 282 ? 11.231 17.857 6.198 1.00 89.38 282 LYS A N 1
ATOM 2213 C CA . LYS A 1 282 ? 11.501 19.259 6.564 1.00 89.38 282 LYS A CA 1
ATOM 2214 C C . LYS A 1 282 ? 11.638 19.498 8.067 1.00 89.38 282 LYS A C 1
ATOM 2216 O O . LYS A 1 282 ? 12.323 20.440 8.461 1.00 89.38 282 LYS A O 1
ATOM 2221 N N . ALA A 1 283 ? 11.015 18.657 8.886 1.00 93.75 283 ALA A N 1
ATOM 2222 C CA . ALA A 1 283 ? 11.159 18.658 10.338 1.00 93.75 283 ALA A CA 1
ATOM 2223 C C . ALA A 1 283 ? 12.374 17.835 10.824 1.00 93.75 283 ALA A C 1
ATOM 2225 O O . ALA A 1 283 ? 12.543 17.663 12.029 1.00 93.75 283 ALA A O 1
ATOM 2226 N N . ASN A 1 284 ? 13.236 17.364 9.912 1.00 91.31 284 ASN A N 1
ATOM 2227 C CA . ASN A 1 284 ? 14.423 16.544 10.183 1.00 91.31 284 ASN A CA 1
ATOM 2228 C C . ASN A 1 284 ? 14.121 15.184 10.839 1.00 91.31 284 ASN A C 1
ATOM 2230 O O . ASN A 1 284 ? 14.932 14.665 11.608 1.00 91.31 284 ASN A O 1
ATOM 2234 N N . VAL A 1 285 ? 12.965 14.586 10.541 1.00 85.31 285 VAL A N 1
ATOM 2235 C CA . VAL A 1 285 ? 12.661 13.209 10.951 1.00 85.31 285 VAL A CA 1
ATOM 2236 C C . VAL A 1 285 ? 13.356 12.239 10.000 1.00 85.31 285 VAL A C 1
ATOM 2238 O O . VAL A 1 285 ? 13.147 12.280 8.788 1.00 85.31 285 VAL A O 1
ATOM 2241 N N . TYR A 1 286 ? 14.182 11.350 10.552 1.00 80.19 286 TYR A N 1
ATOM 2242 C CA . TYR A 1 286 ? 14.924 10.381 9.754 1.00 80.19 286 TYR A CA 1
ATOM 2243 C C . TYR A 1 286 ? 13.999 9.326 9.112 1.00 80.19 286 TYR A C 1
ATOM 2245 O O . TYR A 1 286 ? 13.011 8.918 9.723 1.00 80.19 286 TYR A O 1
ATOM 2253 N N . PRO A 1 287 ? 14.300 8.842 7.889 1.00 79.44 287 PRO A N 1
ATOM 2254 C CA . PRO A 1 287 ? 13.435 7.892 7.184 1.00 79.44 287 PRO A CA 1
ATOM 2255 C C . PRO A 1 287 ? 13.194 6.556 7.901 1.00 79.44 287 PRO A C 1
ATOM 2257 O O . PRO A 1 287 ? 12.148 5.947 7.701 1.00 79.44 287 PRO A O 1
ATOM 2260 N N . ASP A 1 288 ? 14.136 6.088 8.720 1.00 83.50 288 ASP A N 1
ATOM 2261 C CA . ASP A 1 288 ? 14.016 4.863 9.525 1.00 83.50 288 ASP A CA 1
ATOM 2262 C C . ASP A 1 288 ? 12.973 4.987 10.646 1.00 83.50 288 ASP A C 1
ATOM 2264 O O . ASP A 1 288 ? 12.434 3.980 11.101 1.00 83.50 288 ASP A O 1
ATOM 2268 N N . LYS A 1 289 ? 12.628 6.220 11.029 1.00 86.19 289 LYS A N 1
ATOM 2269 C CA . LYS A 1 289 ? 11.539 6.534 11.957 1.00 86.19 289 LYS A CA 1
ATOM 2270 C C . LYS A 1 289 ? 10.168 6.576 11.298 1.00 86.19 289 LYS A C 1
ATOM 2272 O O . LYS A 1 289 ? 9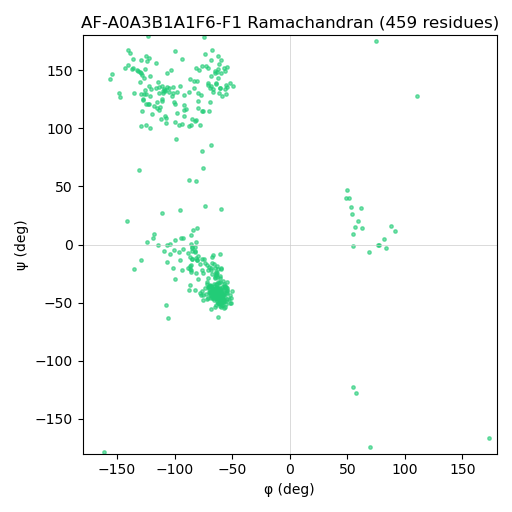.181 6.785 11.995 1.00 86.19 289 LYS A O 1
ATOM 2277 N N . ILE A 1 290 ? 10.069 6.385 9.982 1.00 87.50 290 ILE A N 1
ATOM 2278 C CA . ILE A 1 290 ? 8.816 6.528 9.238 1.00 87.50 290 ILE A CA 1
ATOM 2279 C C . ILE A 1 290 ? 8.385 5.182 8.653 1.00 87.50 290 ILE A C 1
ATOM 2281 O O . ILE A 1 290 ? 9.026 4.617 7.769 1.00 87.50 290 ILE A O 1
ATOM 2285 N N . SER A 1 291 ? 7.224 4.709 9.092 1.00 87.00 291 SER A N 1
ATOM 2286 C CA . SER A 1 291 ? 6.513 3.567 8.521 1.00 87.00 291 SER A CA 1
ATOM 2287 C C . SER A 1 291 ? 5.316 4.047 7.701 1.00 87.00 291 SER A C 1
ATOM 2289 O O . SER A 1 291 ? 4.522 4.864 8.161 1.00 87.00 291 SER A O 1
ATOM 2291 N N . LEU A 1 292 ? 5.169 3.538 6.477 1.00 84.19 292 LEU A N 1
ATOM 2292 C CA . LEU A 1 292 ? 4.093 3.916 5.557 1.00 84.19 292 LEU A CA 1
ATOM 2293 C C . LEU A 1 292 ? 3.290 2.688 5.126 1.00 84.19 292 LEU A C 1
ATOM 2295 O O . LEU A 1 292 ? 3.827 1.818 4.439 1.00 84.19 292 LEU A O 1
ATOM 2299 N N . GLU A 1 293 ? 1.988 2.690 5.406 1.00 79.06 293 GLU A N 1
ATOM 2300 C CA . GLU A 1 293 ? 1.045 1.699 4.880 1.00 79.06 293 GLU A CA 1
ATOM 2301 C C . GLU A 1 293 ? 0.262 2.271 3.690 1.00 79.06 293 GLU A C 1
ATOM 2303 O O . GLU A 1 293 ? -0.422 3.296 3.780 1.00 79.06 293 GLU A O 1
ATOM 2308 N N . ASN A 1 294 ? 0.341 1.590 2.543 1.00 68.75 294 ASN A N 1
ATOM 2309 C CA . ASN A 1 294 ? -0.269 2.047 1.295 1.00 68.75 294 ASN A CA 1
ATOM 2310 C C . ASN A 1 294 ? -1.645 1.405 1.060 1.00 68.75 294 ASN A C 1
ATOM 2312 O O . ASN A 1 294 ? -1.751 0.280 0.571 1.00 68.75 294 ASN A O 1
ATOM 2316 N N . PHE A 1 295 ? -2.707 2.175 1.304 1.00 60.88 295 PHE A N 1
ATOM 2317 C CA . PHE A 1 295 ? -4.102 1.726 1.177 1.00 60.88 295 PHE A CA 1
ATOM 2318 C C . PHE A 1 295 ? -4.635 1.655 -0.264 1.00 60.88 295 PHE A C 1
ATOM 2320 O O . PHE A 1 295 ? -5.676 1.057 -0.547 1.00 60.88 295 PHE A O 1
ATOM 2327 N N . THR A 1 296 ? -3.948 2.304 -1.202 1.00 53.53 296 THR A N 1
ATOM 2328 C CA . THR A 1 296 ? -4.388 2.368 -2.597 1.00 53.53 296 THR A CA 1
ATOM 2329 C C . THR A 1 296 ? -3.603 1.330 -3.388 1.00 53.53 296 THR A C 1
ATOM 2331 O O . THR A 1 296 ? -2.424 1.527 -3.677 1.00 53.53 296 THR A O 1
ATOM 2334 N N . ALA A 1 297 ? -4.249 0.217 -3.760 1.00 43.50 297 ALA A N 1
ATOM 2335 C CA . ALA A 1 297 ? -3.746 -0.593 -4.865 1.00 43.50 297 ALA A CA 1
ATOM 2336 C C . ALA A 1 297 ? -3.540 0.350 -6.062 1.00 43.50 297 ALA A C 1
ATOM 2338 O O . ALA A 1 297 ? -4.378 1.232 -6.272 1.00 43.50 297 ALA A O 1
ATOM 2339 N N . PRO A 1 298 ? -2.462 0.225 -6.847 1.00 42.78 298 PRO A N 1
ATOM 2340 C CA . PRO A 1 298 ? -2.152 1.189 -7.902 1.00 42.78 298 PRO A CA 1
ATOM 2341 C C . PRO A 1 298 ? -3.083 1.070 -9.139 1.00 42.78 298 PRO A C 1
ATOM 2343 O O . PRO A 1 298 ? -2.687 1.311 -10.277 1.00 42.78 298 PRO A O 1
ATOM 2346 N N . GLU A 1 299 ? -4.345 0.699 -8.923 1.00 37.66 299 GLU A N 1
ATOM 2347 C CA . GLU A 1 299 ? -5.160 -0.121 -9.815 1.00 37.66 299 GLU A CA 1
ATOM 2348 C C . GLU A 1 299 ? -5.890 0.638 -10.936 1.00 37.66 299 GLU A C 1
ATOM 2350 O O . GLU A 1 299 ? -6.479 -0.010 -11.787 1.00 37.66 299 GLU A O 1
ATOM 2355 N N . GLN A 1 300 ? -5.812 1.969 -11.060 1.00 33.56 300 GLN A N 1
ATOM 2356 C CA . GLN A 1 300 ? -6.479 2.655 -12.193 1.00 33.56 300 GLN A CA 1
ATOM 2357 C C . GLN A 1 300 ? -5.664 3.735 -12.916 1.00 33.56 300 GLN A C 1
ATOM 2359 O O . GLN A 1 300 ? -5.900 3.972 -14.098 1.00 33.56 300 GLN A O 1
ATOM 2364 N N . GLN A 1 301 ? -4.627 4.317 -12.308 1.00 34.81 301 GLN A N 1
ATOM 2365 C CA . GLN A 1 301 ? -3.741 5.255 -13.021 1.00 34.81 301 GLN A CA 1
ATOM 2366 C C . GLN A 1 301 ? -2.615 4.567 -13.818 1.00 34.81 301 GLN A C 1
ATOM 2368 O O . GLN A 1 301 ? -1.966 5.206 -14.646 1.00 34.81 301 GLN A O 1
ATOM 2373 N N . GLN A 1 302 ? -2.369 3.267 -13.606 1.00 39.72 302 GLN A N 1
ATOM 2374 C CA . GLN A 1 302 ? -1.234 2.559 -14.218 1.00 39.72 302 GLN A CA 1
ATOM 2375 C C . GLN A 1 302 ? -1.488 1.984 -15.619 1.00 39.72 302 GLN A C 1
ATOM 2377 O O . GLN A 1 302 ? -0.528 1.787 -16.360 1.00 39.72 302 GLN A O 1
ATOM 2382 N N . LEU A 1 303 ? -2.741 1.754 -16.026 1.00 39.53 303 LEU A N 1
ATOM 2383 C CA . LEU A 1 303 ? -3.042 1.180 -17.348 1.00 39.53 303 LEU A CA 1
ATOM 2384 C C . LEU A 1 303 ? -2.969 2.213 -18.487 1.00 39.53 303 LEU A C 1
ATOM 2386 O O . LEU A 1 303 ? -2.572 1.866 -19.599 1.00 39.53 303 LEU A O 1
ATOM 2390 N N . ASN A 1 304 ? -3.255 3.490 -18.213 1.00 34.22 304 ASN A N 1
ATOM 2391 C CA . ASN A 1 304 ? -3.261 4.532 -19.249 1.00 34.22 304 ASN A CA 1
ATOM 2392 C C . ASN A 1 304 ? -1.877 5.152 -19.518 1.00 34.22 304 ASN A C 1
ATOM 2394 O O . ASN A 1 304 ? -1.626 5.616 -20.629 1.00 34.22 304 ASN A O 1
ATOM 2398 N N . SER A 1 305 ? -0.938 5.105 -18.564 1.00 43.50 305 SER A N 1
ATOM 2399 C CA . SER A 1 305 ? 0.430 5.625 -18.757 1.00 43.50 305 SER A CA 1
ATOM 2400 C C . SER A 1 305 ? 1.362 4.669 -19.518 1.00 43.50 305 SER A C 1
ATOM 2402 O O . SER A 1 305 ? 2.415 5.085 -19.995 1.00 43.50 305 SER A O 1
ATOM 2404 N N . SER A 1 306 ? 0.967 3.400 -19.695 1.00 53.88 306 SER A N 1
ATOM 2405 C CA . SER A 1 306 ? 1.801 2.355 -20.312 1.00 53.88 306 SER A CA 1
ATOM 2406 C C . SER A 1 306 ? 2.059 2.559 -21.820 1.00 53.88 306 SER A C 1
ATOM 2408 O O . SER A 1 306 ? 3.036 2.040 -22.359 1.00 53.88 306 SER A O 1
ATOM 2410 N N . LYS A 1 307 ? 1.217 3.318 -22.536 1.00 62.59 307 LYS A N 1
ATOM 2411 C CA . LYS A 1 307 ? 1.322 3.430 -24.005 1.00 62.59 307 LYS A CA 1
ATOM 2412 C C . LYS A 1 307 ? 2.030 4.692 -24.502 1.00 62.59 307 LYS A C 1
ATOM 2414 O O . LYS A 1 307 ? 2.652 4.630 -25.557 1.00 62.59 307 LYS A O 1
ATOM 2419 N N . SER A 1 308 ? 1.964 5.813 -23.783 1.00 77.44 308 SER A N 1
ATOM 2420 C CA . SER A 1 308 ? 2.441 7.112 -24.289 1.00 77.44 308 SER A CA 1
ATOM 2421 C C . SER A 1 308 ? 3.962 7.172 -24.471 1.00 77.44 308 SER A C 1
ATOM 2423 O O . SER A 1 308 ? 4.424 7.581 -25.533 1.00 77.44 308 SER A O 1
ATOM 2425 N N . TYR A 1 309 ? 4.747 6.695 -23.497 1.00 85.81 309 TYR A N 1
ATOM 2426 C CA . TYR A 1 309 ? 6.217 6.710 -23.588 1.00 85.81 309 TYR A CA 1
ATOM 2427 C C . TYR A 1 309 ? 6.744 5.895 -24.778 1.00 85.81 309 TYR A C 1
ATOM 2429 O O . TYR A 1 309 ? 7.758 6.259 -25.364 1.00 85.81 309 TYR A O 1
ATOM 2437 N N . TYR A 1 310 ? 6.050 4.815 -25.162 1.00 87.62 310 TYR A N 1
ATOM 2438 C CA . TYR A 1 310 ? 6.445 3.990 -26.302 1.00 87.62 310 TYR A CA 1
ATOM 2439 C C . TYR A 1 310 ? 6.399 4.791 -27.604 1.00 87.62 310 TYR A C 1
ATOM 2441 O O . TYR A 1 310 ? 7.358 4.783 -28.368 1.00 87.62 310 TYR A O 1
ATOM 2449 N N . TYR A 1 311 ? 5.292 5.497 -27.850 1.00 90.12 311 TYR A N 1
ATOM 2450 C CA . TYR A 1 311 ? 5.132 6.285 -29.073 1.00 90.12 311 TYR A CA 1
ATOM 2451 C C . TYR A 1 311 ? 6.052 7.507 -29.084 1.00 90.12 311 TYR A C 1
ATOM 2453 O O . TYR A 1 311 ? 6.610 7.819 -30.129 1.00 90.12 311 TYR A O 1
ATOM 2461 N N . ILE A 1 312 ? 6.269 8.145 -27.928 1.00 92.25 312 ILE A N 1
ATOM 2462 C CA . ILE A 1 312 ? 7.227 9.253 -27.787 1.00 92.25 312 ILE A CA 1
ATOM 2463 C C . ILE A 1 312 ? 8.649 8.781 -28.115 1.00 92.25 312 ILE A C 1
ATOM 2465 O O . ILE A 1 312 ? 9.329 9.394 -28.934 1.00 92.25 312 ILE A O 1
ATOM 2469 N N . GLY A 1 313 ? 9.089 7.669 -27.520 1.00 93.75 313 GLY A N 1
ATOM 2470 C CA . GLY A 1 313 ? 10.424 7.132 -27.775 1.00 93.75 313 GLY A CA 1
ATOM 2471 C C . GLY A 1 313 ? 10.604 6.680 -29.220 1.00 93.75 313 GLY A C 1
ATOM 2472 O O . GLY A 1 313 ? 11.624 6.985 -29.835 1.00 93.75 313 GLY A O 1
ATOM 2473 N N . LEU A 1 314 ? 9.595 6.015 -29.789 1.00 94.56 314 LEU A N 1
ATOM 2474 C CA . LEU A 1 314 ? 9.613 5.611 -31.192 1.00 94.56 314 LEU A CA 1
ATOM 2475 C C . LEU A 1 314 ? 9.696 6.826 -32.126 1.00 94.56 314 LEU A C 1
ATOM 2477 O O . LEU A 1 314 ? 10.483 6.805 -33.067 1.00 94.56 314 LEU A O 1
ATOM 2481 N N . LEU A 1 315 ? 8.938 7.891 -31.845 1.00 96.12 315 LEU A N 1
ATOM 2482 C CA . LEU A 1 315 ? 8.985 9.139 -32.605 1.00 96.12 315 LEU A CA 1
ATOM 2483 C C . LEU A 1 315 ? 10.391 9.749 -32.585 1.00 96.12 315 LEU A C 1
ATOM 2485 O O . LEU A 1 315 ? 10.944 10.009 -33.649 1.00 96.12 315 LEU A O 1
ATOM 2489 N N . PHE A 1 316 ? 10.996 9.938 -31.407 1.00 97.31 316 PHE A N 1
ATOM 2490 C CA . PHE A 1 316 ? 12.345 10.509 -31.324 1.00 97.31 316 PHE A CA 1
ATOM 2491 C C . PHE A 1 316 ? 13.399 9.632 -32.001 1.00 97.31 316 PHE A C 1
ATOM 2493 O O . PHE A 1 316 ? 14.307 10.157 -32.640 1.00 97.31 316 PHE A O 1
ATOM 2500 N N . PHE A 1 317 ? 13.269 8.308 -31.911 1.00 96.88 317 PHE A N 1
ATOM 2501 C CA . PHE A 1 317 ? 14.177 7.390 -32.593 1.00 96.88 317 PHE A CA 1
ATOM 2502 C C . PHE A 1 317 ? 14.045 7.459 -34.120 1.00 96.88 317 PHE A C 1
ATOM 2504 O O . PHE A 1 317 ? 15.058 7.479 -34.820 1.00 96.88 317 PHE A O 1
ATOM 2511 N N . ILE A 1 318 ? 12.816 7.543 -34.643 1.00 97.00 318 ILE A N 1
ATOM 2512 C CA . ILE A 1 318 ? 12.561 7.723 -36.080 1.00 97.00 318 ILE A CA 1
ATOM 2513 C C . ILE A 1 318 ? 13.111 9.069 -36.553 1.00 97.00 318 ILE A C 1
ATOM 2515 O O . ILE A 1 318 ? 13.781 9.106 -37.579 1.00 97.00 318 ILE A O 1
ATOM 2519 N N . LEU A 1 319 ? 12.880 10.153 -35.807 1.00 96.56 319 LEU A N 1
ATOM 2520 C CA . LEU A 1 319 ? 13.394 11.482 -36.152 1.00 96.56 319 LEU A CA 1
ATOM 2521 C C . LEU A 1 319 ? 14.927 11.511 -36.184 1.00 96.56 319 LEU A C 1
ATOM 2523 O O . LEU A 1 319 ? 15.497 12.014 -37.146 1.00 96.56 319 LEU A O 1
ATOM 2527 N N . PHE A 1 320 ? 15.590 10.921 -35.186 1.00 95.94 320 PHE A N 1
ATOM 2528 C CA . PHE A 1 320 ? 17.049 10.791 -35.169 1.00 95.94 320 PHE A CA 1
ATOM 2529 C C . PHE A 1 320 ? 17.565 9.946 -36.347 1.00 95.94 320 PHE A C 1
ATOM 2531 O O . PHE A 1 320 ? 18.510 10.323 -37.033 1.00 95.94 320 PHE A O 1
ATOM 2538 N N . SER A 1 321 ? 16.900 8.827 -36.645 1.00 95.75 321 SER A N 1
ATOM 2539 C CA . SER A 1 321 ? 17.274 7.964 -37.774 1.00 95.75 321 SER A CA 1
ATOM 2540 C C . SER A 1 321 ? 17.083 8.661 -39.125 1.00 95.75 321 SER A C 1
ATOM 2542 O O . SER A 1 321 ? 17.933 8.545 -40.004 1.00 95.75 321 SER A O 1
ATOM 2544 N N . ALA A 1 322 ? 15.987 9.407 -39.292 1.00 95.88 322 ALA A N 1
ATOM 2545 C CA . ALA A 1 322 ? 15.718 10.202 -40.487 1.00 95.88 322 ALA A CA 1
ATOM 2546 C C . ALA A 1 322 ? 16.745 11.327 -40.646 1.00 95.88 322 ALA A C 1
ATOM 2548 O O . ALA A 1 322 ? 17.225 11.557 -41.752 1.00 95.88 322 ALA A O 1
ATOM 2549 N N . GLN A 1 323 ? 17.126 11.976 -39.543 1.00 95.31 323 GLN A N 1
ATOM 2550 C CA . GLN A 1 323 ? 18.197 12.962 -39.534 1.00 95.31 323 GLN A CA 1
ATOM 2551 C C . GLN A 1 323 ? 19.523 12.371 -40.029 1.00 95.31 323 GLN A C 1
ATOM 2553 O O . GLN A 1 323 ? 20.162 12.987 -40.877 1.00 95.31 323 GLN A O 1
ATOM 2558 N N . LEU A 1 324 ? 19.918 11.188 -39.551 1.00 93.81 324 LEU A N 1
ATOM 2559 C CA . LEU A 1 324 ? 21.135 10.518 -40.019 1.00 93.81 324 LEU A CA 1
ATOM 2560 C C . LEU A 1 324 ? 21.052 10.113 -41.499 1.00 93.81 324 LEU A C 1
ATOM 2562 O O . LEU A 1 324 ? 22.025 10.270 -42.229 1.00 93.81 324 LEU A O 1
ATOM 2566 N N . ALA A 1 325 ? 19.906 9.592 -41.945 1.00 95.12 325 ALA A N 1
ATOM 2567 C CA . ALA A 1 325 ? 19.733 9.095 -43.311 1.00 95.12 325 ALA A CA 1
ATOM 2568 C C . ALA A 1 325 ? 19.669 10.213 -44.364 1.00 95.12 325 ALA A C 1
ATOM 2570 O O . ALA A 1 325 ? 20.108 10.019 -45.495 1.00 95.12 325 ALA A O 1
ATOM 2571 N N . LEU A 1 326 ? 19.100 11.362 -43.998 1.00 95.62 326 LEU A N 1
ATOM 2572 C CA . LEU A 1 326 ? 18.918 12.519 -44.878 1.00 95.62 326 LEU A CA 1
ATOM 2573 C C . LEU A 1 326 ? 19.989 13.604 -44.666 1.00 95.62 326 LEU A C 1
ATOM 2575 O O . LEU A 1 326 ? 19.886 14.668 -45.267 1.00 95.62 326 LEU A O 1
ATOM 2579 N N . ASP A 1 327 ? 20.971 13.354 -43.793 1.00 91.00 327 ASP A N 1
ATOM 2580 C CA . ASP A 1 327 ? 22.009 14.305 -43.363 1.00 91.00 327 ASP A CA 1
ATOM 2581 C C . ASP A 1 327 ? 21.442 15.676 -42.930 1.00 91.00 327 ASP A C 1
ATOM 2583 O O . ASP A 1 327 ? 21.985 16.742 -43.221 1.00 91.00 327 ASP A O 1
ATOM 2587 N N . ILE A 1 328 ? 20.303 15.664 -42.226 1.00 91.88 328 ILE A N 1
ATOM 2588 C CA . ILE A 1 328 ? 19.622 16.892 -41.791 1.00 91.88 328 ILE A CA 1
ATOM 2589 C C . ILE A 1 328 ? 20.349 17.465 -40.574 1.00 91.88 328 ILE A C 1
ATOM 2591 O O . ILE A 1 328 ? 20.168 17.010 -39.444 1.00 91.88 328 ILE A O 1
ATOM 2595 N N . LYS A 1 329 ? 21.146 18.508 -40.779 1.00 88.12 329 LYS A N 1
ATOM 2596 C CA . LYS A 1 329 ? 21.876 19.179 -39.698 1.00 88.12 329 LYS A CA 1
ATOM 2597 C C . LYS A 1 329 ? 21.370 20.597 -39.487 1.00 88.12 329 LYS A C 1
ATOM 2599 O O . LYS A 1 329 ? 21.185 21.356 -40.434 1.00 88.12 329 LYS A O 1
ATOM 2604 N N . PHE A 1 330 ? 21.176 20.970 -38.224 1.00 92.44 330 PHE A N 1
ATOM 2605 C CA . PHE A 1 330 ? 20.937 22.361 -37.858 1.00 92.44 330 PHE A CA 1
ATOM 2606 C C . PHE A 1 330 ? 22.269 23.043 -37.569 1.00 92.44 330 PHE A C 1
ATOM 2608 O O . PHE A 1 330 ? 22.946 22.700 -36.601 1.00 92.44 330 PHE A O 1
ATOM 2615 N N . SER A 1 331 ? 22.609 24.051 -38.369 1.00 92.12 331 SER A N 1
ATOM 2616 C CA . SER A 1 331 ? 23.903 24.742 -38.308 1.00 92.12 331 SER A CA 1
ATOM 2617 C C . SER A 1 331 ? 24.210 25.315 -36.920 1.00 92.12 331 SER A C 1
ATOM 2619 O O . SER A 1 331 ? 25.342 25.266 -36.457 1.00 92.12 331 SER A O 1
ATOM 2621 N N . TRP A 1 332 ? 23.194 25.825 -36.215 1.00 95.69 332 TRP A N 1
ATOM 2622 C CA . TRP A 1 332 ? 23.366 26.364 -34.864 1.00 95.69 332 TRP A CA 1
ATOM 2623 C C . TRP A 1 332 ? 23.771 25.285 -33.847 1.00 95.69 332 TRP A C 1
ATOM 2625 O O . TRP A 1 332 ? 24.590 25.550 -32.970 1.00 95.69 332 TRP A O 1
ATOM 2635 N N . LEU A 1 333 ? 23.222 24.072 -33.969 1.00 93.81 333 LEU A N 1
ATOM 2636 C CA . LEU A 1 333 ? 23.511 22.965 -33.062 1.00 93.81 333 LEU A CA 1
ATOM 2637 C C . LEU A 1 333 ? 24.879 22.360 -33.371 1.00 93.81 333 LEU A C 1
ATOM 2639 O O . LEU A 1 333 ? 25.627 22.067 -32.448 1.00 93.81 333 LEU A O 1
ATOM 2643 N N . GLU A 1 334 ? 25.228 22.229 -34.651 1.00 92.38 334 GLU A N 1
ATOM 2644 C CA . GLU A 1 334 ? 26.550 21.755 -35.073 1.00 92.38 334 GLU A CA 1
ATOM 2645 C C . GLU A 1 334 ? 27.655 22.703 -34.586 1.00 92.38 334 GLU A C 1
ATOM 2647 O O . GLU A 1 334 ? 28.623 22.262 -33.969 1.00 92.38 334 GLU A O 1
ATOM 2652 N N . ASN A 1 335 ? 27.459 24.017 -34.743 1.00 94.12 335 ASN A N 1
ATOM 2653 C CA . ASN A 1 335 ? 28.388 25.019 -34.221 1.00 94.12 335 ASN A CA 1
ATOM 2654 C C . ASN A 1 335 ? 28.571 24.896 -32.703 1.00 94.12 335 ASN A C 1
ATOM 2656 O O . ASN A 1 335 ? 29.701 24.950 -32.222 1.00 94.12 335 ASN A O 1
ATOM 2660 N N . LEU A 1 336 ? 27.486 24.683 -31.947 1.00 94.44 336 LEU A N 1
ATOM 2661 C CA . LEU A 1 336 ? 27.572 24.428 -30.507 1.00 94.44 336 LEU A CA 1
ATOM 2662 C C . LEU A 1 336 ? 28.344 23.139 -30.213 1.00 94.44 336 LEU A C 1
ATOM 2664 O O . LEU A 1 336 ? 29.296 23.178 -29.437 1.00 94.44 336 LEU A O 1
ATOM 2668 N N . GLN A 1 337 ? 27.992 22.031 -30.869 1.00 94.62 337 GLN A N 1
ATOM 2669 C CA . GLN A 1 337 ? 28.619 20.713 -30.700 1.00 94.62 337 GLN A CA 1
ATOM 2670 C C . GLN A 1 337 ? 30.119 20.701 -31.017 1.00 94.62 337 GLN A C 1
ATOM 2672 O O . GLN A 1 337 ? 30.835 19.828 -30.527 1.00 94.62 337 GLN A O 1
ATOM 2677 N N . MET A 1 338 ? 30.618 21.672 -31.783 1.00 91.62 338 MET A N 1
ATOM 2678 C CA . MET A 1 338 ? 32.044 21.823 -32.068 1.00 91.62 338 MET A CA 1
ATOM 2679 C C . MET A 1 338 ? 32.826 22.537 -30.958 1.00 91.62 338 MET A C 1
ATOM 2681 O O . MET A 1 338 ? 34.025 22.278 -30.820 1.00 91.62 338 MET A O 1
ATOM 2685 N N . THR A 1 339 ? 32.174 23.370 -30.141 1.00 94.12 339 THR A N 1
ATOM 2686 C CA . THR A 1 339 ? 32.833 24.095 -29.040 1.00 94.12 339 THR A CA 1
ATOM 2687 C C . THR A 1 339 ? 33.240 23.163 -27.894 1.00 94.12 339 THR A C 1
ATOM 2689 O O . THR A 1 339 ? 32.490 22.266 -27.505 1.00 94.12 339 THR A O 1
ATOM 2692 N N . GLU A 1 340 ? 34.428 23.378 -27.320 1.00 89.75 340 GLU A N 1
ATOM 2693 C CA . GLU A 1 340 ? 34.946 22.543 -26.223 1.00 89.75 340 GLU A CA 1
ATOM 2694 C C . GLU A 1 340 ? 34.057 22.587 -24.980 1.00 89.75 340 GLU A C 1
ATOM 2696 O O . GLU A 1 340 ? 33.726 21.548 -24.407 1.00 89.75 340 GLU A O 1
ATOM 2701 N N . SER A 1 341 ? 33.602 23.783 -24.602 1.00 91.94 341 SER A N 1
ATOM 2702 C CA . SER A 1 341 ? 32.724 23.968 -23.448 1.00 91.94 341 SER A CA 1
ATOM 2703 C C . SER A 1 341 ? 31.430 23.170 -23.604 1.00 91.94 341 SER A C 1
ATOM 2705 O O . SER A 1 341 ? 31.038 22.444 -22.689 1.00 91.94 341 SER A O 1
ATOM 2707 N N . TYR A 1 342 ? 30.788 23.227 -24.772 1.00 94.06 342 TYR A N 1
ATOM 2708 C CA . TYR A 1 342 ? 29.569 22.467 -25.018 1.00 94.06 342 TYR A CA 1
ATOM 2709 C C . TYR A 1 342 ? 29.810 20.958 -24.986 1.00 94.06 342 TYR A C 1
ATOM 2711 O O . TYR A 1 342 ? 29.004 20.246 -24.388 1.00 94.06 342 TYR A O 1
ATOM 2719 N N . LYS A 1 343 ? 30.904 20.454 -25.575 1.00 90.88 343 LYS A N 1
ATOM 2720 C CA . LYS A 1 343 ? 31.250 19.019 -25.529 1.00 90.88 343 LYS A CA 1
ATOM 2721 C C . LYS A 1 343 ? 31.343 18.513 -24.088 1.00 90.88 343 LYS A C 1
ATOM 2723 O O . LYS A 1 343 ? 30.740 17.490 -23.767 1.00 90.88 343 LYS A O 1
ATOM 2728 N N . ILE A 1 344 ? 32.008 19.270 -23.213 1.00 90.38 344 ILE A N 1
ATOM 2729 C CA . ILE A 1 344 ? 32.157 18.932 -21.790 1.00 90.38 344 ILE A CA 1
ATOM 2730 C C . ILE A 1 344 ? 30.800 18.955 -21.076 1.00 90.38 344 ILE A C 1
ATOM 2732 O O . ILE A 1 344 ? 30.409 17.962 -20.460 1.00 90.38 344 ILE A O 1
ATOM 2736 N N . TYR A 1 345 ? 30.049 20.058 -21.169 1.00 93.25 345 TYR A N 1
ATOM 2737 C CA . TYR A 1 345 ? 28.794 20.200 -20.421 1.00 93.25 345 TYR A CA 1
ATOM 2738 C C . TYR A 1 345 ? 27.688 19.267 -20.927 1.00 93.25 345 TYR A C 1
ATOM 2740 O O . TYR A 1 345 ? 26.982 18.658 -20.122 1.00 93.25 345 TYR A O 1
ATOM 2748 N N . SER A 1 346 ? 27.545 19.115 -22.246 1.00 94.75 346 SER A N 1
ATOM 2749 C CA . SER A 1 346 ? 26.567 18.189 -22.832 1.00 94.75 346 SER A CA 1
ATOM 2750 C C . SER A 1 346 ? 26.939 16.726 -22.564 1.00 94.75 346 SER A C 1
ATOM 2752 O O . SER A 1 346 ? 26.052 15.923 -22.274 1.00 94.75 346 SER A O 1
ATOM 2754 N N . GLY A 1 347 ? 28.235 16.388 -22.568 1.00 92.25 347 GLY A N 1
ATOM 2755 C CA . GLY A 1 347 ? 28.731 15.060 -22.204 1.00 92.25 347 GLY A CA 1
ATOM 2756 C C . GLY A 1 347 ? 28.487 14.730 -20.731 1.00 92.25 347 GLY A C 1
ATOM 2757 O O . GLY A 1 347 ? 27.953 13.664 -20.416 1.00 92.25 347 GLY A O 1
ATOM 2758 N N . LEU A 1 348 ? 28.775 15.669 -19.821 1.00 92.75 348 LEU A N 1
ATOM 2759 C CA . LEU A 1 348 ? 28.476 15.525 -18.393 1.00 92.75 348 LEU A CA 1
ATOM 2760 C C . LEU A 1 348 ? 26.971 15.363 -18.148 1.00 92.75 348 LEU A C 1
ATOM 2762 O O . LEU A 1 348 ? 26.557 14.493 -17.380 1.00 92.75 348 LEU A O 1
ATOM 2766 N N . PHE A 1 349 ? 26.142 16.162 -18.824 1.00 94.62 349 PHE A N 1
ATOM 2767 C CA . PHE A 1 349 ? 24.688 16.032 -18.755 1.00 94.62 349 PHE A CA 1
ATOM 2768 C C . PHE A 1 349 ? 24.220 14.646 -19.217 1.00 94.62 349 PHE A C 1
ATOM 2770 O O . PHE A 1 349 ? 23.425 14.007 -18.524 1.00 94.62 349 PHE A O 1
ATOM 2777 N N . LEU A 1 350 ? 24.735 14.149 -20.348 1.00 94.38 350 LEU A N 1
ATOM 2778 C CA . LEU A 1 350 ? 24.412 12.816 -20.857 1.00 94.38 350 LEU A CA 1
ATOM 2779 C C . LEU A 1 350 ? 24.854 11.714 -19.878 1.00 94.38 350 LEU A C 1
ATOM 2781 O O . LEU A 1 350 ? 24.086 10.783 -19.622 1.00 94.38 350 LEU A O 1
ATOM 2785 N N . ALA A 1 351 ? 26.039 11.835 -19.276 1.00 93.69 351 ALA A N 1
ATOM 2786 C CA . ALA A 1 351 ? 26.531 10.896 -18.269 1.00 93.69 351 ALA A CA 1
ATOM 2787 C C . ALA A 1 351 ? 25.640 10.879 -17.013 1.00 93.69 351 ALA A C 1
ATOM 2789 O O . ALA A 1 351 ? 25.216 9.809 -16.569 1.00 93.69 351 ALA A O 1
ATOM 2790 N N . LEU A 1 352 ? 25.277 12.051 -16.480 1.00 93.19 352 LEU A N 1
ATOM 2791 C CA . LEU A 1 352 ? 24.353 12.176 -15.345 1.00 93.19 352 LEU A CA 1
ATOM 2792 C C . LEU A 1 352 ? 22.958 11.635 -15.681 1.00 93.19 352 LEU A C 1
ATOM 2794 O O . LEU A 1 352 ? 22.337 10.964 -14.853 1.00 93.19 352 LEU A O 1
ATOM 2798 N N . TYR A 1 353 ? 22.473 11.871 -16.901 1.00 94.69 353 TYR A N 1
ATOM 2799 C CA . TYR A 1 353 ? 21.221 11.298 -17.384 1.00 94.69 353 TYR A CA 1
ATOM 2800 C C . TYR A 1 353 ? 21.266 9.764 -17.376 1.00 94.69 353 TYR A C 1
ATOM 2802 O O . TYR A 1 353 ? 20.341 9.145 -16.840 1.00 94.69 353 TYR A O 1
ATOM 2810 N N . ILE A 1 354 ? 22.336 9.153 -17.899 1.00 93.12 354 ILE A N 1
ATOM 2811 C CA . ILE A 1 354 ? 22.524 7.692 -17.900 1.00 93.12 354 ILE A CA 1
ATOM 2812 C C . ILE A 1 354 ? 22.586 7.163 -16.462 1.00 93.12 354 ILE A C 1
ATOM 2814 O O . ILE A 1 354 ? 21.850 6.232 -16.132 1.00 93.12 354 ILE A O 1
ATOM 2818 N N . LEU A 1 355 ? 23.368 7.792 -15.578 1.00 90.19 355 LEU A N 1
ATOM 2819 C CA . LEU A 1 355 ? 23.453 7.416 -14.160 1.00 90.19 355 LEU A CA 1
ATOM 2820 C C . LEU A 1 355 ? 22.094 7.515 -13.452 1.00 90.19 355 LEU A C 1
ATOM 2822 O O . LEU A 1 355 ? 21.732 6.634 -12.672 1.00 90.19 355 LEU A O 1
ATOM 2826 N N . SER A 1 356 ? 21.280 8.523 -13.777 1.00 88.75 356 SER A N 1
ATOM 2827 C CA . SER A 1 356 ? 19.939 8.674 -13.199 1.00 88.75 356 SER A CA 1
ATOM 2828 C C . SER A 1 356 ? 18.991 7.509 -13.535 1.00 88.75 356 SER A C 1
ATOM 2830 O O . SER A 1 356 ? 18.022 7.279 -12.806 1.00 88.75 356 SER A O 1
ATOM 2832 N N . GLN A 1 357 ? 19.264 6.739 -14.598 1.00 89.00 357 GLN A N 1
ATOM 2833 C CA . GLN A 1 357 ? 18.490 5.538 -14.934 1.00 89.00 357 GLN A CA 1
ATOM 2834 C C . GLN A 1 357 ? 18.760 4.371 -13.966 1.00 89.00 357 GLN A C 1
ATOM 2836 O O . GLN A 1 357 ? 17.925 3.473 -13.853 1.00 89.00 357 GLN A O 1
ATOM 2841 N N . PHE A 1 358 ? 19.861 4.408 -13.203 1.00 83.69 358 PHE A N 1
ATOM 2842 C CA . PHE A 1 358 ? 20.232 3.376 -12.223 1.00 83.69 358 PHE A CA 1
ATOM 2843 C C . PHE A 1 358 ? 19.576 3.545 -10.845 1.00 83.69 358 PHE A C 1
ATOM 2845 O O . PHE A 1 358 ? 19.653 2.636 -10.016 1.00 83.69 358 PHE A O 1
ATOM 2852 N N . ILE A 1 359 ? 18.843 4.643 -10.620 1.00 76.88 359 ILE A N 1
ATOM 2853 C CA . ILE A 1 359 ? 18.066 4.872 -9.387 1.00 76.88 359 ILE A CA 1
ATOM 2854 C C . ILE A 1 359 ? 17.086 3.711 -9.129 1.00 76.88 359 ILE A C 1
ATOM 2856 O O . ILE A 1 359 ? 16.871 3.306 -7.987 1.00 76.88 359 ILE A O 1
ATOM 2860 N N . MET A 1 360 ? 16.502 3.137 -10.188 1.00 73.31 360 MET A N 1
ATOM 2861 C CA . MET A 1 360 ? 15.576 2.010 -10.064 1.00 73.31 360 MET A CA 1
ATOM 2862 C C . MET A 1 360 ? 16.267 0.708 -9.601 1.00 73.31 360 MET A C 1
ATOM 2864 O O . MET A 1 360 ? 15.812 0.149 -8.600 1.00 73.31 360 MET A O 1
ATOM 2868 N N . PRO A 1 361 ? 17.324 0.199 -10.275 1.00 64.62 361 PRO A N 1
ATOM 2869 C CA . PRO A 1 361 ? 18.107 -0.936 -9.784 1.00 64.62 361 PRO A CA 1
ATOM 2870 C C . PRO A 1 361 ? 18.603 -0.771 -8.345 1.00 64.62 361 PRO A C 1
ATOM 2872 O O . PRO A 1 361 ? 18.472 -1.705 -7.558 1.00 64.62 361 PRO A O 1
ATOM 2875 N N . TYR A 1 362 ? 19.111 0.415 -7.989 1.00 63.03 362 TYR A N 1
ATOM 2876 C CA . TYR A 1 362 ? 19.627 0.700 -6.647 1.00 63.03 362 TYR A CA 1
ATOM 2877 C C . TYR A 1 362 ? 18.543 0.526 -5.573 1.00 63.03 362 TYR A C 1
ATOM 2879 O O . TYR A 1 362 ? 18.696 -0.273 -4.649 1.00 63.03 362 TYR A O 1
ATOM 2887 N N . ASN A 1 363 ? 17.382 1.158 -5.764 1.00 61.47 363 ASN A N 1
ATOM 2888 C CA . ASN A 1 363 ? 16.274 1.066 -4.808 1.00 61.47 363 ASN A CA 1
ATOM 2889 C C . ASN A 1 363 ? 15.695 -0.353 -4.690 1.00 61.47 363 ASN A C 1
ATOM 2891 O O . ASN A 1 363 ? 15.176 -0.722 -3.637 1.00 61.47 363 ASN A O 1
ATOM 2895 N N . LYS A 1 364 ? 15.795 -1.165 -5.751 1.00 55.81 364 LYS A N 1
ATOM 2896 C CA . LYS A 1 364 ? 15.371 -2.572 -5.732 1.00 55.81 364 LYS A CA 1
ATOM 2897 C C . LYS A 1 364 ? 16.299 -3.443 -4.875 1.00 55.81 364 LYS A C 1
ATOM 2899 O O . LYS A 1 364 ? 15.811 -4.340 -4.192 1.00 55.81 364 LYS A O 1
ATOM 2904 N N . SER A 1 365 ? 17.605 -3.175 -4.886 1.00 52.94 365 SER A N 1
ATOM 2905 C CA . SER A 1 365 ? 18.591 -3.900 -4.070 1.00 52.94 365 SER A CA 1
ATOM 2906 C C . SER A 1 365 ? 18.488 -3.568 -2.576 1.00 52.94 365 SER A C 1
ATOM 2908 O O . SER A 1 365 ? 18.745 -4.433 -1.744 1.00 52.94 365 SER A O 1
ATOM 2910 N N . CYS A 1 366 ? 18.034 -2.362 -2.223 1.00 46.12 366 CYS A N 1
ATOM 2911 C CA . CYS A 1 366 ? 17.875 -1.912 -0.833 1.00 46.12 366 CYS A CA 1
ATOM 2912 C C . CYS A 1 366 ? 16.550 -2.337 -0.158 1.00 46.12 366 CYS A C 1
ATOM 2914 O O . CYS A 1 366 ? 16.223 -1.816 0.902 1.00 46.12 366 CYS A O 1
ATOM 2916 N N . LYS A 1 367 ? 15.775 -3.269 -0.743 1.00 42.41 367 LYS A N 1
ATOM 2917 C CA . LYS A 1 367 ? 14.500 -3.794 -0.193 1.00 42.41 367 LYS A CA 1
ATOM 2918 C C . LYS A 1 367 ? 13.439 -2.731 0.164 1.00 42.41 367 LYS A C 1
ATOM 2920 O O . LYS A 1 367 ? 12.573 -3.009 0.984 1.00 42.41 367 LYS A O 1
ATOM 2925 N N . VAL A 1 368 ? 13.439 -1.548 -0.461 1.00 39.28 368 VAL A N 1
ATOM 2926 C CA . VAL A 1 368 ? 12.398 -0.527 -0.226 1.00 39.28 368 VAL A CA 1
ATOM 2927 C C . VAL A 1 368 ? 11.196 -0.801 -1.155 1.00 39.28 368 VAL A C 1
ATOM 2929 O O . VAL A 1 368 ? 11.282 -0.501 -2.350 1.00 39.28 368 VAL A O 1
ATOM 2932 N N . PRO A 1 369 ? 10.068 -1.371 -0.679 1.00 37.38 369 PRO A N 1
ATOM 2933 C CA . PRO A 1 369 ? 9.088 -2.033 -1.557 1.00 37.38 369 PRO A CA 1
ATOM 2934 C C . PRO A 1 369 ? 8.204 -1.073 -2.375 1.00 37.38 369 PRO A C 1
ATOM 2936 O O . PRO A 1 369 ? 7.679 -1.436 -3.427 1.00 37.38 369 PRO A O 1
ATOM 2939 N N . HIS A 1 370 ? 8.012 0.163 -1.902 1.00 39.53 370 HIS A N 1
ATOM 2940 C CA . HIS A 1 370 ? 6.933 1.041 -2.381 1.00 39.53 370 HIS A CA 1
ATOM 2941 C C . HIS A 1 370 ? 7.367 2.117 -3.380 1.00 39.53 370 HIS A C 1
ATOM 2943 O O . HIS A 1 370 ? 6.553 2.607 -4.168 1.00 39.53 370 HIS A O 1
ATOM 2949 N N . VAL A 1 371 ? 8.656 2.453 -3.427 1.00 48.50 371 VAL A N 1
ATOM 2950 C CA . VAL A 1 371 ? 9.172 3.475 -4.353 1.00 48.50 371 VAL A CA 1
ATOM 2951 C C . VAL A 1 371 ? 9.281 2.925 -5.790 1.00 48.50 371 VAL A C 1
ATOM 2953 O O . VAL A 1 371 ? 9.396 3.678 -6.757 1.00 48.50 371 VAL A O 1
ATOM 2956 N N . THR A 1 372 ? 9.167 1.606 -5.967 1.00 54.44 372 THR A N 1
ATOM 2957 C CA . THR A 1 372 ? 9.511 0.885 -7.199 1.00 54.44 372 THR A CA 1
ATOM 2958 C C . THR A 1 372 ? 8.578 1.176 -8.373 1.00 54.44 372 THR A C 1
ATOM 2960 O O . THR A 1 372 ? 9.062 1.341 -9.487 1.00 54.44 372 THR A O 1
ATOM 2963 N N . ALA A 1 373 ? 7.261 1.298 -8.172 1.00 51.84 373 ALA A N 1
ATOM 2964 C CA . ALA A 1 373 ? 6.325 1.443 -9.295 1.00 51.84 373 ALA A CA 1
ATOM 2965 C C . ALA A 1 373 ? 6.349 2.848 -9.929 1.00 51.84 373 ALA A C 1
ATOM 2967 O O . ALA A 1 373 ? 6.385 2.985 -11.153 1.00 51.84 373 ALA A O 1
ATOM 2968 N N . ARG A 1 374 ? 6.383 3.907 -9.106 1.00 59.94 374 ARG A N 1
ATOM 2969 C CA . ARG A 1 374 ? 6.498 5.298 -9.587 1.00 59.94 374 ARG A CA 1
ATOM 2970 C C . ARG A 1 374 ? 7.868 5.550 -10.214 1.00 59.94 374 ARG A C 1
ATOM 2972 O O . ARG A 1 374 ? 7.957 6.206 -11.251 1.00 59.94 374 ARG A O 1
ATOM 2979 N N . ILE A 1 375 ? 8.926 5.000 -9.617 1.00 65.44 375 ILE A N 1
ATOM 2980 C CA . ILE A 1 375 ? 10.279 5.056 -10.178 1.00 65.44 375 ILE A CA 1
ATOM 2981 C C . ILE A 1 375 ? 10.365 4.281 -11.491 1.00 65.44 375 ILE A C 1
ATOM 2983 O O . ILE A 1 375 ? 10.955 4.787 -12.438 1.00 65.44 375 ILE A O 1
ATOM 2987 N N . TYR A 1 376 ? 9.733 3.113 -11.589 1.00 70.12 376 TYR A N 1
ATOM 2988 C CA . TYR A 1 376 ? 9.701 2.331 -12.822 1.00 70.12 376 TYR A CA 1
ATOM 2989 C C . TYR A 1 376 ? 9.046 3.096 -13.977 1.00 70.12 376 TYR A C 1
ATOM 2991 O O . TYR A 1 376 ? 9.584 3.130 -15.082 1.00 70.12 376 TYR A O 1
ATOM 2999 N N . GLN A 1 377 ? 7.928 3.783 -13.722 1.00 72.31 377 GLN A N 1
ATOM 3000 C CA . GLN A 1 377 ? 7.291 4.628 -14.738 1.00 72.31 377 GLN A CA 1
ATOM 3001 C C . GLN A 1 377 ? 8.153 5.841 -15.106 1.00 72.31 377 GLN A C 1
ATOM 3003 O O . GLN A 1 377 ? 8.272 6.174 -16.283 1.00 72.31 377 GLN A O 1
ATOM 3008 N N . ARG A 1 378 ? 8.817 6.473 -14.128 1.00 79.62 378 ARG A N 1
ATOM 3009 C CA . ARG A 1 378 ? 9.785 7.551 -14.396 1.00 79.62 378 ARG A CA 1
ATOM 3010 C C . ARG A 1 378 ? 10.968 7.065 -15.230 1.00 79.62 378 ARG A C 1
ATOM 3012 O O . ARG A 1 378 ? 11.393 7.792 -16.117 1.00 79.62 378 ARG A O 1
ATOM 3019 N N . HIS A 1 379 ? 11.470 5.859 -14.977 1.00 86.81 379 HIS A N 1
ATOM 3020 C CA . HIS A 1 379 ? 12.533 5.234 -15.762 1.00 86.81 379 HIS A CA 1
ATOM 3021 C C . HIS A 1 379 ? 12.091 5.011 -17.215 1.00 86.81 379 HIS A C 1
ATOM 3023 O O . HIS A 1 379 ? 12.757 5.493 -18.126 1.00 86.81 379 HIS A O 1
ATOM 3029 N N . LYS A 1 380 ? 10.914 4.406 -17.442 1.00 86.06 380 LYS A N 1
ATOM 3030 C CA . LYS A 1 380 ? 10.341 4.243 -18.793 1.00 86.06 380 LYS A CA 1
ATOM 3031 C C . LYS A 1 380 ? 10.164 5.574 -19.519 1.00 86.06 380 LYS A C 1
ATOM 3033 O O . LYS A 1 380 ? 10.561 5.714 -20.672 1.00 86.06 380 LYS A O 1
ATOM 3038 N N . PHE A 1 381 ? 9.562 6.547 -18.838 1.00 87.50 381 PHE A N 1
ATOM 3039 C CA . PHE A 1 381 ? 9.274 7.850 -19.420 1.00 87.50 381 PHE A CA 1
ATOM 3040 C C . PHE A 1 381 ? 10.552 8.617 -19.755 1.00 87.50 381 PHE A C 1
ATOM 3042 O O . PHE A 1 381 ? 10.679 9.106 -20.868 1.00 87.50 381 PHE A O 1
ATOM 3049 N N . ARG A 1 382 ? 11.522 8.683 -18.833 1.00 90.12 382 ARG A N 1
ATOM 3050 C CA . ARG A 1 382 ? 12.820 9.324 -19.096 1.00 90.12 382 ARG A CA 1
ATOM 3051 C C . ARG A 1 382 ? 13.556 8.612 -20.225 1.00 90.12 382 ARG A C 1
ATOM 3053 O O . ARG A 1 382 ? 13.996 9.283 -21.146 1.00 90.12 382 ARG A O 1
ATOM 3060 N N . GLY A 1 383 ? 13.600 7.278 -20.193 1.00 91.19 383 GLY A N 1
ATOM 3061 C CA . GLY A 1 383 ? 14.220 6.452 -21.229 1.00 91.19 383 GLY A CA 1
ATOM 3062 C C . GLY A 1 383 ? 13.689 6.734 -22.637 1.00 91.19 383 GLY A C 1
ATOM 3063 O O . GLY A 1 383 ? 14.464 6.694 -23.588 1.00 91.19 383 GLY A O 1
ATOM 3064 N N . ALA A 1 384 ? 12.411 7.108 -22.781 1.00 93.94 384 ALA A N 1
ATOM 3065 C CA . ALA A 1 384 ? 11.834 7.494 -24.070 1.00 93.94 384 ALA A CA 1
ATOM 3066 C C . ALA A 1 384 ? 12.524 8.715 -24.712 1.00 93.94 384 ALA A C 1
ATOM 3068 O O . ALA A 1 384 ? 12.549 8.818 -25.933 1.00 93.94 384 ALA A O 1
ATOM 3069 N N . PHE A 1 385 ? 13.124 9.610 -23.923 1.00 95.31 385 PHE A N 1
ATOM 3070 C CA . PHE A 1 385 ? 13.832 10.796 -24.420 1.00 95.31 385 PHE A CA 1
ATOM 3071 C C . PHE A 1 385 ? 15.297 10.527 -24.788 1.00 95.31 385 PHE A C 1
ATOM 3073 O O . PHE A 1 385 ? 15.980 11.445 -25.235 1.00 95.31 385 PHE A O 1
ATOM 3080 N N . ALA A 1 386 ? 15.790 9.291 -24.639 1.00 96.12 386 ALA A N 1
ATOM 3081 C CA . ALA A 1 386 ? 17.184 8.952 -24.928 1.00 96.12 386 ALA A CA 1
ATOM 3082 C C . ALA A 1 386 ? 17.650 9.390 -26.337 1.00 96.12 386 ALA A C 1
ATOM 3084 O O . ALA A 1 386 ? 18.680 10.057 -26.415 1.00 96.12 386 ALA A O 1
ATOM 3085 N N . PRO A 1 387 ? 16.907 9.151 -27.442 1.00 97.31 387 PRO A N 1
ATOM 3086 C CA . PRO A 1 387 ? 17.355 9.591 -28.766 1.00 97.31 387 PRO A CA 1
ATOM 3087 C C . PRO A 1 387 ? 17.476 11.114 -28.883 1.00 97.31 387 PRO A C 1
ATOM 3089 O O . PRO A 1 387 ? 18.419 11.611 -29.489 1.00 97.31 387 PRO A O 1
ATOM 3092 N N . LEU A 1 388 ? 16.558 11.858 -28.259 1.00 96.38 388 LEU A N 1
ATOM 3093 C CA . LEU A 1 388 ? 16.582 13.320 -28.264 1.00 96.38 388 LEU A CA 1
ATOM 3094 C C . LEU A 1 388 ? 17.772 13.865 -27.463 1.00 96.38 388 LEU A C 1
ATOM 3096 O O . LEU A 1 388 ? 18.445 14.792 -27.901 1.00 96.38 388 LEU A O 1
ATOM 3100 N N . ILE A 1 389 ? 18.043 13.288 -26.293 1.00 96.38 389 ILE A N 1
ATOM 3101 C CA . ILE A 1 389 ? 19.170 13.702 -25.449 1.00 96.38 389 ILE A CA 1
ATOM 3102 C C . ILE A 1 389 ? 20.500 13.387 -26.141 1.00 96.38 389 ILE A C 1
ATOM 3104 O O . ILE A 1 389 ? 21.401 14.224 -26.131 1.00 96.38 389 ILE A O 1
ATOM 3108 N N . PHE A 1 390 ? 20.609 12.217 -26.780 1.00 96.94 390 PHE A N 1
ATOM 3109 C CA . PHE A 1 390 ? 21.770 11.881 -27.600 1.00 96.94 390 PHE A CA 1
ATOM 3110 C C . PHE A 1 390 ? 21.948 12.889 -28.737 1.00 96.94 390 PHE A C 1
ATOM 3112 O O . PHE A 1 390 ? 23.045 13.404 -28.899 1.00 96.94 390 PHE A O 1
ATOM 3119 N N . TYR A 1 391 ? 20.875 13.230 -29.460 1.00 96.44 391 TYR A N 1
ATOM 3120 C CA . TYR A 1 391 ? 20.907 14.184 -30.572 1.00 96.44 391 TYR A CA 1
ATOM 3121 C C . TYR A 1 391 ? 21.481 15.554 -30.187 1.00 96.44 391 TYR A C 1
ATOM 3123 O O . TYR A 1 391 ? 22.283 16.121 -30.928 1.00 96.44 391 TYR A O 1
ATOM 3131 N N . PHE A 1 392 ? 21.106 16.076 -29.014 1.00 96.06 392 PHE A N 1
ATOM 3132 C CA . PHE A 1 392 ? 21.667 17.332 -28.515 1.00 96.06 392 PHE A CA 1
ATOM 3133 C C . PHE A 1 392 ? 23.159 17.217 -28.195 1.00 96.06 392 PHE A C 1
ATOM 3135 O O . PHE A 1 392 ? 23.897 18.167 -28.430 1.00 96.06 392 PHE A O 1
ATOM 3142 N N . HIS A 1 393 ? 23.634 16.063 -27.731 1.00 95.56 393 HIS A N 1
ATOM 3143 C CA . HIS A 1 393 ? 25.061 15.852 -27.494 1.00 95.56 393 HIS A CA 1
ATOM 3144 C C . HIS A 1 393 ? 25.855 15.605 -28.790 1.00 95.56 393 HIS A C 1
ATOM 3146 O O . HIS A 1 393 ? 26.922 16.186 -28.971 1.00 95.56 393 HIS A O 1
ATOM 3152 N N . SER A 1 394 ? 25.334 14.777 -29.700 1.00 94.69 394 SER A N 1
ATOM 3153 C CA . SER A 1 394 ? 25.971 14.432 -30.972 1.00 94.69 394 SER A CA 1
ATOM 3154 C C . SER A 1 394 ? 24.943 14.165 -32.072 1.00 94.69 394 SER A C 1
ATOM 3156 O O . SER A 1 394 ? 24.032 13.347 -31.927 1.00 94.69 394 SER A O 1
ATOM 3158 N N . THR A 1 395 ? 25.153 14.801 -33.223 1.00 93.12 395 THR A N 1
ATOM 3159 C CA . THR A 1 395 ? 24.417 14.549 -34.477 1.00 93.12 395 THR A CA 1
ATOM 3160 C C . THR A 1 395 ? 24.998 13.394 -35.304 1.00 93.12 395 THR A C 1
ATOM 3162 O O . THR A 1 395 ? 24.432 13.038 -36.338 1.00 93.12 395 THR A O 1
ATOM 3165 N N . SER A 1 396 ? 26.108 12.789 -34.860 1.00 91.44 396 SER A N 1
ATOM 3166 C CA . SER A 1 396 ? 26.777 11.663 -35.525 1.00 91.44 396 SER A CA 1
ATOM 3167 C C . SER A 1 396 ? 26.927 10.454 -34.597 1.00 91.44 396 SER A C 1
ATOM 3169 O O . SER A 1 396 ? 26.942 10.586 -33.372 1.00 91.44 396 SER A O 1
ATOM 3171 N N . LEU A 1 397 ? 27.084 9.262 -35.178 1.00 93.06 397 LEU A N 1
ATOM 3172 C CA . LEU A 1 397 ? 27.351 8.033 -34.416 1.00 93.06 397 LEU A CA 1
ATOM 3173 C C . LEU A 1 397 ? 28.825 7.895 -33.990 1.00 93.06 397 LEU A C 1
ATOM 3175 O O . LEU A 1 397 ? 29.148 7.011 -33.196 1.00 93.06 397 LEU A O 1
ATOM 3179 N N . GLY A 1 398 ? 29.708 8.756 -34.504 1.00 91.25 398 GLY A N 1
ATOM 3180 C CA . GLY A 1 398 ? 31.155 8.638 -34.348 1.00 91.25 398 GLY A CA 1
ATOM 3181 C C . GLY A 1 398 ? 31.758 7.461 -35.125 1.00 91.25 398 GLY A C 1
ATOM 3182 O O . GLY A 1 398 ? 31.088 6.776 -35.898 1.00 91.25 398 GLY A O 1
ATOM 3183 N N . SER A 1 399 ? 33.054 7.230 -34.920 1.00 92.25 399 SER A N 1
ATOM 3184 C CA . SER A 1 399 ? 33.822 6.131 -35.517 1.00 92.25 399 SER A CA 1
ATOM 3185 C C . SER A 1 399 ? 34.508 5.287 -34.435 1.00 92.25 399 SER A C 1
ATOM 3187 O O . SER A 1 399 ? 34.642 5.703 -33.282 1.00 92.25 399 SER A O 1
ATOM 3189 N N . SER A 1 400 ? 34.929 4.069 -34.786 1.00 93.25 400 SER A N 1
ATOM 3190 C CA . SER A 1 400 ? 35.667 3.167 -33.887 1.00 93.25 400 SER A CA 1
ATOM 3191 C C . SER A 1 400 ? 34.929 2.910 -32.559 1.00 93.25 400 SER A C 1
ATOM 3193 O O . SER A 1 400 ? 33.790 2.441 -32.565 1.00 93.25 400 SER A O 1
ATOM 3195 N N . TYR A 1 401 ? 35.542 3.210 -31.408 1.00 94.38 401 TYR A N 1
ATOM 3196 C CA . TYR A 1 401 ? 34.917 2.973 -30.106 1.00 94.38 401 TYR A CA 1
ATOM 3197 C C . TYR A 1 401 ? 33.690 3.872 -29.857 1.00 94.38 401 TYR A C 1
ATOM 3199 O O . TYR A 1 401 ? 32.792 3.466 -29.121 1.00 94.38 401 TYR A O 1
ATOM 3207 N N . LEU A 1 402 ? 33.605 5.053 -30.490 1.00 94.06 402 LEU A N 1
ATOM 3208 C CA . LEU A 1 402 ? 32.426 5.926 -30.398 1.00 94.06 402 LEU A CA 1
ATOM 3209 C C . LEU A 1 402 ? 31.224 5.311 -31.119 1.00 94.06 402 LEU A C 1
ATOM 3211 O O . LEU A 1 402 ? 30.105 5.387 -30.617 1.00 94.06 402 LEU A O 1
ATOM 3215 N N . LEU A 1 403 ? 31.462 4.619 -32.239 1.00 96.38 403 LEU A N 1
ATOM 3216 C CA . LEU A 1 403 ? 30.418 3.852 -32.918 1.00 96.38 403 LEU A CA 1
ATOM 3217 C C . LEU A 1 403 ? 29.915 2.708 -32.030 1.00 96.38 403 LEU A C 1
ATOM 3219 O O . LEU A 1 403 ? 28.708 2.495 -31.936 1.00 96.38 403 LEU A O 1
ATOM 3223 N N . LEU A 1 404 ? 30.820 2.007 -31.335 1.00 96.31 404 LEU A N 1
ATOM 3224 C CA . LEU A 1 404 ? 30.446 0.981 -30.357 1.00 96.31 404 LEU A CA 1
ATOM 3225 C C . LEU A 1 404 ? 29.617 1.575 -29.206 1.00 96.31 404 LEU A C 1
ATOM 3227 O O . LEU A 1 404 ? 28.581 1.011 -28.854 1.00 96.31 404 LEU A O 1
ATOM 3231 N N . LEU A 1 405 ? 30.031 2.718 -28.650 1.00 96.44 405 LEU A N 1
ATOM 3232 C CA . LEU A 1 405 ? 29.292 3.433 -27.605 1.00 96.44 405 LEU A CA 1
ATOM 3233 C C . LEU A 1 405 ? 27.873 3.793 -28.069 1.00 96.44 405 LEU A C 1
ATOM 3235 O O . LEU A 1 405 ? 26.903 3.464 -27.382 1.00 96.44 405 LEU A O 1
ATOM 3239 N N . SER A 1 406 ? 27.742 4.395 -29.253 1.00 97.31 406 SER A N 1
ATOM 3240 C CA . SER A 1 406 ? 26.451 4.746 -29.854 1.00 97.31 406 SER A CA 1
ATOM 3241 C C . SER A 1 406 ? 25.584 3.509 -30.107 1.00 97.31 406 SER A C 1
ATOM 3243 O O . SER A 1 406 ? 24.395 3.497 -29.779 1.00 97.31 406 SER A O 1
ATOM 3245 N N . ALA A 1 407 ? 26.171 2.428 -30.629 1.00 97.00 407 ALA A N 1
ATOM 3246 C CA . ALA A 1 407 ? 25.463 1.176 -30.879 1.00 97.00 407 ALA A CA 1
ATOM 3247 C C . ALA A 1 407 ? 24.928 0.551 -29.582 1.00 97.00 407 ALA A C 1
ATOM 3249 O O . ALA A 1 407 ? 23.767 0.137 -29.534 1.00 97.00 407 ALA A O 1
ATOM 3250 N N . VAL A 1 408 ? 25.732 0.521 -28.514 1.00 97.44 408 VAL A N 1
ATOM 3251 C CA . VAL A 1 408 ? 25.307 0.025 -27.195 1.00 97.44 408 VAL A CA 1
ATOM 3252 C C . VAL A 1 408 ? 24.221 0.926 -26.600 1.00 97.44 408 VAL A C 1
ATOM 3254 O O . VAL A 1 408 ? 23.223 0.408 -26.094 1.00 97.44 408 VAL A O 1
ATOM 3257 N N . TYR A 1 409 ? 24.355 2.251 -26.716 1.00 97.25 409 TYR A N 1
ATOM 3258 C CA . TYR A 1 409 ? 23.360 3.222 -26.249 1.00 97.25 409 TYR A CA 1
ATOM 3259 C C . TYR A 1 409 ? 21.984 2.984 -26.887 1.00 97.25 409 TYR A C 1
ATOM 3261 O O . TYR A 1 409 ? 20.993 2.768 -26.179 1.00 97.25 409 TYR A O 1
ATOM 3269 N N . PHE A 1 410 ? 21.919 2.954 -28.222 1.00 97.12 410 PHE A N 1
ATOM 3270 C CA . PHE A 1 410 ? 20.658 2.771 -28.944 1.00 97.12 410 PHE A CA 1
ATOM 3271 C C . PHE A 1 410 ? 20.109 1.347 -28.834 1.00 97.12 410 PHE A C 1
ATOM 3273 O O . PHE A 1 410 ? 18.893 1.179 -28.747 1.00 97.12 410 PHE A O 1
ATOM 3280 N N . SER A 1 411 ? 20.967 0.326 -28.747 1.00 96.00 411 SER A N 1
ATOM 3281 C CA . SER A 1 411 ? 20.526 -1.052 -28.482 1.00 96.00 411 SER A CA 1
ATOM 3282 C C . SER A 1 411 ? 19.873 -1.170 -27.108 1.00 96.00 411 SER A C 1
ATOM 3284 O O . SER A 1 411 ? 18.810 -1.781 -26.977 1.00 96.00 411 SER A O 1
ATOM 3286 N N . ASN A 1 412 ? 20.464 -0.544 -26.086 1.00 95.31 412 ASN A N 1
ATOM 3287 C CA . ASN A 1 412 ? 19.899 -0.533 -24.743 1.00 95.31 412 ASN A CA 1
ATOM 3288 C C . ASN A 1 412 ? 18.553 0.209 -24.706 1.00 95.31 412 ASN A C 1
ATOM 3290 O O . ASN A 1 412 ? 17.589 -0.292 -24.124 1.00 95.31 412 ASN A O 1
ATOM 3294 N N . PHE A 1 413 ? 18.467 1.362 -25.378 1.00 95.25 413 PHE A N 1
ATOM 3295 C CA . PHE A 1 413 ? 17.225 2.122 -25.540 1.00 95.25 413 PHE A CA 1
ATOM 3296 C C . PHE A 1 413 ? 16.129 1.305 -26.239 1.00 95.25 413 PHE A C 1
ATOM 3298 O O . PHE A 1 413 ? 15.028 1.187 -25.700 1.00 95.25 413 PHE A O 1
ATOM 3305 N N . LEU A 1 414 ? 16.416 0.715 -27.405 1.00 94.06 414 LEU A N 1
ATOM 3306 C CA . LEU A 1 414 ? 15.441 -0.067 -28.169 1.00 94.06 414 LEU A CA 1
ATOM 3307 C C . LEU A 1 414 ? 14.953 -1.263 -27.358 1.00 94.06 414 LEU A C 1
ATOM 3309 O O . LEU A 1 414 ? 13.750 -1.510 -27.286 1.00 94.06 414 LEU A O 1
ATOM 3313 N N . LEU A 1 415 ? 15.863 -1.964 -26.681 1.00 91.25 415 LEU A N 1
ATOM 3314 C CA . LEU A 1 415 ? 15.487 -3.066 -25.808 1.00 91.25 415 LEU A CA 1
ATOM 3315 C C . LEU A 1 415 ? 14.564 -2.579 -24.678 1.00 91.25 415 LEU A C 1
ATOM 3317 O O . LEU A 1 415 ? 13.527 -3.194 -24.440 1.00 91.25 415 LEU A O 1
ATOM 3321 N N . GLY A 1 416 ? 14.862 -1.439 -24.050 1.00 88.69 416 GLY A N 1
ATOM 3322 C CA . GLY A 1 416 ? 13.996 -0.813 -23.044 1.00 88.69 416 GLY A CA 1
ATOM 3323 C C . GLY A 1 416 ? 12.613 -0.403 -23.579 1.00 88.69 416 GLY A C 1
ATOM 3324 O O . GLY A 1 416 ? 11.599 -0.606 -22.902 1.00 88.69 416 GLY A O 1
ATOM 3325 N N . LEU A 1 417 ? 12.558 0.129 -24.805 1.00 88.56 417 LEU A N 1
ATOM 3326 C CA . LEU A 1 417 ? 11.332 0.558 -25.486 1.00 88.56 417 LEU A CA 1
ATOM 3327 C C . LEU A 1 417 ? 10.427 -0.635 -25.836 1.00 88.56 417 LEU A C 1
ATOM 3329 O O . LEU A 1 417 ? 9.216 -0.595 -25.599 1.00 88.56 417 LEU A O 1
ATOM 3333 N N . PHE A 1 418 ? 11.015 -1.721 -26.345 1.00 84.19 418 PHE A N 1
ATOM 3334 C CA . PHE A 1 418 ? 10.344 -2.985 -26.668 1.00 84.19 418 PHE A CA 1
ATOM 3335 C C . PHE A 1 418 ? 10.294 -3.926 -25.456 1.00 84.19 418 PHE A C 1
ATOM 3337 O O . PHE A 1 418 ? 10.728 -5.083 -25.491 1.00 84.19 418 PHE A O 1
ATOM 3344 N N . ASN A 1 419 ? 9.738 -3.426 -24.355 1.00 75.12 419 ASN A N 1
ATOM 3345 C CA . ASN A 1 419 ? 9.562 -4.223 -23.150 1.00 75.12 419 ASN A CA 1
ATOM 3346 C C . ASN A 1 419 ? 8.531 -5.357 -23.330 1.00 75.12 419 ASN A C 1
ATOM 3348 O O . ASN A 1 419 ? 7.742 -5.419 -24.277 1.00 75.12 419 ASN A O 1
ATOM 3352 N N . HIS A 1 420 ? 8.530 -6.271 -22.362 1.00 64.12 420 HIS A N 1
ATOM 3353 C CA . HIS A 1 420 ? 7.681 -7.460 -22.359 1.00 64.12 420 HIS A CA 1
ATOM 3354 C C . HIS A 1 420 ? 6.162 -7.173 -22.397 1.00 64.12 420 HIS A C 1
ATOM 3356 O O . HIS A 1 420 ? 5.399 -8.047 -22.807 1.00 64.12 420 HIS A O 1
ATOM 3362 N N . GLU A 1 421 ? 5.689 -5.974 -22.032 1.00 62.72 421 GLU A N 1
ATOM 3363 C CA . GLU A 1 421 ? 4.251 -5.658 -21.910 1.00 62.72 421 GLU A CA 1
ATOM 3364 C C . GLU A 1 421 ? 3.492 -5.766 -23.246 1.00 62.72 421 GLU A C 1
ATOM 3366 O O . GLU A 1 421 ? 2.272 -5.928 -23.260 1.00 62.72 421 GLU A O 1
ATOM 3371 N N . ARG A 1 422 ? 4.199 -5.748 -24.385 1.00 63.00 422 ARG A N 1
ATOM 3372 C CA . ARG A 1 422 ? 3.608 -5.881 -25.729 1.00 63.00 422 ARG A CA 1
ATOM 3373 C C . ARG A 1 422 ? 3.297 -7.323 -26.145 1.00 63.00 422 ARG A C 1
ATOM 3375 O O . ARG A 1 422 ? 2.568 -7.536 -27.116 1.00 63.00 422 ARG A O 1
ATOM 3382 N N . ILE A 1 423 ? 3.811 -8.327 -25.435 1.00 65.75 423 ILE A N 1
ATOM 3383 C CA . ILE A 1 423 ? 3.637 -9.733 -25.820 1.00 65.75 423 ILE A CA 1
ATOM 3384 C C . ILE A 1 423 ? 2.279 -10.237 -25.333 1.00 65.75 423 ILE A C 1
ATOM 3386 O O . ILE A 1 423 ? 2.101 -10.519 -24.150 1.00 65.75 423 ILE A O 1
ATOM 3390 N N . LYS A 1 424 ? 1.315 -10.422 -26.243 1.00 47.56 424 LYS A N 1
ATOM 3391 C CA . LYS A 1 424 ? -0.040 -10.903 -25.902 1.00 47.56 424 LYS A CA 1
ATOM 3392 C C . LYS A 1 424 ? -0.032 -12.246 -25.155 1.00 47.56 424 LYS A C 1
ATOM 3394 O O . LYS A 1 424 ? -0.770 -12.407 -24.191 1.00 47.56 424 LYS A O 1
ATOM 3399 N N . HIS A 1 425 ? 0.844 -13.176 -25.541 1.00 44.53 425 HIS A N 1
ATOM 3400 C CA . HIS A 1 425 ? 0.894 -14.524 -24.970 1.00 44.53 425 HIS A CA 1
ATOM 3401 C C . HIS A 1 425 ? 1.725 -14.587 -23.675 1.00 44.53 425 HIS A C 1
ATOM 3403 O O . HIS A 1 425 ? 2.957 -14.546 -23.716 1.00 44.53 425 HIS A O 1
ATOM 3409 N N . SER A 1 426 ? 1.068 -14.750 -22.524 1.00 41.31 426 SER A N 1
ATOM 3410 C CA . SER A 1 426 ? 1.669 -14.643 -21.182 1.00 41.31 426 SER A CA 1
ATOM 3411 C C . SER A 1 426 ? 2.886 -15.550 -20.944 1.00 41.31 426 SER A C 1
ATOM 3413 O O . SER A 1 426 ? 3.873 -15.111 -20.371 1.00 41.31 426 SER A O 1
ATOM 3415 N N . ILE A 1 427 ? 2.897 -16.790 -21.444 1.00 44.41 427 ILE A N 1
ATOM 3416 C CA . ILE A 1 427 ? 4.053 -17.698 -21.268 1.00 44.41 427 ILE A CA 1
ATOM 3417 C C . ILE A 1 427 ? 5.268 -17.232 -22.086 1.00 44.41 427 ILE A C 1
ATOM 3419 O O . ILE A 1 427 ? 6.404 -17.290 -21.622 1.00 44.41 427 ILE A O 1
ATOM 3423 N N . ARG A 1 428 ? 5.029 -16.723 -23.302 1.00 54.00 428 ARG A N 1
ATOM 3424 C CA . ARG A 1 428 ? 6.097 -16.164 -24.143 1.00 54.00 428 ARG A CA 1
ATOM 3425 C C . ARG A 1 428 ? 6.601 -14.856 -23.546 1.00 54.00 428 ARG A C 1
ATOM 3427 O O . ARG A 1 428 ? 7.797 -14.612 -23.575 1.00 54.00 428 ARG A O 1
ATOM 3434 N N . ARG A 1 429 ? 5.702 -14.068 -22.948 1.00 56.12 429 ARG A N 1
ATOM 3435 C CA . ARG A 1 429 ? 6.017 -12.840 -22.214 1.00 56.12 429 ARG A CA 1
ATOM 3436 C C . ARG A 1 429 ? 6.969 -13.095 -21.051 1.00 56.12 429 ARG A C 1
ATOM 3438 O O . ARG A 1 429 ? 7.925 -12.350 -20.901 1.00 56.12 429 ARG A O 1
ATOM 3445 N N . LEU A 1 430 ? 6.730 -14.143 -20.265 1.00 51.66 430 LEU A N 1
ATOM 3446 C CA . LEU A 1 430 ? 7.564 -14.505 -19.112 1.00 51.66 430 LEU A CA 1
ATOM 3447 C C . LEU A 1 430 ? 8.948 -15.003 -19.531 1.00 51.66 430 LEU A C 1
ATOM 3449 O O . LEU A 1 430 ? 9.956 -14.532 -19.008 1.00 51.66 430 LEU A O 1
ATOM 3453 N N . ASN A 1 431 ? 9.002 -15.897 -20.522 1.00 62.03 431 ASN A N 1
ATOM 3454 C CA . ASN A 1 431 ? 10.276 -16.350 -21.076 1.00 62.03 431 ASN A CA 1
ATOM 3455 C C . ASN A 1 431 ? 11.059 -15.171 -21.660 1.00 62.03 431 ASN A C 1
ATOM 3457 O O . ASN A 1 431 ? 12.224 -14.990 -21.322 1.00 62.03 431 ASN A O 1
ATOM 3461 N N . TYR A 1 432 ? 10.403 -14.333 -22.466 1.00 71.50 432 TYR A N 1
ATOM 3462 C CA . TYR A 1 432 ? 11.000 -13.118 -23.007 1.00 71.50 432 TYR A CA 1
ATOM 3463 C C . TYR A 1 432 ? 11.500 -12.202 -21.895 1.00 71.50 432 TYR A C 1
ATOM 3465 O O . TYR A 1 432 ? 12.653 -11.811 -21.944 1.00 71.50 432 TYR A O 1
ATOM 3473 N N . PHE A 1 433 ? 10.690 -11.919 -20.870 1.00 67.12 433 PHE A N 1
ATOM 3474 C CA . PHE A 1 433 ? 11.056 -11.035 -19.762 1.00 67.12 433 PHE A CA 1
ATOM 3475 C C . PHE A 1 433 ? 12.360 -11.456 -19.082 1.00 67.12 433 PHE A C 1
ATOM 3477 O O . PHE A 1 433 ? 13.194 -10.597 -18.805 1.00 67.12 433 PHE A O 1
ATOM 3484 N N . LYS A 1 434 ? 12.566 -12.761 -18.867 1.00 67.00 434 LYS A N 1
ATOM 3485 C CA . LYS A 1 434 ? 13.797 -13.282 -18.261 1.00 67.00 434 LYS A CA 1
ATOM 3486 C C . LYS A 1 434 ? 15.034 -12.937 -19.097 1.00 67.00 434 LYS A C 1
ATOM 3488 O O . LYS A 1 434 ? 15.975 -12.358 -18.568 1.00 67.00 434 LYS A O 1
ATOM 3493 N N . TYR A 1 435 ? 15.025 -13.268 -20.388 1.00 78.94 435 TYR A N 1
ATOM 3494 C CA . TYR A 1 435 ? 16.162 -12.988 -21.274 1.00 78.94 435 TYR A CA 1
ATOM 3495 C C . TYR A 1 435 ? 16.324 -11.488 -21.528 1.00 78.94 435 TYR A C 1
ATOM 3497 O O . TYR A 1 435 ? 17.423 -10.954 -21.437 1.00 78.94 435 TYR A O 1
ATOM 3505 N N . TRP A 1 436 ? 15.213 -10.804 -21.778 1.00 86.12 436 TRP A N 1
ATOM 3506 C CA . TRP A 1 436 ? 15.135 -9.368 -22.000 1.00 86.12 436 TRP A CA 1
ATOM 3507 C C . TRP A 1 436 ? 15.756 -8.578 -20.847 1.00 86.12 436 TRP A C 1
ATOM 3509 O O . TRP A 1 436 ? 16.622 -7.742 -21.086 1.00 86.12 436 TRP A O 1
ATOM 3519 N N . LEU A 1 437 ? 15.366 -8.871 -19.601 1.00 81.19 437 LEU A N 1
ATOM 3520 C CA . LEU A 1 437 ? 15.862 -8.148 -18.431 1.00 81.19 437 LEU A CA 1
ATOM 3521 C C . LEU A 1 437 ? 17.369 -8.355 -18.256 1.00 81.19 437 LEU A C 1
ATOM 3523 O O . LEU A 1 437 ? 18.090 -7.392 -18.011 1.00 81.19 437 LEU A O 1
ATOM 3527 N N . SER A 1 438 ? 17.850 -9.591 -18.413 1.00 80.94 438 SER A N 1
ATOM 3528 C CA . SER A 1 438 ? 19.279 -9.898 -18.319 1.00 80.94 438 SER A CA 1
ATOM 3529 C C . SER A 1 438 ? 20.099 -9.164 -19.381 1.00 80.94 438 SER A C 1
ATOM 3531 O O . SER A 1 438 ? 21.111 -8.553 -19.045 1.00 80.94 438 SER A O 1
ATOM 3533 N N . VAL A 1 439 ? 19.651 -9.170 -20.640 1.00 88.06 439 VAL A N 1
ATOM 3534 C CA . VAL A 1 439 ? 20.349 -8.478 -21.736 1.00 88.06 439 VAL A CA 1
ATOM 3535 C C . VAL A 1 439 ? 20.314 -6.959 -21.537 1.00 88.06 439 VAL A C 1
ATOM 3537 O O . VAL A 1 439 ? 21.331 -6.296 -21.718 1.00 88.06 439 VAL A O 1
ATOM 3540 N N . HIS A 1 440 ? 19.183 -6.402 -21.102 1.00 89.12 440 HIS A N 1
ATOM 3541 C CA . HIS A 1 440 ? 19.038 -4.964 -20.862 1.00 89.12 440 HIS A CA 1
ATOM 3542 C C . HIS A 1 440 ? 19.939 -4.465 -19.726 1.00 89.12 440 HIS A C 1
ATOM 3544 O O . HIS A 1 440 ? 20.588 -3.427 -19.852 1.00 89.12 440 HIS A O 1
ATOM 3550 N N . ILE A 1 441 ? 20.054 -5.233 -18.639 1.00 86.56 441 ILE A N 1
ATOM 3551 C CA . ILE A 1 441 ? 20.985 -4.913 -17.548 1.00 86.56 441 ILE A CA 1
ATOM 3552 C C . ILE A 1 441 ? 22.436 -5.004 -18.037 1.00 86.56 441 ILE A C 1
ATOM 3554 O O . ILE A 1 441 ? 23.213 -4.088 -17.777 1.00 86.56 441 ILE A O 1
ATOM 3558 N N . ALA A 1 442 ? 22.797 -6.058 -18.776 1.00 89.88 442 ALA A N 1
ATOM 3559 C CA . ALA A 1 442 ? 24.155 -6.228 -19.295 1.00 89.88 442 ALA A CA 1
ATOM 3560 C C . ALA A 1 442 ? 24.575 -5.071 -20.220 1.00 89.88 442 ALA A C 1
ATOM 3562 O O . ALA A 1 442 ? 25.653 -4.503 -20.043 1.00 89.88 442 ALA A O 1
ATOM 3563 N N . LEU A 1 443 ? 23.701 -4.668 -21.149 1.00 94.56 443 LEU A N 1
ATOM 3564 C CA . LEU A 1 443 ? 23.935 -3.514 -22.022 1.00 94.56 443 LEU A CA 1
ATOM 3565 C C . LEU A 1 443 ? 24.029 -2.202 -21.236 1.00 94.56 443 LEU A C 1
ATOM 3567 O O . LEU A 1 443 ? 24.862 -1.362 -21.559 1.00 94.56 443 LEU A O 1
ATOM 3571 N N . SER A 1 444 ? 23.221 -2.031 -20.188 1.00 93.00 444 SER A N 1
ATOM 3572 C CA . SER A 1 444 ? 23.278 -0.842 -19.330 1.00 93.00 444 SER A CA 1
ATOM 3573 C C . SER A 1 444 ? 24.612 -0.734 -18.580 1.00 93.00 444 SER A C 1
ATOM 3575 O O . SER A 1 444 ? 25.194 0.347 -18.523 1.00 93.00 444 SER A O 1
ATOM 3577 N N . VAL A 1 445 ? 25.125 -1.840 -18.031 1.00 92.31 445 VAL A N 1
ATOM 3578 C CA . VAL A 1 445 ? 26.431 -1.865 -17.343 1.00 92.31 445 VAL A CA 1
ATOM 3579 C C . VAL A 1 445 ? 27.572 -1.600 -18.327 1.00 92.31 445 VAL A C 1
ATOM 3581 O O . VAL A 1 445 ? 28.447 -0.781 -18.043 1.00 92.31 445 VAL A O 1
ATOM 3584 N N . LEU A 1 446 ? 27.534 -2.231 -19.505 1.00 95.75 446 LEU A N 1
ATOM 3585 C CA . LEU A 1 446 ? 28.507 -1.981 -20.570 1.00 95.75 446 LEU A CA 1
ATOM 3586 C C . LEU A 1 446 ? 28.498 -0.510 -21.008 1.00 95.75 446 LEU A C 1
ATOM 3588 O O . LEU A 1 446 ? 29.561 0.086 -21.172 1.00 95.75 446 LEU A O 1
ATOM 3592 N N . LEU A 1 447 ? 27.310 0.088 -21.147 1.00 96.06 447 LEU A N 1
ATOM 3593 C CA . LEU A 1 447 ? 27.152 1.495 -21.507 1.00 96.06 447 LEU A CA 1
ATOM 3594 C C . LEU A 1 447 ? 27.846 2.420 -20.502 1.00 96.06 447 LEU A C 1
ATOM 3596 O O . LEU A 1 447 ? 28.570 3.319 -20.915 1.00 96.06 447 LEU A O 1
ATOM 3600 N N . VAL A 1 448 ? 27.674 2.188 -19.196 1.00 94.19 448 VAL A N 1
ATOM 3601 C CA . VAL A 1 448 ? 28.346 2.989 -18.156 1.00 94.19 448 VAL A CA 1
ATOM 3602 C C . VAL A 1 448 ? 29.867 2.868 -18.259 1.00 94.19 448 VAL A C 1
ATOM 3604 O O . VAL A 1 448 ? 30.558 3.880 -18.172 1.00 94.19 448 VAL A O 1
ATOM 3607 N N . GLY A 1 449 ? 30.389 1.662 -18.502 1.00 94.69 449 GLY A N 1
ATOM 3608 C CA . GLY A 1 449 ? 31.824 1.450 -18.710 1.00 94.69 449 GLY A CA 1
ATOM 3609 C C . GLY A 1 449 ? 32.368 2.210 -19.925 1.00 94.69 449 GLY A C 1
ATOM 3610 O O . GLY A 1 449 ? 33.387 2.890 -19.818 1.00 94.69 449 GLY A O 1
ATOM 3611 N N . LEU A 1 450 ? 31.661 2.158 -21.059 1.00 95.75 450 LEU A N 1
ATOM 3612 C CA . LEU A 1 450 ? 32.048 2.874 -22.281 1.00 95.75 450 LEU A CA 1
ATOM 3613 C C . LEU A 1 450 ? 31.965 4.398 -22.117 1.00 95.75 450 LEU A C 1
ATOM 3615 O O . LEU A 1 450 ? 32.842 5.105 -22.608 1.00 95.75 450 LEU A O 1
ATOM 3619 N N . VAL A 1 451 ? 30.955 4.905 -21.403 1.00 94.50 451 VAL A N 1
ATOM 3620 C CA . VAL A 1 451 ? 30.853 6.334 -21.061 1.00 94.50 451 VAL A CA 1
ATOM 3621 C C . VAL A 1 451 ? 32.011 6.751 -20.158 1.00 94.50 451 VAL A C 1
ATOM 3623 O O . VAL A 1 451 ? 32.638 7.768 -20.425 1.00 94.50 451 VAL A O 1
ATOM 3626 N N . GLY A 1 452 ? 32.349 5.958 -19.136 1.00 92.75 452 GLY A N 1
ATOM 3627 C CA . GLY A 1 452 ? 33.495 6.234 -18.265 1.00 92.75 452 GLY A CA 1
ATOM 3628 C C . GLY A 1 452 ? 34.818 6.284 -19.033 1.00 92.75 452 GLY A C 1
ATOM 3629 O O . GLY A 1 452 ? 35.605 7.210 -18.846 1.00 92.75 452 GLY A O 1
ATOM 3630 N N . PHE A 1 453 ? 35.028 5.338 -19.951 1.00 94.19 453 PHE A N 1
ATOM 3631 C CA . PHE A 1 453 ? 36.192 5.329 -20.838 1.00 94.19 453 PHE A CA 1
ATOM 3632 C C . PHE A 1 453 ? 36.229 6.545 -21.774 1.00 94.19 453 PHE A C 1
ATOM 3634 O O . PHE A 1 453 ? 37.276 7.169 -21.930 1.00 94.19 453 PHE A O 1
ATOM 3641 N N . HIS A 1 454 ? 35.088 6.920 -22.359 1.00 93.75 454 HIS A N 1
ATOM 3642 C CA . HIS A 1 454 ? 34.989 8.105 -23.207 1.00 93.75 454 HIS A CA 1
ATOM 3643 C C . HIS A 1 454 ? 35.315 9.390 -22.433 1.00 93.75 454 HIS A C 1
ATOM 3645 O O . HIS A 1 454 ? 36.139 10.179 -22.890 1.00 93.75 454 HIS A O 1
ATOM 3651 N N . THR A 1 455 ? 34.746 9.565 -21.236 1.00 89.81 455 THR A N 1
ATOM 3652 C CA . THR A 1 455 ? 35.041 10.707 -20.358 1.00 89.81 455 THR A CA 1
ATOM 3653 C C . THR A 1 455 ? 36.520 10.755 -19.977 1.00 89.81 455 THR A C 1
ATOM 3655 O O . THR A 1 455 ? 37.107 11.831 -19.966 1.00 89.81 455 THR A O 1
ATOM 3658 N N . TYR A 1 456 ? 37.143 9.603 -19.706 1.00 90.62 456 TYR A N 1
ATOM 3659 C CA . TYR A 1 456 ? 38.578 9.525 -19.427 1.00 90.62 456 TYR A CA 1
ATOM 3660 C C . TYR A 1 456 ? 39.430 9.975 -20.620 1.00 90.62 456 TYR A C 1
ATOM 3662 O O . TYR A 1 456 ? 40.346 10.772 -20.432 1.00 90.62 456 TYR A O 1
ATOM 3670 N N . ILE A 1 457 ? 39.115 9.517 -21.839 1.00 89.69 457 ILE A N 1
ATOM 3671 C CA . ILE A 1 457 ? 39.812 9.964 -23.055 1.00 89.69 457 ILE A CA 1
ATOM 3672 C C . ILE A 1 457 ? 39.667 11.477 -23.218 1.00 89.69 457 ILE A C 1
ATOM 3674 O O . ILE A 1 457 ? 40.669 12.157 -23.384 1.00 89.69 457 ILE A O 1
ATOM 3678 N N . VAL A 1 458 ? 38.444 12.005 -23.133 1.00 86.50 458 VAL A N 1
ATOM 3679 C CA . VAL A 1 458 ? 38.178 13.443 -23.307 1.00 86.50 458 VAL A CA 1
ATOM 3680 C C . VAL A 1 458 ? 38.834 14.296 -22.215 1.00 86.50 458 VAL A C 1
ATOM 3682 O O . VAL A 1 458 ? 39.110 15.458 -22.454 1.00 86.50 458 VAL A O 1
ATOM 3685 N N . ALA A 1 459 ? 39.081 13.750 -21.022 1.00 83.69 459 ALA A N 1
ATOM 3686 C CA . ALA A 1 459 ? 39.793 14.455 -19.956 1.00 83.69 459 ALA A CA 1
ATOM 3687 C C . ALA A 1 459 ? 41.327 14.336 -20.051 1.00 83.69 459 ALA A C 1
ATOM 3689 O O . ALA A 1 459 ? 42.034 15.089 -19.385 1.00 83.69 459 ALA A O 1
ATOM 3690 N N . SER A 1 460 ? 41.839 13.361 -20.809 1.00 82.31 460 SER A N 1
ATOM 3691 C CA . SER A 1 460 ? 43.279 13.078 -20.937 1.00 82.31 460 SER A CA 1
ATOM 3692 C C . SER A 1 460 ? 43.925 13.741 -22.158 1.00 82.31 460 SER A C 1
ATOM 3694 O O . SER A 1 460 ? 45.152 13.761 -22.251 1.00 82.31 460 SER A O 1
ATOM 3696 N N . TYR A 1 461 ? 43.107 14.245 -23.081 1.00 71.69 461 TYR A N 1
ATOM 3697 C CA . TYR A 1 461 ? 43.483 15.007 -24.272 1.00 71.69 461 TYR A CA 1
ATOM 3698 C C . TYR A 1 461 ? 42.837 16.381 -24.198 1.00 71.69 461 TYR A C 1
ATOM 3700 O O . TYR A 1 461 ? 43.499 17.345 -24.640 1.00 71.69 461 TYR A O 1
#

Radius of gyration: 26.67 Å; Cα contacts (8 Å, |Δi|>4): 679; chains: 1; bounding box: 70×58×75 Å